Protein AF-0000000078078209 (afdb_homodimer)

Secondary structure (DSSP, 8-state):
--TTTT-EEEEESTTSHHHHHHHHHHHHTT--EEEEEES-HHHHHHHHHHHHHHHHHTT---EEEEEE--TT-HHHHHHHHHHHHHHHS---EEEE----------GGGS-HHHHHHHHIIIIIIHHHHHHHHHHHHTTSPPPBPTTSSB--SEEEEEEEETHHHH--TT-HHHHHHHHHHHHHHHHHHHHTGGGTEEEEEEEE----SSS----EE-------/--TTTT-EEEEESTTSHHHHHHHHHHHHTT--EEEEEES-HHHHHHHHHHHHHHHHHTT---EEEEEE--TT-HHHHHHHHHHHHHHHS---EEEE----------GGGS-HHHHHHHHIIIIIIHHHHHHHHHHHHTTSPPPBPTTSSB--SEEEEEEEETHHHH--TT-HHHHHHHHHHHHHHHHHHHHTGGGTEEEEEEEE----SSS----EE-------

pLDDT: mean 86.87, std 19.93, range [18.55, 98.88]

Radius of gyration: 24.51 Å; Cα contacts (8 Å, |Δi|>4): 987; chains: 2; bounding box: 49×75×53 Å

InterPro domains:
  IPR002347 Short-chain dehydrogenase/reductase SDR [PF00106] (8-203)
  IPR002347 Short-chain dehydrogenase/reductase SDR [PR00080] (89-100)
  IPR002347 Short-chain dehydrogenase/reductase SDR [PR00080] (154-162)
  IPR002347 Short-chain dehydrogenase/reductase SDR [PR00080] (174-193)
  IPR002347 Short-chain dehydrogenase/reductase SDR [PR00081] (8-25)
  IPR002347 Short-chain dehydrogenase/reductase SDR [PR00081] (89-100)
  IPR002347 Short-chain dehydrogenase/reductase SDR [PR00081] (148-164)
  IPR002347 Short-chain dehydrogenase/reductase SDR [PR00081] (174-193)
  IPR036291 NAD(P)-binding domain superfamily [SSF51735] (4-203)

Solvent-accessible surface area (backbone atoms only — not comparable to full-atom values): 22340 Å² total; per-residue (Å²): 126,45,94,34,69,90,39,27,37,38,26,29,22,20,43,43,69,70,12,25,52,49,52,51,47,40,49,72,51,51,32,39,33,38,38,34,23,17,65,51,53,68,46,28,50,52,43,50,50,53,49,50,51,50,18,61,75,66,72,43,87,54,47,72,48,76,46,70,25,48,56,60,37,69,69,40,43,51,48,51,53,50,54,42,34,72,72,68,69,52,59,32,36,36,35,40,39,45,65,68,77,62,85,66,33,44,64,70,72,49,50,71,66,58,42,47,52,38,31,34,34,38,24,53,12,43,49,53,50,52,28,55,48,48,55,54,19,74,74,43,73,47,43,79,38,98,82,71,48,77,43,44,19,22,40,37,38,40,58,36,40,41,58,16,72,70,42,36,75,26,21,26,55,43,12,12,19,26,26,15,42,47,29,23,29,50,11,45,24,60,62,26,46,88,69,34,31,47,43,39,40,36,25,44,36,73,53,55,97,84,54,80,60,57,70,52,63,72,67,82,73,68,82,131,128,45,93,34,71,92,39,29,35,37,25,28,22,19,42,44,69,70,12,25,54,48,51,50,48,40,50,74,52,52,32,39,33,37,38,35,24,16,64,51,52,69,45,27,49,50,43,50,49,54,49,50,51,50,22,62,75,63,72,64,74,52,47,71,48,76,46,72,24,48,56,60,35,69,69,40,44,51,51,52,51,49,53,41,33,72,74,67,68,50,60,33,35,36,35,40,40,45,65,69,76,60,85,68,34,45,66,69,71,47,50,70,69,58,44,48,51,39,30,33,33,39,25,53,12,42,49,52,50,52,29,54,48,48,55,52,18,75,73,44,73,48,43,80,37,99,82,71,47,76,43,44,19,20,39,37,38,41,56,36,41,40,57,16,74,71,40,36,75,27,22,26,54,42,13,11,20,26,26,16,40,50,29,24,30,50,11,45,25,61,62,26,47,87,67,35,31,47,41,40,40,37,26,43,37,71,54,56,96,84,53,80,62,57,70,52,63,72,68,84,70,71,83,132

Sequence (448 aa):
MSIFKGGVALVTGAASGIGRATAISFARERCLRLVLADRDADKLKDTQKTINDMSKNQNQNIQVIAIPTDISKEKEIENLYNTTIEKFGRVDYVVNGAGVLSNNKRSHESTIEEFDLINNVNYRGCWLSSRAAIRQMLKQEPLPTHDGRPGARGSIVNVASQLGVVGRPAAPAYCGSKAAVISMTRCDAIDYSKDLIRVNAVCGYPPPVNRAPLMYCCDADLPKMSIFKGGVALVTGAASGIGRATAISFARERCLRLVLADRDADKLKDTQKTINDMSKNQNQNIQVIAIPTDISKEKEIENLYNTTIEKFGRVDYVVNGAGVLSNNKRSHESTIEEFDLINNVNYRGCWLSSRAAIRQMLKQEPLPTHDGRPGARGSIVNVASQLGVVGRPAAPAYCGSKAAVISMTRCDAIDYSKDLIRVNAVCGYPPPVNRAPLMYCCDADLPK

Organism: Fusarium culmorum (NCBI:txid5516)

Nearest PDB structures (foldseek):
  8y83-assembly1_A  TM=9.627E-01  e=1.103E-17  Sphingobacterium siyangense
  8y83-assembly1_B  TM=9.751E-01  e=5.286E-17  Sphingobacterium siyangense
  2o23-assembly1_B-2  TM=8.792E-01  e=3.467E-16  Homo sapiens
  4dry-assembly1_A  TM=9.264E-01  e=1.235E-14  Sinorhizobium meliloti 1021
  3awd-assembly1_D  TM=9.102E-01  e=2.971E-14  Gluconobacter oxydans

Foldseek 3Di:
DQQQPLAAEEFEPCLDDPRVVVQLVCLVSQNQHYEYEYQPQVSQVVSVVVSVVVCVVVVRNRDYDYQYAQLLDLVRLVVSLVVSCVVRVAHAEYEYPWADDFPLADPVGDDPVRLCVRLSTLAVSLVSNVVSNVVRLLVAFADAGPVRDGAASHEYEREAAPCLPPPDHRGPSNNVNRVNSQVVQVVVCVVCVVSRYHGWYWHWYPPDPDDDTDTDTPDPPPPD/DQQQPLAAEEFEPCLDDPRVVVQLVCLVSLVQHYEYEEQPQVSQVVSVVVSVVVCVVVVSNRHYDYQYAQLLDLVRLVVSLVVSCVVRVAHAEYEYPWADDFPLADPVRDDPVRLCVRLSTLAVSLVSNVVSNVVRLLVAFADAGPVRDGAASHEYEREAAPCLPPPDHRGPSNSVNRVNSQVVQVVVCVVCVVSRYHGWYWHWYPPDPDDDTDTDTPDPPPPD

Structure (mmCIF, N/CA/C/O backbone):
data_AF-0000000078078209-model_v1
#
loop_
_entity.id
_entity.type
_entity.pdbx_description
1 polymer 'Putative oxidoreductase'
#
loop_
_atom_site.group_PDB
_atom_site.id
_atom_site.type_symbol
_atom_site.label_atom_id
_atom_site.label_alt_id
_atom_site.label_comp_id
_atom_site.label_asym_id
_atom_site.label_entity_id
_atom_site.label_seq_id
_atom_site.pdbx_PDB_ins_code
_atom_site.Cartn_x
_atom_site.Cartn_y
_atom_site.Cartn_z
_atom_site.occupancy
_atom_site.B_iso_or_equiv
_atom_site.auth_seq_id
_atom_site.auth_comp_id
_atom_site.auth_asym_id
_atom_site.auth_atom_id
_atom_site.pdbx_PDB_model_num
ATOM 1 N N . MET A 1 1 ? 6.062 -39.5 -4.438 1 40.66 1 MET A N 1
ATOM 2 C CA . MET A 1 1 ? 5.121 -38.969 -5.422 1 40.66 1 MET A CA 1
ATOM 3 C C . MET A 1 1 ? 5.062 -37.469 -5.352 1 40.66 1 MET A C 1
ATOM 5 O O . MET A 1 1 ? 5.113 -36.875 -4.262 1 40.66 1 MET A O 1
ATOM 9 N N . SER A 1 2 ? 5.223 -36.812 -6.461 1 52.38 2 SER A N 1
ATOM 10 C CA . SER A 1 2 ? 5.309 -35.344 -6.461 1 52.38 2 SER A CA 1
ATOM 11 C C . SER A 1 2 ? 4.062 -34.719 -5.852 1 52.38 2 SER A C 1
ATOM 13 O O . SER A 1 2 ? 2.943 -35.188 -6.105 1 52.38 2 SER A O 1
ATOM 15 N N . ILE A 1 3 ? 4.25 -33.938 -4.695 1 59.22 3 ILE A N 1
ATOM 16 C CA . ILE A 1 3 ? 3.148 -33.219 -4.055 1 59.22 3 ILE A CA 1
ATOM 17 C C . ILE A 1 3 ? 2.473 -32.312 -5.066 1 59.22 3 ILE A C 1
ATOM 19 O O . ILE A 1 3 ? 1.409 -31.75 -4.793 1 59.22 3 ILE A O 1
ATOM 23 N N . PHE A 1 4 ? 2.982 -32.312 -6.301 1 68.56 4 PHE A N 1
ATOM 24 C CA . PHE A 1 4 ? 2.418 -31.422 -7.293 1 68.56 4 PHE A CA 1
ATOM 25 C C . PHE A 1 4 ? 1.842 -32.188 -8.469 1 68.56 4 PHE A C 1
ATOM 27 O O . PHE A 1 4 ? 1.812 -31.688 -9.594 1 68.56 4 PHE A O 1
ATOM 34 N N . LYS A 1 5 ? 1.42 -33.406 -8.188 1 69.75 5 LYS A N 1
ATOM 35 C CA . LYS A 1 5 ? 0.985 -34.25 -9.289 1 69.75 5 LYS A CA 1
ATOM 36 C C . LYS A 1 5 ? -0.146 -33.594 -10.078 1 69.75 5 LYS A C 1
ATOM 38 O O . LYS A 1 5 ? -1.208 -33.312 -9.531 1 69.75 5 LYS A O 1
ATOM 43 N N . GLY A 1 6 ? 0.228 -33.219 -11.336 1 80.06 6 GLY A N 1
ATOM 44 C CA . GLY A 1 6 ? -0.747 -32.781 -12.328 1 80.06 6 GLY A CA 1
ATOM 45 C C . GLY A 1 6 ? -1 -31.281 -12.297 1 80.06 6 GLY A C 1
ATOM 46 O O . GLY A 1 6 ? -1.745 -30.766 -13.125 1 80.06 6 GLY A O 1
ATOM 47 N N . GLY A 1 7 ? -0.373 -30.609 -11.352 1 92.62 7 GLY A N 1
ATOM 48 C CA . GLY A 1 7 ? -0.666 -29.188 -11.219 1 92.62 7 GLY A CA 1
ATOM 49 C C . GLY A 1 7 ? 0.258 -28.312 -12.047 1 92.62 7 GLY A C 1
ATOM 50 O O . GLY A 1 7 ? 1.285 -28.781 -12.539 1 92.62 7 GLY A O 1
ATOM 51 N N . VAL A 1 8 ? -0.146 -27.094 -12.383 1 97.31 8 VAL A N 1
ATOM 52 C CA . VAL A 1 8 ? 0.608 -26.078 -13.109 1 97.31 8 VAL A CA 1
ATOM 53 C C . VAL A 1 8 ? 1.085 -25 -12.141 1 97.31 8 VAL A C 1
ATOM 55 O O . VAL A 1 8 ? 0.283 -24.422 -11.406 1 97.31 8 VAL A O 1
ATOM 58 N N . ALA A 1 9 ? 2.412 -24.75 -12.117 1 98.31 9 ALA A N 1
ATOM 59 C CA . ALA A 1 9 ? 2.982 -23.703 -11.281 1 98.31 9 ALA A CA 1
ATOM 60 C C . ALA A 1 9 ? 3.363 -22.484 -12.109 1 98.31 9 ALA A C 1
ATOM 62 O O . ALA A 1 9 ? 3.93 -22.625 -13.203 1 98.31 9 ALA A O 1
ATOM 63 N N . LEU A 1 10 ? 2.955 -21.359 -11.68 1 98.81 10 LEU A N 1
ATOM 64 C CA . LEU A 1 10 ? 3.326 -20.094 -12.289 1 98.81 10 LEU A CA 1
ATOM 65 C C . LEU A 1 10 ? 4.125 -19.234 -11.305 1 98.81 10 LEU A C 1
ATOM 67 O O . LEU A 1 10 ? 3.672 -18.969 -10.188 1 98.81 10 LEU A O 1
ATOM 71 N N . VAL A 1 11 ? 5.359 -18.797 -11.68 1 98.69 11 VAL A N 1
ATOM 72 C CA . VAL A 1 11 ? 6.238 -18.016 -10.82 1 98.69 11 VAL A CA 1
ATOM 73 C C . VAL A 1 11 ? 6.57 -16.688 -11.5 1 98.69 11 VAL A C 1
ATOM 75 O O . VAL A 1 11 ? 7.137 -16.672 -12.602 1 98.69 11 VAL A O 1
ATOM 78 N N . THR A 1 12 ? 6.211 -15.617 -10.906 1 98.69 12 THR A N 1
ATOM 79 C CA . THR A 1 12 ? 6.691 -14.32 -11.367 1 98.69 12 THR A CA 1
ATOM 80 C C . THR A 1 12 ? 8.023 -13.969 -10.703 1 98.69 12 THR A C 1
ATOM 82 O O . THR A 1 12 ? 8.336 -14.484 -9.633 1 98.69 12 THR A O 1
ATOM 85 N N . GLY A 1 13 ? 8.766 -13.109 -11.359 1 97.75 13 GLY A N 1
ATOM 86 C CA . GLY A 1 13 ? 10.102 -12.828 -10.867 1 97.75 13 GLY A CA 1
ATOM 87 C C . GLY A 1 13 ? 11.047 -14 -11 1 97.75 13 GLY A C 1
ATOM 88 O O . GLY A 1 13 ? 11.992 -14.141 -10.219 1 97.75 13 GLY A O 1
ATOM 89 N N . ALA A 1 14 ? 10.859 -14.797 -11.977 1 98.19 14 ALA A N 1
ATOM 90 C CA . ALA A 1 14 ? 11.539 -16.078 -12.07 1 98.19 14 ALA A CA 1
ATOM 91 C C . ALA A 1 14 ? 12.945 -15.922 -12.633 1 98.19 14 ALA A C 1
ATOM 93 O O . ALA A 1 14 ? 13.688 -16.906 -12.75 1 98.19 14 ALA A O 1
ATOM 94 N N . ALA A 1 15 ? 13.359 -14.703 -12.977 1 97.19 15 ALA A N 1
ATOM 95 C CA . ALA A 1 15 ? 14.672 -14.484 -13.586 1 97.19 15 ALA A CA 1
ATOM 96 C C . ALA A 1 15 ? 15.75 -14.359 -12.516 1 97.19 15 ALA A C 1
ATOM 98 O O . ALA A 1 15 ? 16.938 -14.438 -12.812 1 97.19 15 ALA A O 1
ATOM 99 N N . SER A 1 16 ? 15.352 -14.109 -11.258 1 92.81 16 SER A N 1
ATOM 100 C CA . SER A 1 16 ? 16.344 -13.898 -10.211 1 92.81 16 SER A CA 1
ATOM 101 C C . SER A 1 16 ? 15.75 -14.109 -8.828 1 92.81 16 SER A C 1
ATOM 103 O O . SER A 1 16 ? 14.547 -14.367 -8.695 1 92.81 16 SER A O 1
ATOM 105 N N . GLY A 1 17 ? 16.641 -14.234 -7.875 1 90.25 17 GLY A N 1
ATOM 106 C CA . GLY A 1 17 ? 16.234 -14.164 -6.48 1 90.25 17 GLY A CA 1
ATOM 107 C C . GLY A 1 17 ? 15.336 -15.312 -6.07 1 90.25 17 GLY A C 1
ATOM 108 O O . GLY A 1 17 ? 15.578 -16.469 -6.434 1 90.25 17 GLY A O 1
ATOM 109 N N . ILE A 1 18 ? 14.383 -14.953 -5.211 1 89.19 18 ILE A N 1
ATOM 110 C CA . ILE A 1 18 ? 13.461 -15.914 -4.621 1 89.19 18 ILE A CA 1
ATOM 111 C C . ILE A 1 18 ? 12.625 -16.562 -5.719 1 89.19 18 ILE A C 1
ATOM 113 O O . ILE A 1 18 ? 12.359 -17.766 -5.676 1 89.19 18 ILE A O 1
ATOM 117 N N . GLY A 1 19 ? 12.281 -15.789 -6.773 1 94.94 19 GLY A N 1
ATOM 118 C CA . GLY A 1 19 ? 11.492 -16.328 -7.867 1 94.94 19 GLY A CA 1
ATOM 119 C C . GLY A 1 19 ? 12.211 -17.422 -8.641 1 94.94 19 GLY A C 1
ATOM 120 O O . GLY A 1 19 ? 11.648 -18.484 -8.883 1 94.94 19 GLY A O 1
ATOM 121 N N . ARG A 1 20 ? 13.414 -17.125 -8.953 1 96.31 20 ARG A N 1
ATOM 122 C CA . ARG A 1 20 ? 14.203 -18.125 -9.68 1 96.31 20 ARG A CA 1
ATOM 123 C C . ARG A 1 20 ? 14.414 -19.375 -8.828 1 96.31 20 ARG A C 1
ATOM 125 O O . ARG A 1 20 ? 14.234 -20.5 -9.312 1 96.31 20 ARG A O 1
ATOM 132 N N . ALA A 1 21 ? 14.781 -19.172 -7.562 1 94.06 21 ALA A N 1
ATOM 133 C CA . ALA A 1 21 ? 14.992 -20.297 -6.656 1 94.06 21 ALA A CA 1
ATOM 134 C C . ALA A 1 21 ? 13.727 -21.141 -6.52 1 94.06 21 ALA A C 1
ATOM 136 O O . ALA A 1 21 ? 13.789 -22.375 -6.488 1 94.06 21 ALA A O 1
ATOM 137 N N . THR A 1 22 ? 12.633 -20.453 -6.438 1 95.38 22 THR A N 1
ATOM 138 C CA . THR A 1 22 ? 11.352 -21.141 -6.301 1 95.38 22 THR A CA 1
ATOM 139 C C . THR A 1 22 ? 11.031 -21.938 -7.559 1 95.38 22 THR A C 1
ATOM 141 O O . THR A 1 22 ? 10.609 -23.094 -7.473 1 95.38 22 THR A O 1
ATOM 144 N N . ALA A 1 23 ? 11.258 -21.344 -8.727 1 97.31 23 ALA A N 1
ATOM 145 C CA . ALA A 1 23 ? 11.023 -22.031 -9.992 1 97.31 23 ALA A CA 1
ATOM 146 C C . ALA A 1 23 ? 11.852 -23.312 -10.086 1 97.31 23 ALA A C 1
ATOM 148 O O . ALA A 1 23 ? 11.336 -24.375 -10.438 1 97.31 23 ALA A O 1
ATOM 149 N N . ILE A 1 24 ? 13.07 -23.219 -9.727 1 96.56 24 ILE A N 1
ATOM 150 C CA . ILE A 1 24 ? 13.984 -24.359 -9.773 1 96.56 24 ILE A CA 1
ATOM 151 C C . ILE A 1 24 ? 13.539 -25.422 -8.773 1 96.56 24 ILE A C 1
ATOM 153 O O . ILE A 1 24 ? 13.57 -26.625 -9.07 1 96.56 24 ILE A O 1
ATOM 157 N N . SER A 1 25 ? 13.078 -24.953 -7.602 1 95 25 SER A N 1
ATOM 158 C CA . SER A 1 25 ? 12.602 -25.891 -6.578 1 95 25 SER A CA 1
ATOM 159 C C . SER A 1 25 ? 11.383 -26.656 -7.055 1 95 25 SER A C 1
ATOM 161 O O . SER A 1 25 ? 11.25 -27.859 -6.785 1 95 25 SER A O 1
ATOM 163 N N . PHE A 1 26 ? 10.477 -26 -7.738 1 95.38 26 PHE A N 1
ATOM 164 C CA . PHE A 1 26 ? 9.312 -26.688 -8.305 1 95.38 26 PHE A CA 1
ATOM 165 C C . PHE A 1 26 ? 9.75 -27.812 -9.25 1 95.38 26 PHE A C 1
ATOM 167 O O . PHE A 1 26 ? 9.203 -28.906 -9.203 1 95.38 26 PHE A O 1
ATOM 174 N N . ALA A 1 27 ? 10.688 -27.469 -10.117 1 94.06 27 ALA A N 1
ATOM 175 C CA . ALA A 1 27 ? 11.211 -28.469 -11.055 1 94.06 27 ALA A CA 1
ATOM 176 C C . ALA A 1 27 ? 11.852 -29.641 -10.312 1 94.06 27 ALA A C 1
ATOM 178 O O . ALA A 1 27 ? 11.617 -30.797 -10.648 1 94.06 27 ALA A O 1
ATOM 179 N N . ARG A 1 28 ? 12.594 -29.297 -9.297 1 92.19 28 ARG A N 1
ATOM 180 C CA . ARG A 1 28 ? 13.281 -30.312 -8.508 1 92.19 28 ARG A CA 1
ATOM 181 C C . ARG A 1 28 ? 12.281 -31.234 -7.824 1 92.19 28 ARG A C 1
ATOM 183 O O . ARG A 1 28 ? 12.547 -32.438 -7.684 1 92.19 28 ARG A O 1
ATOM 190 N N . GLU A 1 29 ? 11.203 -30.672 -7.426 1 90.75 29 GLU A N 1
ATOM 191 C CA . GLU A 1 29 ? 10.188 -31.438 -6.715 1 90.75 29 GLU A CA 1
ATOM 192 C C . GLU A 1 29 ? 9.195 -32.094 -7.68 1 90.75 29 GLU A C 1
ATOM 194 O O . GLU A 1 29 ? 8.109 -32.5 -7.281 1 90.75 29 GLU A O 1
ATOM 199 N N . ARG A 1 30 ? 9.5 -32.062 -8.961 1 89.12 30 ARG A N 1
ATOM 200 C CA . ARG A 1 30 ? 8.836 -32.812 -10.031 1 89.12 30 ARG A CA 1
ATOM 201 C C . ARG A 1 30 ? 7.492 -32.188 -10.375 1 89.12 30 ARG A C 1
ATOM 203 O O . ARG A 1 30 ? 6.52 -32.906 -10.633 1 89.12 30 ARG A O 1
ATOM 210 N N . CYS A 1 31 ? 7.348 -30.891 -10.188 1 91.69 31 CYS A N 1
ATOM 211 C CA . CYS A 1 31 ? 6.273 -30.188 -10.875 1 91.69 31 CYS A CA 1
ATOM 212 C C . CYS A 1 31 ? 6.527 -30.141 -12.375 1 91.69 31 CYS A C 1
ATOM 214 O O . CYS A 1 31 ? 7.48 -29.516 -12.828 1 91.69 31 CYS A O 1
ATOM 216 N N . LEU A 1 32 ? 5.672 -30.75 -13.117 1 93 32 LEU A N 1
ATOM 217 C CA . LEU A 1 32 ? 6.016 -31.062 -14.5 1 93 32 LEU A CA 1
ATOM 218 C C . LEU A 1 32 ? 5.559 -29.953 -15.438 1 93 32 LEU A C 1
ATOM 220 O O . LEU A 1 32 ? 5.941 -29.938 -16.609 1 93 32 LEU A O 1
ATOM 224 N N . ARG A 1 33 ? 4.727 -29.078 -15.023 1 97.06 33 ARG A N 1
ATOM 225 C CA . ARG A 1 33 ? 4.25 -27.953 -15.828 1 97.06 33 ARG A CA 1
ATOM 226 C C . ARG A 1 33 ? 4.527 -26.625 -15.133 1 97.06 33 ARG A C 1
ATOM 228 O O . ARG A 1 33 ? 3.941 -26.328 -14.086 1 97.06 33 ARG A O 1
ATOM 235 N N . LEU A 1 34 ? 5.461 -25.812 -15.766 1 98 34 LEU A N 1
ATOM 236 C CA . LEU A 1 34 ? 5.957 -24.594 -15.133 1 98 34 LEU A CA 1
ATOM 237 C C . LEU A 1 34 ? 5.848 -23.406 -16.078 1 98 34 LEU A C 1
ATOM 239 O O . LEU A 1 34 ? 6.172 -23.516 -17.266 1 98 34 LEU A O 1
ATOM 243 N N . VAL A 1 35 ? 5.32 -22.328 -15.586 1 98.81 35 VAL A N 1
ATOM 244 C CA . VAL A 1 35 ? 5.273 -21.062 -16.297 1 98.81 35 VAL A CA 1
ATOM 245 C C . VAL A 1 35 ? 6.141 -20.031 -15.57 1 98.81 35 VAL A C 1
ATOM 247 O O . VAL A 1 35 ? 5.957 -19.781 -14.375 1 98.81 35 VAL A O 1
ATOM 250 N N . LEU A 1 36 ? 7.121 -19.469 -16.281 1 98.81 36 LEU A N 1
ATOM 251 C CA . LEU A 1 36 ? 8.047 -18.484 -15.727 1 98.81 36 LEU A CA 1
ATOM 252 C C . LEU A 1 36 ? 7.762 -17.094 -16.297 1 98.81 36 LEU A C 1
ATOM 254 O O . LEU A 1 36 ? 7.609 -16.938 -17.516 1 98.81 36 LEU A O 1
ATOM 258 N N . ALA A 1 37 ? 7.676 -16.094 -15.453 1 98.88 37 ALA A N 1
ATOM 259 C CA . ALA A 1 37 ? 7.438 -14.719 -15.883 1 98.88 37 ALA A CA 1
ATOM 260 C C . ALA A 1 37 ? 8.445 -13.758 -15.242 1 98.88 37 ALA A C 1
ATOM 262 O O . ALA A 1 37 ? 8.75 -13.875 -14.055 1 98.88 37 ALA A O 1
ATOM 263 N N . ASP A 1 38 ? 8.977 -12.898 -15.969 1 98.56 38 ASP A N 1
ATOM 264 C CA . ASP A 1 38 ? 9.875 -11.82 -15.547 1 98.56 38 ASP A CA 1
ATOM 265 C C . ASP A 1 38 ? 10.023 -10.773 -16.656 1 98.56 38 ASP A C 1
ATOM 267 O O . ASP A 1 38 ? 9.883 -11.086 -17.844 1 98.56 38 ASP A O 1
ATOM 271 N N . ARG A 1 39 ? 10.336 -9.617 -16.266 1 97.81 39 ARG A N 1
ATOM 272 C CA . ARG A 1 39 ? 10.516 -8.578 -17.281 1 97.81 39 ARG A CA 1
ATOM 273 C C . ARG A 1 39 ? 11.852 -8.75 -18 1 97.81 39 ARG A C 1
ATOM 275 O O . ARG A 1 39 ? 12.016 -8.281 -19.125 1 97.81 39 ARG A O 1
ATOM 282 N N . ASP A 1 40 ? 12.828 -9.359 -17.344 1 97.56 40 ASP A N 1
ATOM 283 C CA . ASP A 1 40 ? 14.141 -9.594 -17.953 1 97.56 40 ASP A CA 1
ATOM 284 C C . ASP A 1 40 ? 14.141 -10.859 -18.797 1 97.56 40 ASP A C 1
ATOM 286 O O . ASP A 1 40 ? 14.406 -11.953 -18.297 1 97.56 40 ASP A O 1
ATOM 290 N N . ALA A 1 41 ? 13.977 -10.695 -20.078 1 98 41 ALA A N 1
ATOM 291 C CA . ALA A 1 41 ? 13.789 -11.82 -21 1 98 41 ALA A CA 1
ATOM 292 C C . ALA A 1 41 ? 15.031 -12.703 -21.047 1 98 41 ALA A C 1
ATOM 294 O O . ALA A 1 41 ? 14.93 -13.93 -21.078 1 98 41 ALA A O 1
ATOM 295 N N . ASP A 1 42 ? 16.172 -12.094 -21 1 98 42 ASP A N 1
ATOM 296 C CA . ASP A 1 42 ? 17.406 -12.852 -21.125 1 98 42 ASP A CA 1
ATOM 297 C C . ASP A 1 42 ? 17.656 -13.719 -19.891 1 98 42 ASP A C 1
ATOM 299 O O . ASP A 1 42 ? 17.922 -14.914 -20 1 98 42 ASP A O 1
ATOM 303 N N . LYS A 1 43 ? 17.5 -13.117 -18.719 1 98.06 43 LYS A N 1
ATOM 304 C CA . LYS A 1 43 ? 17.688 -13.867 -17.469 1 98.06 43 LYS A CA 1
ATOM 305 C C . LYS A 1 43 ? 16.594 -14.914 -17.297 1 98.06 43 LYS A C 1
ATOM 307 O O . LYS A 1 43 ? 16.844 -15.977 -16.703 1 98.06 43 LYS A O 1
ATOM 312 N N . LEU A 1 44 ? 15.461 -14.594 -17.766 1 98.44 44 LEU A N 1
ATOM 313 C CA . LEU A 1 44 ? 14.359 -15.547 -17.734 1 98.44 44 LEU A CA 1
ATOM 314 C C . LEU A 1 44 ? 14.672 -16.781 -18.562 1 98.44 44 LEU A C 1
ATOM 316 O O . LEU A 1 44 ? 14.414 -17.906 -18.125 1 98.44 44 LEU A O 1
ATOM 320 N N . LYS A 1 45 ? 15.242 -16.594 -19.75 1 98.19 45 LYS A N 1
ATOM 321 C CA . LYS A 1 45 ? 15.648 -17.703 -20.625 1 98.19 45 LYS A CA 1
ATOM 322 C C . LYS A 1 45 ? 16.719 -18.562 -19.953 1 98.19 45 LYS A C 1
ATOM 324 O O . LYS A 1 45 ? 16.75 -19.781 -20.141 1 98.19 45 LYS A O 1
ATOM 329 N N . ASP A 1 46 ? 17.531 -17.875 -19.219 1 98.25 46 ASP A N 1
ATOM 330 C CA . ASP A 1 46 ? 18.562 -18.625 -18.484 1 98.25 46 ASP A CA 1
ATOM 331 C C . ASP A 1 46 ? 17.922 -19.562 -17.469 1 98.25 46 ASP A C 1
ATOM 333 O O . ASP A 1 46 ? 18.375 -20.688 -17.297 1 98.25 46 ASP A O 1
ATOM 337 N N . THR A 1 47 ? 16.922 -19.062 -16.719 1 98.25 47 THR A N 1
ATOM 338 C CA . THR A 1 47 ? 16.203 -19.922 -15.781 1 98.25 47 THR A CA 1
ATOM 339 C C . THR A 1 47 ? 15.531 -21.078 -16.5 1 98.25 47 THR A C 1
ATOM 341 O O . THR A 1 47 ? 15.594 -22.219 -16.047 1 98.25 47 THR A O 1
ATOM 344 N N . GLN A 1 48 ? 14.906 -20.797 -17.609 1 98.31 48 GLN A N 1
ATOM 345 C CA . GLN A 1 48 ? 14.258 -21.828 -18.406 1 98.31 48 GLN A CA 1
ATOM 346 C C . GLN A 1 48 ? 15.25 -22.891 -18.844 1 98.31 48 GLN A C 1
ATOM 348 O O . GLN A 1 48 ? 14.969 -24.094 -18.781 1 98.31 48 GLN A O 1
ATOM 353 N N . LYS A 1 49 ? 16.406 -22.469 -19.312 1 98.12 49 LYS A N 1
ATOM 354 C CA . LYS A 1 49 ? 17.453 -23.391 -19.75 1 98.12 49 LYS A CA 1
ATOM 355 C C . LYS A 1 49 ? 17.891 -24.297 -18.594 1 98.12 49 LYS A C 1
ATOM 357 O O . LYS A 1 49 ? 18.078 -25.5 -18.797 1 98.12 49 LYS A O 1
ATOM 362 N N . THR A 1 50 ? 18.078 -23.672 -17.438 1 97.44 50 THR A N 1
ATOM 363 C CA . THR A 1 50 ? 18.469 -24.438 -16.266 1 97.44 50 THR A CA 1
ATOM 364 C C . THR A 1 50 ? 17.453 -25.531 -15.969 1 97.44 50 THR A C 1
ATOM 366 O O . THR A 1 50 ? 17.844 -26.688 -15.711 1 97.44 50 THR A O 1
ATOM 369 N N . ILE A 1 51 ? 16.203 -25.234 -16.062 1 97.38 51 ILE A N 1
ATOM 370 C CA . ILE A 1 51 ? 15.133 -26.203 -15.766 1 97.38 51 ILE A CA 1
ATOM 371 C C . ILE A 1 51 ? 15.086 -27.266 -16.859 1 97.38 51 ILE A C 1
ATOM 373 O O . ILE A 1 51 ? 14.906 -28.453 -16.562 1 97.38 51 ILE A O 1
ATOM 377 N N . ASN A 1 52 ? 15.281 -26.891 -18.094 1 96.94 52 ASN A N 1
ATOM 378 C CA . ASN A 1 52 ? 15.312 -27.844 -19.203 1 96.94 52 ASN A CA 1
ATOM 379 C C . ASN A 1 52 ? 16.469 -28.844 -19.047 1 96.94 52 ASN A C 1
ATOM 381 O O . ASN A 1 52 ? 16.297 -30.031 -19.297 1 96.94 52 ASN A O 1
ATOM 385 N N . ASP A 1 53 ? 17.562 -28.297 -18.656 1 96.44 53 ASP A N 1
ATOM 386 C CA . ASP A 1 53 ? 18.719 -29.172 -18.438 1 96.44 53 ASP A CA 1
ATOM 387 C C . ASP A 1 53 ? 18.453 -30.172 -17.312 1 96.44 53 ASP A C 1
ATOM 389 O O . ASP A 1 53 ? 18.797 -31.344 -17.438 1 96.44 53 ASP A O 1
ATOM 393 N N . MET A 1 54 ? 17.859 -29.656 -16.266 1 93.94 54 MET A N 1
ATOM 394 C CA . MET A 1 54 ? 17.484 -30.531 -15.156 1 93.94 54 MET A CA 1
ATOM 395 C C . MET A 1 54 ? 16.5 -31.609 -15.625 1 93.94 54 MET A C 1
ATOM 397 O O . MET A 1 54 ? 16.609 -32.781 -15.227 1 93.94 54 MET A O 1
ATOM 401 N N . SER A 1 55 ? 15.547 -31.219 -16.422 1 92.88 55 SER A N 1
ATOM 402 C CA . SER A 1 55 ? 14.539 -32.125 -16.969 1 92.88 55 SER A CA 1
ATOM 403 C C . SER A 1 55 ? 15.188 -33.25 -17.766 1 92.88 55 SER A C 1
ATOM 405 O O . SER A 1 55 ? 14.828 -34.406 -17.625 1 92.88 55 SER A O 1
ATOM 407 N N . LYS A 1 56 ? 16.156 -32.938 -18.547 1 93.06 56 LYS A N 1
ATOM 408 C CA . LYS A 1 56 ? 16.859 -33.906 -19.375 1 93.06 56 LYS A CA 1
ATOM 409 C C . LYS A 1 56 ? 17.703 -34.844 -18.531 1 93.06 56 LYS A C 1
ATOM 411 O O . LYS A 1 56 ? 17.656 -36.062 -18.719 1 93.06 56 LYS A O 1
ATOM 416 N N . ASN A 1 57 ? 18.359 -34.281 -17.609 1 91.75 57 ASN A N 1
ATOM 417 C CA . ASN A 1 57 ? 19.281 -35.062 -16.797 1 91.75 57 ASN A CA 1
ATOM 418 C C . ASN A 1 57 ? 18.547 -36.031 -15.898 1 91.75 57 ASN A C 1
ATOM 420 O O . ASN A 1 57 ? 19.078 -37.094 -15.578 1 91.75 57 ASN A O 1
ATOM 424 N N . GLN A 1 58 ? 17.406 -35.656 -15.484 1 89.56 58 GLN A N 1
ATOM 425 C CA . GLN A 1 58 ? 16.656 -36.5 -14.547 1 89.56 58 GLN A CA 1
ATOM 426 C C . GLN A 1 58 ? 15.531 -37.25 -15.25 1 89.56 58 GLN A C 1
ATOM 428 O O . GLN A 1 58 ? 14.68 -37.844 -14.594 1 89.56 58 GLN A O 1
ATOM 433 N N . ASN A 1 59 ? 15.492 -37.156 -16.547 1 86.25 59 ASN A N 1
ATOM 434 C CA . ASN A 1 59 ? 14.477 -37.812 -17.359 1 86.25 59 ASN A CA 1
ATOM 435 C C . ASN A 1 59 ? 13.07 -37.469 -16.891 1 86.25 59 ASN A C 1
ATOM 437 O O . ASN A 1 59 ? 12.234 -38.344 -16.719 1 86.25 59 ASN A O 1
ATOM 441 N N . GLN A 1 60 ? 13.055 -36.156 -16.531 1 81.5 60 GLN A N 1
ATOM 442 C CA . GLN A 1 60 ? 11.75 -35.594 -16.219 1 81.5 60 GLN A CA 1
ATOM 443 C C . GLN A 1 60 ? 11.148 -34.875 -17.438 1 81.5 60 GLN A C 1
ATOM 445 O O . GLN A 1 60 ? 11.875 -34.344 -18.25 1 81.5 60 GLN A O 1
ATOM 450 N N . ASN A 1 61 ? 9.977 -35.125 -17.969 1 90.75 61 ASN A N 1
ATOM 451 C CA . ASN A 1 61 ? 9.227 -34.5 -19.062 1 90.75 61 ASN A CA 1
ATOM 452 C C . ASN A 1 61 ? 8.539 -33.219 -18.609 1 90.75 61 ASN A C 1
ATOM 454 O O . ASN A 1 61 ? 7.332 -33.031 -18.812 1 90.75 61 ASN A O 1
ATOM 458 N N . ILE A 1 62 ? 9.555 -32.312 -18.047 1 93.69 62 ILE A N 1
ATOM 459 C CA . ILE A 1 62 ? 9.008 -31.047 -17.562 1 93.69 62 ILE A CA 1
ATOM 460 C C . ILE A 1 62 ? 8.695 -30.125 -18.75 1 93.69 62 ILE A C 1
ATOM 462 O O . ILE A 1 62 ? 9.531 -29.953 -19.641 1 93.69 62 ILE A O 1
ATOM 466 N N . GLN A 1 63 ? 7.531 -29.641 -18.828 1 96.25 63 GLN A N 1
ATOM 467 C CA . GLN A 1 63 ? 7.133 -28.609 -19.781 1 96.25 63 GLN A CA 1
ATOM 468 C C . GLN A 1 63 ? 7.215 -27.219 -19.156 1 96.25 63 GLN A C 1
ATOM 470 O O . GLN A 1 63 ? 6.422 -26.891 -18.266 1 96.25 63 GLN A O 1
ATOM 475 N N . VAL A 1 64 ? 8.203 -26.438 -19.578 1 97.81 64 VAL A N 1
ATOM 476 C CA . VAL A 1 64 ? 8.406 -25.109 -19.016 1 97.81 64 VAL A CA 1
ATOM 477 C C . VAL A 1 64 ? 8.25 -24.062 -20.109 1 97.81 64 VAL A C 1
ATOM 479 O O . VAL A 1 64 ? 8.812 -24.203 -21.203 1 97.81 64 VAL A O 1
ATOM 482 N N . ILE A 1 65 ? 7.441 -23.062 -19.891 1 97.94 65 ILE A N 1
ATOM 483 C CA . ILE A 1 65 ? 7.371 -21.922 -20.812 1 97.94 65 ILE A CA 1
ATOM 484 C C . ILE A 1 65 ? 7.754 -20.641 -20.078 1 97.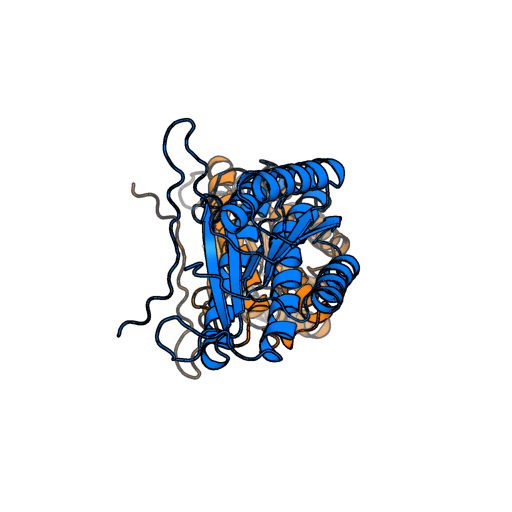94 65 ILE A C 1
ATOM 486 O O . ILE A 1 65 ? 7.445 -20.484 -18.891 1 97.94 65 ILE A O 1
ATOM 490 N N . ALA A 1 66 ? 8.547 -19.797 -20.781 1 98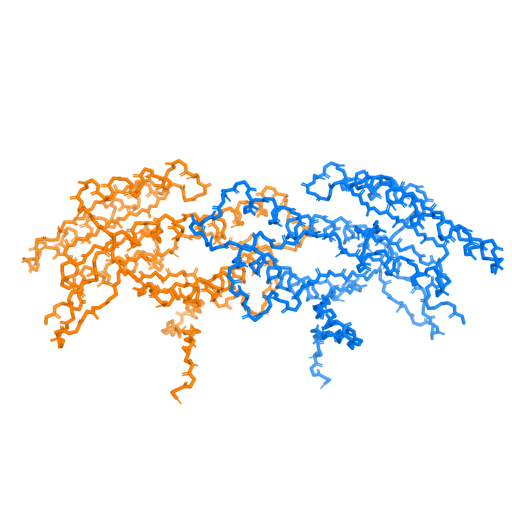.69 66 ALA A N 1
ATOM 491 C CA . ALA A 1 66 ? 8.977 -18.5 -20.281 1 98.69 66 ALA A CA 1
ATOM 492 C C . ALA A 1 66 ? 8.25 -17.375 -21.016 1 98.69 66 ALA A C 1
ATOM 494 O O . ALA A 1 66 ? 8.281 -17.297 -22.25 1 98.69 66 ALA A O 1
ATOM 495 N N . ILE A 1 67 ? 7.566 -16.5 -20.266 1 98.75 67 ILE A N 1
ATOM 496 C CA . ILE A 1 67 ? 6.789 -15.414 -20.859 1 98.75 67 ILE A CA 1
ATOM 497 C C . ILE A 1 67 ? 7.27 -14.078 -20.281 1 98.75 67 ILE A C 1
ATOM 499 O O . ILE A 1 67 ? 6.977 -13.742 -19.141 1 98.75 67 ILE A O 1
ATOM 503 N N . PRO A 1 68 ? 8.086 -13.336 -21.078 1 98.75 68 PRO A N 1
ATOM 504 C CA . PRO A 1 68 ? 8.445 -12 -20.609 1 98.75 68 PRO A CA 1
ATOM 505 C C . PRO A 1 68 ? 7.23 -11.164 -20.203 1 98.75 68 PRO A C 1
ATOM 507 O O . PRO A 1 68 ? 6.301 -11.008 -21 1 98.75 68 PRO A O 1
ATOM 510 N N . THR A 1 69 ? 7.219 -10.711 -18.938 1 98.81 69 THR A N 1
ATOM 511 C CA . THR A 1 69 ? 6.043 -10.039 -18.391 1 98.81 69 THR A CA 1
ATOM 512 C C . THR A 1 69 ? 6.449 -8.93 -17.438 1 98.81 69 THR A C 1
ATOM 514 O O . THR A 1 69 ? 7.242 -9.156 -16.516 1 98.81 69 THR A O 1
ATOM 517 N N . ASP A 1 70 ? 6.012 -7.762 -17.703 1 98.56 70 ASP A N 1
ATOM 518 C CA . ASP A 1 70 ? 6.035 -6.688 -16.719 1 98.56 70 ASP A CA 1
ATOM 519 C C . ASP A 1 70 ? 4.762 -6.691 -15.875 1 98.56 70 ASP A C 1
ATOM 521 O O . ASP A 1 70 ? 3.695 -6.293 -16.344 1 98.56 70 ASP A O 1
ATOM 525 N N . ILE A 1 71 ? 4.93 -7.074 -14.625 1 98.12 71 ILE A N 1
ATOM 526 C CA . ILE A 1 71 ? 3.758 -7.352 -13.805 1 98.12 71 ILE A CA 1
ATOM 527 C C . ILE A 1 71 ? 3.049 -6.043 -13.461 1 98.12 71 ILE A C 1
ATOM 529 O O . ILE A 1 71 ? 1.927 -6.055 -12.945 1 98.12 71 ILE A O 1
ATOM 533 N N . SER A 1 72 ? 3.693 -4.883 -13.648 1 97.81 72 SER A N 1
ATOM 534 C CA . SER A 1 72 ? 3.051 -3.6 -13.391 1 97.81 72 SER A CA 1
ATOM 535 C C . SER A 1 72 ? 2.064 -3.24 -14.492 1 97.81 72 SER A C 1
ATOM 537 O O . SER A 1 72 ? 1.312 -2.271 -14.375 1 97.81 72 SER A O 1
ATOM 539 N N . LYS A 1 73 ? 2.084 -4.016 -15.586 1 98.38 73 LYS A N 1
ATOM 540 C CA . LYS A 1 73 ? 1.226 -3.734 -16.734 1 98.38 73 LYS A CA 1
ATOM 541 C C . LYS A 1 73 ? 0.064 -4.723 -16.812 1 98.38 73 LYS A C 1
ATOM 543 O O . LYS A 1 73 ? 0.271 -5.914 -17.031 1 98.38 73 LYS A O 1
ATOM 548 N N . GLU A 1 74 ? -1.078 -4.207 -16.781 1 98 74 GLU A N 1
ATOM 549 C CA . GLU A 1 74 ? -2.297 -5.012 -16.75 1 98 74 GLU A CA 1
ATOM 550 C C . GLU A 1 74 ? -2.385 -5.938 -17.953 1 98 74 GLU A C 1
ATOM 552 O O . GLU A 1 74 ? -2.66 -7.133 -17.812 1 98 74 GLU A O 1
ATOM 557 N N . LYS A 1 75 ? -2.131 -5.461 -19.094 1 98.31 75 LYS A N 1
ATOM 558 C CA . LYS A 1 75 ? -2.271 -6.227 -20.328 1 98.31 75 LYS A CA 1
ATOM 559 C C . LYS A 1 75 ? -1.267 -7.375 -20.391 1 98.31 75 LYS A C 1
ATOM 561 O O . LYS A 1 75 ? -1.561 -8.438 -20.938 1 98.31 75 LYS A O 1
ATOM 566 N N . GLU A 1 76 ? -0.121 -7.168 -19.812 1 98.69 76 GLU A N 1
ATOM 567 C CA . GLU A 1 76 ? 0.892 -8.219 -19.828 1 98.69 76 GLU A CA 1
ATOM 568 C C . GLU A 1 76 ? 0.536 -9.336 -18.859 1 98.69 76 GLU A C 1
ATOM 570 O O . GLU A 1 76 ? 0.827 -10.508 -19.109 1 98.69 76 GLU A O 1
ATOM 575 N N . ILE A 1 77 ? -0.138 -8.984 -17.766 1 98.62 77 ILE A N 1
ATOM 5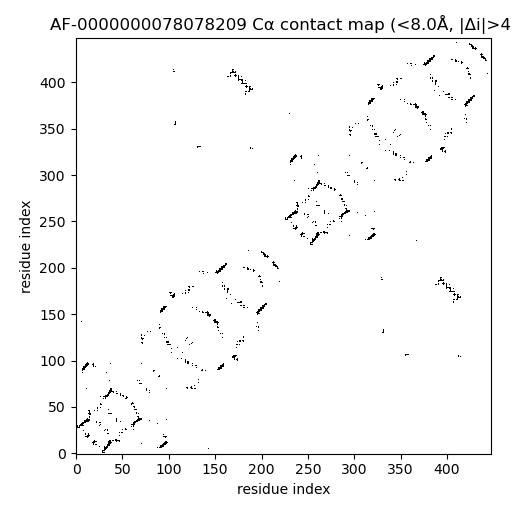76 C CA . ILE A 1 77 ? -0.628 -9.992 -16.828 1 98.62 77 ILE A CA 1
ATOM 577 C C . ILE A 1 77 ? -1.721 -10.82 -17.484 1 98.62 77 ILE A C 1
ATOM 579 O O . ILE A 1 77 ? -1.729 -12.055 -17.375 1 98.62 77 ILE A O 1
ATOM 583 N N . GLU A 1 78 ? -2.578 -10.141 -18.156 1 98.25 78 GLU A N 1
ATOM 584 C CA . GLU A 1 78 ? -3.621 -10.852 -18.891 1 98.25 78 GLU A CA 1
ATOM 585 C C . GLU A 1 78 ? -3.018 -11.828 -19.906 1 98.25 78 GLU A C 1
ATOM 587 O O . GLU A 1 78 ? -3.447 -12.977 -20 1 98.25 78 GLU A O 1
ATOM 592 N N . ASN A 1 79 ? -2.047 -11.367 -20.625 1 98.75 79 ASN A N 1
ATOM 593 C CA . ASN A 1 79 ? -1.364 -12.219 -21.594 1 98.75 79 ASN A CA 1
ATOM 594 C C . ASN A 1 79 ? -0.697 -13.414 -20.922 1 98.75 79 ASN A C 1
ATOM 596 O O . ASN A 1 79 ? -0.755 -14.531 -21.422 1 98.75 79 ASN A O 1
ATOM 600 N N . LEU A 1 80 ? -0.101 -13.164 -19.781 1 98.88 80 LEU A N 1
ATOM 601 C CA . LEU A 1 80 ? 0.571 -14.203 -19.016 1 98.88 80 LEU A CA 1
ATOM 602 C C . LEU A 1 80 ? -0.4 -15.328 -18.656 1 98.88 80 LEU A C 1
ATOM 604 O O . LEU A 1 80 ? -0.135 -16.5 -18.938 1 98.88 80 LEU A O 1
ATOM 608 N N . TYR A 1 81 ? -1.54 -15.016 -18.109 1 98.81 81 TYR A N 1
ATOM 609 C CA . TYR A 1 81 ? -2.484 -16.016 -17.625 1 98.81 81 TYR A CA 1
ATOM 610 C C . TYR A 1 81 ? -3.246 -16.641 -18.797 1 98.81 81 TYR A C 1
ATOM 612 O O . TYR A 1 81 ? -3.514 -17.844 -18.781 1 98.81 81 TYR A O 1
ATOM 620 N N . ASN A 1 82 ? -3.561 -15.828 -19.828 1 98.69 82 ASN A N 1
ATOM 621 C CA . ASN A 1 82 ? -4.195 -16.391 -21.016 1 98.69 82 ASN A CA 1
ATOM 622 C C . ASN A 1 82 ? -3.305 -17.453 -21.688 1 98.69 82 ASN A C 1
ATOM 624 O O . ASN A 1 82 ? -3.773 -18.531 -22.047 1 98.69 82 ASN A O 1
ATOM 628 N N . THR A 1 83 ? -2.055 -17.125 -21.859 1 98.81 83 THR A N 1
ATOM 629 C CA . THR A 1 83 ? -1.111 -18.062 -22.469 1 98.81 83 THR A CA 1
ATOM 630 C C . THR A 1 83 ? -0.977 -19.328 -21.625 1 98.81 83 THR A C 1
ATOM 632 O O . THR A 1 83 ? -0.924 -20.438 -22.172 1 98.81 83 THR A O 1
ATOM 635 N N . THR A 1 84 ? -0.925 -19.141 -20.266 1 98.75 84 THR A N 1
ATOM 636 C CA . THR A 1 84 ? -0.844 -20.266 -19.344 1 98.75 84 THR A CA 1
ATOM 637 C C . THR A 1 84 ? -2.047 -21.188 -19.516 1 98.75 84 THR A C 1
ATOM 639 O O . THR A 1 84 ? -1.889 -22.406 -19.625 1 98.75 84 THR A O 1
ATOM 642 N N . ILE A 1 85 ? -3.246 -20.594 -19.609 1 98.25 85 ILE A N 1
ATOM 643 C CA . ILE A 1 85 ? -4.48 -21.359 -19.688 1 98.25 85 ILE A CA 1
ATOM 644 C C . ILE A 1 85 ? -4.59 -22.031 -21.062 1 98.25 85 ILE A C 1
ATOM 646 O O . ILE A 1 85 ? -5.047 -23.172 -21.172 1 98.25 85 ILE A O 1
ATOM 650 N N . GLU A 1 86 ? -4.215 -21.328 -22.062 1 98.31 86 GLU A N 1
ATOM 651 C CA . GLU A 1 86 ? -4.223 -21.906 -23.406 1 98.31 86 GLU A CA 1
ATOM 652 C C . GLU A 1 86 ? -3.314 -23.125 -23.484 1 98.31 86 GLU A C 1
ATOM 654 O O . GLU A 1 86 ? -3.666 -24.125 -24.109 1 98.31 86 GLU A O 1
ATOM 659 N N . LYS A 1 87 ? -2.23 -23.062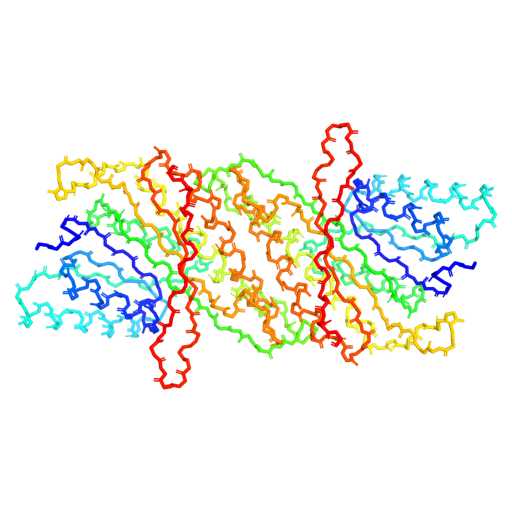 -22.828 1 97.94 87 LYS A N 1
ATOM 660 C CA . LYS A 1 87 ? -1.231 -24.125 -22.938 1 97.94 87 LYS A CA 1
ATOM 661 C C . LYS A 1 87 ? -1.562 -25.281 -22.016 1 97.94 87 LYS A C 1
ATOM 663 O O . LYS A 1 87 ? -1.449 -26.453 -22.391 1 97.94 87 LYS A O 1
ATOM 668 N N . PHE A 1 88 ? -1.957 -24.984 -20.797 1 97.56 88 PHE A N 1
ATOM 669 C CA . PHE A 1 88 ? -2 -26.031 -19.797 1 97.56 88 PHE A CA 1
ATOM 670 C C . PHE A 1 88 ? -3.42 -26.234 -19.281 1 97.56 88 PHE A C 1
ATOM 672 O O . PHE A 1 88 ? -3.695 -27.203 -18.562 1 97.56 88 PHE A O 1
ATOM 679 N N . GLY A 1 89 ? -4.316 -25.266 -19.516 1 97.19 89 GLY A N 1
ATOM 680 C CA . GLY A 1 89 ? -5.73 -25.391 -19.203 1 97.19 89 GLY A CA 1
ATOM 681 C C . GLY A 1 89 ? -6.055 -24.984 -17.766 1 97.19 89 GLY A C 1
ATOM 682 O O . GLY A 1 89 ? -7.227 -24.859 -17.406 1 97.19 89 GLY A O 1
ATOM 683 N N . ARG A 1 90 ? -5.039 -24.844 -16.938 1 97.06 90 ARG A N 1
ATOM 684 C CA . ARG A 1 90 ? -5.258 -24.531 -15.523 1 97.06 90 ARG A CA 1
ATOM 685 C C . ARG A 1 90 ? -4.023 -23.875 -14.914 1 97.06 90 ARG A C 1
ATOM 687 O O . ARG A 1 90 ? -2.973 -23.797 -15.555 1 97.06 90 ARG A O 1
ATOM 694 N N . VAL A 1 91 ? -4.137 -23.312 -13.711 1 98.19 91 VAL A N 1
ATOM 695 C CA . VAL A 1 91 ? -3.051 -22.797 -12.875 1 98.19 91 VAL A CA 1
ATOM 696 C C . VAL A 1 91 ? -3.326 -23.141 -11.414 1 98.19 91 VAL A C 1
ATOM 698 O O . VAL A 1 91 ? -4.367 -22.766 -10.867 1 98.19 91 VAL A O 1
ATOM 701 N N . ASP A 1 92 ? -2.357 -23.828 -10.773 1 97.12 92 ASP A N 1
ATOM 702 C CA . ASP A 1 92 ? -2.66 -24.438 -9.477 1 97.12 92 ASP A CA 1
ATOM 703 C C . ASP A 1 92 ? -1.799 -23.828 -8.375 1 97.12 92 ASP A C 1
ATOM 705 O O . ASP A 1 92 ? -2.223 -23.734 -7.219 1 97.12 92 ASP A O 1
ATOM 709 N N . TYR A 1 93 ? -0.615 -23.484 -8.688 1 97.19 93 TYR A N 1
ATOM 710 C CA . TYR A 1 93 ? 0.333 -22.906 -7.746 1 97.19 93 TYR A CA 1
ATOM 711 C C . TYR A 1 93 ? 0.919 -21.609 -8.297 1 97.19 93 TYR A C 1
ATOM 713 O O . TYR A 1 93 ? 1.576 -21.609 -9.336 1 97.19 93 TYR A O 1
ATOM 721 N N . VAL A 1 94 ? 0.615 -20.547 -7.645 1 98.44 94 VAL A N 1
ATOM 722 C CA . VAL A 1 94 ? 1.125 -19.266 -8.094 1 98.44 94 VAL A CA 1
ATOM 723 C C . VAL A 1 94 ? 2.029 -18.656 -7.023 1 98.44 94 VAL A C 1
ATOM 725 O O . VAL A 1 94 ? 1.643 -18.562 -5.855 1 98.44 94 VAL A O 1
ATOM 728 N N . VAL A 1 95 ? 3.248 -18.359 -7.367 1 98.12 95 VAL A N 1
ATOM 729 C CA . VAL A 1 95 ? 4.172 -17.625 -6.504 1 98.12 95 VAL A CA 1
ATOM 730 C C . VAL A 1 95 ? 4.48 -16.266 -7.113 1 98.12 95 VAL A C 1
ATOM 732 O O . VAL A 1 95 ? 5.148 -16.172 -8.148 1 98.12 95 VAL A O 1
ATOM 735 N N . ASN A 1 96 ? 3.959 -15.281 -6.504 1 98.19 96 ASN A N 1
ATOM 736 C CA . ASN A 1 96 ? 4.25 -13.906 -6.914 1 98.19 96 ASN A CA 1
ATOM 737 C C . ASN A 1 96 ? 5.535 -13.391 -6.27 1 98.19 96 ASN A C 1
ATOM 739 O O . ASN A 1 96 ? 5.496 -12.789 -5.195 1 98.19 96 ASN A O 1
ATOM 743 N N . GLY A 1 97 ? 6.633 -13.625 -7.023 1 95.75 97 GLY A N 1
ATOM 744 C CA . GLY A 1 97 ? 7.941 -13.297 -6.488 1 95.75 97 GLY A CA 1
ATOM 745 C C . GLY A 1 97 ? 8.547 -12.055 -7.121 1 95.75 97 GLY A C 1
ATOM 746 O O . GLY A 1 97 ? 9.617 -11.602 -6.711 1 95.75 97 GLY A O 1
ATOM 747 N N . ALA A 1 98 ? 7.848 -11.469 -8.133 1 96 98 ALA A N 1
ATOM 748 C CA . ALA A 1 98 ? 8.344 -10.25 -8.758 1 96 98 ALA A CA 1
ATOM 749 C C . ALA A 1 98 ? 8.328 -9.078 -7.777 1 96 98 ALA A C 1
ATOM 751 O O . ALA A 1 98 ? 7.375 -8.922 -7.004 1 96 98 ALA A O 1
ATOM 752 N N . GLY A 1 99 ? 9.383 -8.336 -7.742 1 93 99 GLY A N 1
ATOM 753 C CA . GLY A 1 99 ? 9.484 -7.164 -6.883 1 93 99 GLY A CA 1
ATOM 754 C C . GLY A 1 99 ? 10.734 -6.344 -7.137 1 93 99 GLY A C 1
ATOM 755 O O . GLY A 1 99 ? 11.656 -6.801 -7.82 1 93 99 GLY A O 1
ATOM 756 N N . VAL A 1 100 ? 10.695 -5.152 -6.68 1 91.94 100 VAL A N 1
ATOM 757 C CA . VAL A 1 100 ? 11.867 -4.285 -6.742 1 91.94 100 VAL A CA 1
ATOM 758 C C . VAL A 1 100 ? 12.281 -3.877 -5.332 1 91.94 100 VAL A C 1
ATOM 760 O O . VAL A 1 100 ? 11.461 -3.885 -4.41 1 91.94 100 VAL A O 1
ATOM 763 N N . LEU A 1 101 ? 13.516 -3.545 -5.203 1 87.12 101 LEU A N 1
ATOM 764 C CA . LEU A 1 101 ? 14.086 -3.162 -3.92 1 87.12 101 LEU A CA 1
ATOM 765 C C . LEU A 1 101 ? 13.781 -1.703 -3.602 1 87.12 101 LEU A C 1
ATOM 767 O O . LEU A 1 101 ? 13.305 -0.962 -4.465 1 87.12 101 LEU A O 1
ATOM 771 N N . SER A 1 102 ? 14.125 -1.398 -2.381 1 86.44 102 SER A N 1
ATOM 772 C CA . SER A 1 102 ? 13.945 -0.03 -1.908 1 86.44 102 SER A CA 1
ATOM 773 C C . SER A 1 102 ? 14.883 0.931 -2.625 1 86.44 102 SER A C 1
ATOM 775 O O . SER A 1 102 ? 15.953 0.532 -3.086 1 86.44 102 SER A O 1
ATOM 777 N N . ASN A 1 103 ? 14.461 2.16 -2.709 1 86.81 103 ASN A N 1
ATOM 778 C CA . ASN A 1 103 ? 15.328 3.213 -3.234 1 86.81 103 ASN A CA 1
ATOM 779 C C . ASN A 1 103 ? 16.25 3.777 -2.154 1 86.81 103 ASN A C 1
ATOM 781 O O . ASN A 1 103 ? 17.109 4.613 -2.438 1 86.81 103 ASN A O 1
ATOM 785 N N . ASN A 1 104 ? 16.062 3.371 -0.894 1 89.62 104 ASN A N 1
ATOM 786 C CA . ASN A 1 104 ? 16.875 3.77 0.25 1 89.62 104 ASN A CA 1
ATOM 787 C C . ASN A 1 104 ? 16.875 5.285 0.437 1 89.62 104 ASN A C 1
ATOM 789 O O . ASN A 1 104 ? 17.938 5.891 0.596 1 89.62 104 ASN A O 1
ATOM 793 N N . LYS A 1 105 ? 15.773 5.883 0.355 1 94.75 105 LYS A N 1
ATOM 794 C CA . LYS A 1 105 ? 15.586 7.324 0.516 1 94.75 105 LYS A CA 1
ATOM 795 C C . LYS A 1 105 ? 14.461 7.625 1.504 1 94.75 105 LYS A C 1
ATOM 797 O O . LYS A 1 105 ? 13.484 6.879 1.589 1 94.75 105 LYS A O 1
ATOM 802 N N . ARG A 1 106 ? 14.711 8.734 2.25 1 96.25 106 ARG A N 1
ATOM 803 C CA . ARG A 1 106 ? 13.609 9.258 3.053 1 96.25 106 ARG A CA 1
ATOM 804 C C . ARG A 1 106 ? 12.484 9.773 2.168 1 96.25 106 ARG A C 1
ATOM 806 O O . ARG A 1 106 ? 12.68 9.992 0.969 1 96.25 106 ARG A O 1
ATOM 813 N N . SER A 1 107 ? 11.328 9.93 2.723 1 97.56 107 SER A N 1
ATOM 814 C CA . SER A 1 107 ? 10.148 10.305 1.955 1 97.56 107 SER A CA 1
ATOM 815 C C . SER A 1 107 ? 10.383 11.594 1.179 1 97.56 107 SER A C 1
ATOM 817 O O . SER A 1 107 ? 10.078 11.672 -0.013 1 97.56 107 SER A O 1
ATOM 819 N N . HIS A 1 108 ? 11.008 12.594 1.812 1 97.25 108 HIS A N 1
ATOM 820 C CA . HIS A 1 108 ? 11.156 13.883 1.147 1 97.25 108 HIS A CA 1
ATOM 821 C C . HIS A 1 108 ? 12.211 13.812 0.044 1 97.25 108 HIS A C 1
ATOM 823 O O . HIS A 1 108 ? 12.273 14.695 -0.814 1 97.25 108 HIS A O 1
ATOM 829 N N . GLU A 1 109 ? 13.047 12.766 0.062 1 97.19 109 GLU A N 1
ATOM 830 C CA . GLU A 1 109 ? 14.102 12.586 -0.932 1 97.19 109 GLU A CA 1
ATOM 831 C C . GLU A 1 109 ? 13.617 11.711 -2.09 1 97.19 109 GLU A C 1
ATOM 833 O O . GLU A 1 109 ? 14.258 11.664 -3.143 1 97.19 109 GLU A O 1
ATOM 838 N N . SER A 1 110 ? 12.531 11.023 -1.894 1 96.5 110 SER A N 1
ATOM 839 C CA . SER A 1 110 ? 11.992 10.125 -2.912 1 96.5 110 SER A CA 1
ATOM 840 C C . SER A 1 110 ? 11.156 10.891 -3.932 1 96.5 110 SER A C 1
ATOM 842 O O . SER A 1 110 ? 10.32 11.727 -3.561 1 96.5 110 SER A O 1
ATOM 844 N N . THR A 1 111 ? 11.422 10.625 -5.242 1 97.12 111 THR A N 1
ATOM 845 C CA . THR A 1 111 ? 10.57 11.219 -6.262 1 97.12 111 THR A CA 1
ATOM 846 C C . THR A 1 111 ? 9.234 10.477 -6.352 1 97.12 111 THR A C 1
ATOM 848 O O . THR A 1 111 ? 9.125 9.336 -5.891 1 97.12 111 THR A O 1
ATOM 851 N N . ILE A 1 112 ? 8.258 11.141 -6.918 1 97.81 112 ILE A N 1
ATOM 852 C CA . ILE A 1 112 ? 6.949 10.523 -7.109 1 97.81 112 ILE A CA 1
ATOM 853 C C . ILE A 1 112 ? 7.078 9.312 -8.031 1 97.81 112 ILE A C 1
ATOM 855 O O . ILE A 1 112 ? 6.43 8.289 -7.816 1 97.81 112 ILE A O 1
ATOM 859 N N . GLU A 1 113 ? 7.938 9.438 -9.023 1 97.19 113 GLU A N 1
ATOM 860 C CA . GLU A 1 113 ? 8.164 8.344 -9.969 1 97.19 113 GLU A CA 1
ATOM 861 C C . GLU A 1 113 ? 8.742 7.117 -9.266 1 97.19 113 GLU A C 1
ATOM 863 O O . GLU A 1 113 ? 8.367 5.984 -9.578 1 97.19 113 GLU A O 1
ATOM 868 N N . GLU A 1 114 ? 9.68 7.348 -8.383 1 96.62 114 GLU A N 1
ATOM 869 C CA . GLU A 1 114 ? 10.281 6.25 -7.633 1 96.62 114 GLU A CA 1
ATOM 870 C C . GLU A 1 114 ? 9.258 5.562 -6.738 1 96.62 114 GLU A C 1
ATOM 872 O O . GLU A 1 114 ? 9.219 4.336 -6.66 1 96.62 114 GLU A O 1
ATOM 877 N N . PHE A 1 115 ? 8.461 6.348 -6.008 1 98 115 PHE A N 1
ATOM 878 C CA . PHE A 1 115 ? 7.379 5.816 -5.184 1 98 115 PHE A CA 1
ATOM 879 C C . PHE A 1 115 ? 6.438 4.953 -6.012 1 98 115 PHE A C 1
ATOM 881 O O . PHE A 1 115 ? 6.109 3.83 -5.625 1 98 115 PHE A O 1
ATOM 888 N N . ASP A 1 116 ? 6.043 5.477 -7.176 1 98.25 116 ASP A N 1
ATOM 889 C CA . ASP A 1 116 ? 5.098 4.793 -8.047 1 98.25 116 ASP A CA 1
ATOM 890 C C . ASP A 1 116 ? 5.684 3.49 -8.586 1 98.25 116 ASP A C 1
ATOM 892 O O . ASP A 1 116 ? 4.984 2.48 -8.68 1 98.25 116 ASP A O 1
ATOM 896 N N . LEU A 1 117 ? 6.902 3.533 -8.945 1 97.5 117 LEU A N 1
ATOM 897 C CA . LEU A 1 117 ? 7.547 2.338 -9.477 1 97.5 117 LEU A CA 1
ATOM 898 C C . LEU A 1 117 ? 7.516 1.205 -8.453 1 97.5 117 LEU A C 1
ATOM 900 O O . LEU A 1 117 ? 7.105 0.087 -8.773 1 97.5 117 LEU A O 1
ATOM 904 N N . ILE A 1 118 ? 7.895 1.477 -7.258 1 96.12 118 ILE A N 1
ATOM 905 C CA . ILE A 1 118 ? 7.953 0.479 -6.195 1 96.12 118 ILE A CA 1
ATOM 906 C C . ILE A 1 118 ? 6.555 -0.075 -5.93 1 96.12 118 ILE A C 1
ATOM 908 O O . ILE A 1 118 ? 6.363 -1.292 -5.887 1 96.12 118 ILE A O 1
ATOM 912 N N . ASN A 1 119 ? 5.586 0.79 -5.773 1 97.75 119 ASN A N 1
ATOM 913 C CA . ASN A 1 119 ? 4.234 0.355 -5.438 1 97.75 119 ASN A CA 1
ATOM 914 C C . ASN A 1 119 ? 3.561 -0.345 -6.613 1 97.75 119 ASN A C 1
ATOM 916 O O . ASN A 1 119 ? 2.789 -1.286 -6.422 1 97.75 119 ASN A O 1
ATOM 920 N N . ASN A 1 120 ? 3.863 0.114 -7.855 1 98.31 120 ASN A N 1
ATOM 921 C CA . ASN A 1 120 ? 3.264 -0.492 -9.039 1 98.31 120 ASN A CA 1
ATOM 922 C C . ASN A 1 120 ? 3.744 -1.927 -9.242 1 98.31 120 ASN A C 1
ATOM 924 O O . ASN A 1 120 ? 2.986 -2.779 -9.711 1 98.31 120 ASN A O 1
ATOM 928 N N . VAL A 1 121 ? 4.93 -2.145 -8.875 1 97.5 121 VAL A N 1
ATOM 929 C CA . VAL A 1 121 ? 5.484 -3.48 -9.062 1 97.5 121 VAL A CA 1
ATOM 930 C C . VAL A 1 121 ? 5.18 -4.34 -7.836 1 97.5 121 VAL A C 1
ATOM 932 O O . VAL A 1 121 ? 4.523 -5.383 -7.949 1 97.5 121 VAL A O 1
ATOM 935 N N . ASN A 1 122 ? 5.566 -3.898 -6.645 1 96.31 122 ASN A N 1
ATOM 936 C CA . ASN A 1 122 ? 5.551 -4.723 -5.441 1 96.31 122 ASN A CA 1
ATOM 937 C C . ASN A 1 122 ? 4.129 -4.973 -4.949 1 96.31 122 ASN A C 1
ATOM 939 O O . ASN A 1 122 ? 3.83 -6.043 -4.414 1 96.31 122 ASN A O 1
ATOM 943 N N . TYR A 1 123 ? 3.289 -3.988 -5.074 1 97.25 123 TYR A N 1
ATOM 944 C CA . TYR A 1 123 ? 1.961 -4.062 -4.477 1 97.25 123 TYR A CA 1
ATOM 945 C C . TYR A 1 123 ? 0.891 -4.227 -5.551 1 97.25 123 TYR A C 1
ATOM 947 O O . TYR A 1 123 ? 0.307 -5.305 -5.691 1 97.25 123 TYR A O 1
ATOM 955 N N . ARG A 1 124 ? 0.721 -3.25 -6.402 1 98.56 124 ARG A N 1
ATOM 956 C CA . ARG A 1 124 ? -0.312 -3.299 -7.43 1 98.56 124 ARG A CA 1
ATOM 957 C C . ARG A 1 124 ? -0.094 -4.48 -8.367 1 98.56 124 ARG A C 1
ATOM 959 O O . ARG A 1 124 ? -1.041 -5.188 -8.711 1 98.56 124 ARG A O 1
ATOM 966 N N . GLY A 1 125 ? 1.171 -4.688 -8.812 1 98.62 125 GLY A N 1
ATOM 967 C CA . GLY A 1 125 ? 1.491 -5.809 -9.68 1 98.62 125 GLY A CA 1
ATOM 968 C C . GLY A 1 125 ? 1.205 -7.156 -9.047 1 98.62 125 GLY A C 1
ATOM 969 O O . GLY A 1 125 ? 0.686 -8.062 -9.703 1 98.62 125 GLY A O 1
ATOM 970 N N . CYS A 1 126 ? 1.558 -7.285 -7.785 1 98.06 126 CYS A N 1
ATOM 971 C CA . CYS A 1 126 ? 1.254 -8.5 -7.043 1 98.06 126 CYS A CA 1
ATOM 972 C C . CYS A 1 126 ? -0.25 -8.742 -6.98 1 98.06 126 CYS A C 1
ATOM 974 O O . CYS A 1 126 ? -0.711 -9.867 -7.188 1 98.06 126 CYS A O 1
ATOM 976 N N . TRP A 1 127 ? -1.009 -7.691 -6.711 1 98.56 127 TRP A N 1
ATOM 977 C CA . TRP A 1 127 ? -2.463 -7.793 -6.656 1 98.56 127 TRP A CA 1
ATOM 978 C C . TRP A 1 127 ? -3.031 -8.203 -8.008 1 98.56 127 TRP A C 1
ATOM 980 O O . TRP A 1 127 ? -3.918 -9.062 -8.086 1 98.56 127 TRP A O 1
ATOM 990 N N . LEU A 1 128 ? -2.559 -7.598 -9.086 1 98.69 128 LEU A N 1
ATOM 991 C CA . LEU A 1 128 ? -3.027 -7.918 -10.43 1 98.69 128 LEU A CA 1
ATOM 992 C C . LEU A 1 128 ? -2.822 -9.398 -10.742 1 98.69 128 LEU A C 1
ATOM 994 O O . LEU A 1 128 ? -3.723 -10.055 -11.266 1 98.69 128 LEU A O 1
ATOM 998 N N . SER A 1 129 ? -1.646 -9.883 -10.406 1 98.75 129 SER A N 1
ATOM 999 C CA . SER A 1 129 ? -1.342 -11.289 -10.656 1 98.75 129 SER A CA 1
ATOM 1000 C C . SER A 1 129 ? -2.197 -12.203 -9.789 1 98.75 129 SER A C 1
ATOM 1002 O O . SER A 1 129 ? -2.764 -13.18 -10.281 1 98.75 129 SER A O 1
ATOM 1004 N N . SER A 1 130 ? -2.303 -11.898 -8.5 1 98.62 130 SER A N 1
ATOM 1005 C CA . SER A 1 130 ? -3.121 -12.688 -7.582 1 98.62 130 SER A CA 1
ATOM 1006 C C . SER A 1 130 ? -4.578 -12.719 -8.031 1 98.62 130 SER A C 1
ATOM 1008 O O . SER A 1 130 ? -5.219 -13.766 -8.016 1 98.62 130 SER A O 1
ATOM 1010 N N . ARG A 1 131 ? -5.078 -11.562 -8.414 1 98.5 131 ARG A N 1
ATOM 1011 C CA . ARG A 1 131 ? -6.445 -11.43 -8.898 1 98.5 131 ARG A CA 1
ATOM 1012 C C . ARG A 1 131 ? -6.684 -12.312 -10.117 1 98.5 131 ARG A C 1
ATOM 1014 O O . ARG A 1 131 ? -7.703 -13 -10.203 1 98.5 131 ARG A O 1
ATOM 1021 N N . ALA A 1 132 ? -5.781 -12.297 -11.062 1 98.69 132 ALA A N 1
ATOM 1022 C CA . ALA A 1 132 ? -5.895 -13.117 -12.266 1 98.69 132 ALA A CA 1
ATOM 1023 C C . ALA A 1 132 ? -5.863 -14.602 -11.922 1 98.69 132 ALA A C 1
ATOM 1025 O O . ALA A 1 132 ? -6.629 -15.391 -12.477 1 98.69 132 ALA A O 1
ATOM 1026 N N . ALA A 1 133 ? -5.004 -15 -11.016 1 98.81 133 ALA A N 1
ATOM 1027 C CA . ALA A 1 133 ? -4.922 -16.391 -10.57 1 98.81 133 ALA A CA 1
ATOM 1028 C C . ALA A 1 133 ? -6.234 -16.844 -9.938 1 98.81 133 ALA A C 1
ATOM 1030 O O . ALA A 1 133 ? -6.754 -17.906 -10.273 1 98.81 133 ALA A O 1
ATOM 1031 N N . ILE A 1 134 ? -6.746 -15.992 -9.055 1 98.69 134 ILE A N 1
ATOM 1032 C CA . ILE A 1 134 ? -7.977 -16.312 -8.336 1 98.69 134 ILE A CA 1
ATOM 1033 C C . ILE A 1 134 ? -9.117 -16.5 -9.328 1 98.69 134 ILE A C 1
ATOM 1035 O O . ILE A 1 134 ? -9.891 -17.453 -9.227 1 98.69 134 ILE A O 1
ATOM 1039 N N . ARG A 1 135 ? -9.203 -15.609 -10.312 1 98.44 135 ARG A N 1
ATOM 1040 C CA . ARG A 1 135 ? -10.258 -15.703 -11.312 1 98.44 135 ARG A CA 1
ATOM 1041 C C . ARG A 1 135 ? -10.227 -17.047 -12.031 1 98.44 135 ARG A C 1
ATOM 1043 O O . ARG A 1 135 ? -11.266 -17.656 -12.258 1 98.44 135 ARG A O 1
ATOM 1050 N N . GLN A 1 136 ? -9.086 -17.5 -12.32 1 98.56 136 GLN A N 1
ATOM 1051 C CA . GLN A 1 136 ? -8.945 -18.781 -13 1 98.56 136 GLN A CA 1
ATOM 1052 C C . GLN A 1 136 ? -9.227 -19.938 -12.047 1 98.56 136 GLN A C 1
ATOM 1054 O O . GLN A 1 136 ? -9.93 -20.891 -12.406 1 98.56 136 GLN A O 1
ATOM 1059 N N . MET A 1 137 ? -8.727 -19.859 -10.844 1 98.44 137 MET A N 1
ATOM 1060 C CA . MET A 1 137 ? -8.828 -20.953 -9.867 1 98.44 137 MET A CA 1
ATOM 1061 C C . MET A 1 137 ? -10.273 -21.188 -9.461 1 98.44 137 MET A C 1
ATOM 1063 O O . MET A 1 137 ? -10.672 -22.312 -9.188 1 98.44 137 MET A O 1
ATOM 1067 N N . LEU A 1 138 ? -11.055 -20.094 -9.469 1 98.38 138 LEU A N 1
ATOM 1068 C CA . LEU A 1 138 ? -12.469 -20.203 -9.125 1 98.38 138 LEU A CA 1
ATOM 1069 C C . LEU A 1 138 ? -13.203 -21.094 -10.125 1 98.38 138 LEU A C 1
ATOM 1071 O O . LEU A 1 138 ? -14.242 -21.672 -9.805 1 98.38 138 LEU A O 1
ATOM 1075 N N . LYS A 1 139 ? -12.633 -21.25 -11.312 1 97.56 139 LYS A N 1
ATOM 1076 C CA . LYS A 1 139 ? -13.281 -22.016 -12.375 1 97.56 139 LYS A CA 1
ATOM 1077 C C . LYS A 1 139 ? -12.75 -23.438 -12.43 1 97.56 139 LYS A C 1
ATOM 1079 O O . LYS A 1 139 ? -13.227 -24.25 -13.227 1 97.56 139 LYS A O 1
ATOM 1084 N N . GLN A 1 140 ? -11.812 -23.75 -11.609 1 96.19 140 GLN A N 1
ATOM 1085 C CA . GLN A 1 140 ? -11.125 -25.031 -11.688 1 96.19 140 GLN A CA 1
ATOM 1086 C C . GLN A 1 140 ? -11.648 -26 -10.633 1 96.19 140 GLN A C 1
ATOM 1088 O O . GLN A 1 140 ? -12.117 -25.578 -9.57 1 96.19 140 GLN A O 1
ATOM 1093 N N . GLU A 1 141 ? -11.555 -27.297 -10.93 1 93.88 141 GLU A N 1
ATOM 1094 C CA . GLU A 1 141 ? -11.789 -28.328 -9.922 1 93.88 141 GLU A CA 1
ATOM 1095 C C . GLU A 1 141 ? 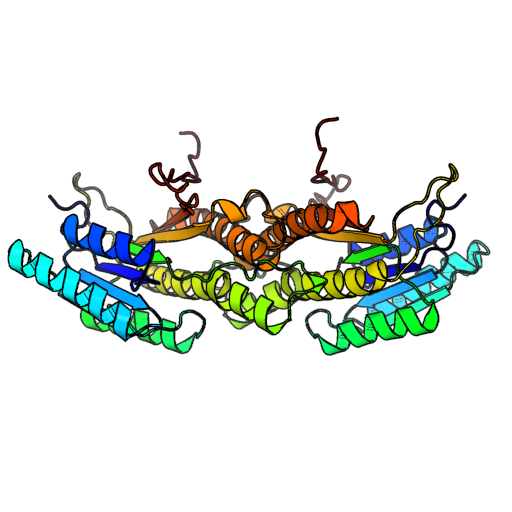-10.547 -28.547 -9.062 1 93.88 141 GLU A C 1
ATOM 1097 O O . GLU A 1 141 ? -9.422 -28.438 -9.547 1 93.88 141 GLU A O 1
ATOM 1102 N N . PRO A 1 142 ? -10.805 -28.875 -7.793 1 93 142 PRO A N 1
ATOM 1103 C CA . PRO A 1 142 ? -9.648 -29.125 -6.934 1 93 142 PRO A CA 1
ATOM 1104 C C . PRO A 1 142 ? -8.781 -30.281 -7.441 1 93 142 PRO A C 1
ATOM 1106 O O . PRO A 1 142 ? -9.297 -31.234 -8.023 1 93 142 PRO A O 1
ATOM 1109 N N . LEU A 1 143 ? -7.52 -30.125 -7.281 1 89.44 143 LEU A N 1
ATOM 1110 C CA . LEU A 1 143 ? -6.621 -31.234 -7.582 1 89.44 143 LEU A CA 1
ATOM 1111 C C . LEU A 1 143 ? -6.793 -32.344 -6.566 1 89.44 143 LEU A C 1
ATOM 1113 O O . LEU A 1 143 ? -7.121 -32.094 -5.406 1 89.44 143 LEU A O 1
ATOM 1117 N N . PRO A 1 144 ? -6.633 -33.562 -7.02 1 82.12 144 PRO A N 1
ATOM 1118 C CA . PRO A 1 144 ? -6.711 -34.688 -6.078 1 82.12 144 PRO A CA 1
ATOM 1119 C C . PRO A 1 144 ? -5.57 -34.688 -5.059 1 82.12 144 PRO A C 1
ATOM 1121 O O . PRO A 1 144 ? -4.492 -34.156 -5.336 1 82.12 144 PRO A O 1
ATOM 1124 N N . THR A 1 145 ? -5.895 -35.094 -3.842 1 79 145 THR A N 1
ATOM 1125 C CA . THR A 1 145 ? -4.895 -35.219 -2.789 1 79 145 THR A CA 1
ATOM 1126 C C . THR A 1 145 ? -4.477 -36.688 -2.617 1 79 145 THR A C 1
ATOM 1128 O O . THR A 1 145 ? -5.074 -37.562 -3.217 1 79 145 THR A O 1
ATOM 1131 N N . HIS A 1 146 ? -3.35 -36.844 -1.822 1 73.19 146 HIS A N 1
ATOM 1132 C CA . HIS A 1 146 ? -2.805 -38.188 -1.626 1 73.19 146 HIS A CA 1
ATOM 1133 C C . HIS A 1 146 ? -3.789 -39.094 -0.876 1 73.19 146 HIS A C 1
ATOM 1135 O O . HIS A 1 146 ? -3.752 -40.312 -1.013 1 73.19 146 HIS A O 1
ATOM 1141 N N . ASP A 1 147 ? -4.699 -38.406 -0.117 1 70.25 147 ASP A N 1
ATOM 1142 C CA . ASP A 1 147 ? -5.602 -39.188 0.722 1 70.25 147 ASP A CA 1
ATOM 1143 C C . ASP A 1 147 ? -6.988 -39.281 0.091 1 70.25 147 ASP A C 1
ATOM 1145 O O . ASP A 1 147 ? -7.938 -39.75 0.737 1 70.25 147 ASP A O 1
ATOM 1149 N N . GLY A 1 148 ? -7.203 -38.938 -1.052 1 69.12 148 GLY A N 1
ATOM 1150 C CA . GLY A 1 148 ? -8.445 -39.062 -1.795 1 69.12 148 GLY A CA 1
ATOM 1151 C C . GLY A 1 148 ? -9.398 -37.906 -1.578 1 69.12 148 GLY A C 1
ATOM 1152 O O . GLY A 1 148 ? -10.445 -37.844 -2.225 1 69.12 148 GLY A O 1
ATOM 1153 N N . ARG A 1 149 ? -9.172 -37.125 -0.614 1 74.44 149 ARG A N 1
ATOM 1154 C CA . ARG A 1 149 ? -10.023 -35.969 -0.394 1 74.44 149 ARG A CA 1
ATOM 1155 C C . ARG A 1 149 ? -9.68 -34.844 -1.376 1 74.44 149 ARG A C 1
ATOM 1157 O O . ARG A 1 149 ? -8.547 -34.781 -1.857 1 74.44 149 ARG A O 1
ATOM 1164 N N . PRO A 1 150 ? -10.688 -34.125 -1.831 1 76.31 150 PRO A N 1
ATOM 1165 C CA . PRO A 1 150 ? -10.375 -32.969 -2.713 1 76.31 150 PRO A CA 1
ATOM 1166 C C . PRO A 1 150 ? -9.367 -32 -2.098 1 76.31 150 PRO A C 1
ATOM 1168 O O . PRO A 1 150 ? -9.406 -31.766 -0.891 1 76.31 150 PRO A O 1
ATOM 1171 N N . GLY A 1 151 ? -8.461 -31.656 -2.959 1 85.12 151 GLY A N 1
ATOM 1172 C CA . GLY A 1 151 ? -7.473 -30.672 -2.547 1 85.12 151 GLY A CA 1
ATOM 1173 C C . GLY A 1 151 ? -7.926 -29.234 -2.771 1 85.12 151 GLY A C 1
ATOM 1174 O O . GLY A 1 151 ? -9.094 -28.906 -2.572 1 85.12 151 GLY A O 1
ATOM 1175 N N . ALA A 1 152 ? -7.051 -28.422 -3.109 1 90.5 152 ALA A N 1
ATOM 1176 C CA . ALA A 1 152 ? -7.336 -27 -3.344 1 90.5 152 ALA A CA 1
ATOM 1177 C C . ALA A 1 152 ? -7.527 -26.719 -4.832 1 90.5 152 ALA A C 1
ATOM 1179 O O . ALA A 1 152 ? -6.965 -27.422 -5.68 1 90.5 152 ALA A O 1
ATOM 1180 N N . ARG A 1 153 ? -8.414 -25.75 -5.109 1 95.88 153 ARG A N 1
ATOM 1181 C CA . ARG A 1 153 ? -8.578 -25.25 -6.469 1 95.88 153 ARG A CA 1
ATOM 1182 C C . ARG A 1 153 ? -7.344 -24.469 -6.922 1 95.88 153 ARG A C 1
ATOM 1184 O O . ARG A 1 153 ? -7.125 -24.281 -8.117 1 95.88 153 ARG A O 1
ATOM 1191 N N . GLY A 1 154 ? -6.621 -24 -5.922 1 96.69 154 GLY A N 1
ATOM 1192 C CA . GLY A 1 154 ? -5.395 -23.266 -6.18 1 96.69 154 GLY A CA 1
ATOM 1193 C C . GLY A 1 154 ? -4.738 -22.734 -4.914 1 96.69 154 GLY A C 1
ATOM 1194 O O . GLY A 1 154 ? -5.371 -22.672 -3.861 1 96.69 154 GLY A O 1
ATOM 1195 N N . SER A 1 155 ? -3.438 -22.516 -4.98 1 97 155 SER A N 1
ATOM 1196 C CA . SER A 1 155 ? -2.641 -21.938 -3.906 1 97 155 SER A CA 1
ATOM 1197 C C . SER A 1 155 ? -1.788 -20.781 -4.414 1 97 155 SER A C 1
ATOM 1199 O O . SER A 1 155 ? -1.076 -20.922 -5.414 1 97 155 SER A O 1
ATOM 1201 N N . ILE A 1 156 ? -1.945 -19.672 -3.758 1 98.19 156 ILE A N 1
ATOM 1202 C CA . ILE A 1 156 ? -1.201 -18.469 -4.121 1 98.19 156 ILE A CA 1
ATOM 1203 C C . ILE A 1 156 ? -0.269 -18.078 -2.977 1 98.19 156 ILE A C 1
ATOM 1205 O O . ILE A 1 156 ? -0.679 -18.047 -1.813 1 98.19 156 ILE A O 1
ATOM 1209 N N . VAL A 1 157 ? 1.007 -17.875 -3.273 1 97.56 157 VAL A N 1
ATOM 1210 C CA . VAL A 1 157 ? 1.979 -17.328 -2.328 1 97.56 157 VAL A CA 1
ATOM 1211 C C . VAL A 1 157 ? 2.471 -15.969 -2.812 1 97.56 157 VAL A C 1
ATOM 1213 O O . VAL A 1 157 ? 3.068 -15.867 -3.885 1 97.56 157 VAL A O 1
ATOM 1216 N N . ASN A 1 158 ? 2.18 -14.93 -2.08 1 97.06 158 ASN A N 1
ATOM 1217 C CA . ASN A 1 158 ? 2.703 -13.594 -2.324 1 97.06 158 ASN A CA 1
ATOM 1218 C C . ASN A 1 158 ? 3.982 -13.336 -1.532 1 97.06 158 ASN A C 1
ATOM 1220 O O . ASN A 1 158 ? 3.988 -13.445 -0.304 1 97.06 158 ASN A O 1
ATOM 1224 N N . VAL A 1 159 ? 5.066 -13.055 -2.215 1 92.56 159 VAL A N 1
ATOM 1225 C CA . VAL A 1 159 ? 6.336 -12.82 -1.532 1 92.56 159 VAL A CA 1
ATOM 1226 C C . VAL A 1 159 ? 6.387 -11.391 -1.001 1 92.56 159 VAL A C 1
ATOM 1228 O O . VAL A 1 159 ? 6.309 -10.43 -1.773 1 92.56 159 VAL A O 1
ATOM 1231 N N . ALA A 1 160 ? 6.449 -11.359 0.24 1 88.88 160 ALA A N 1
ATOM 1232 C CA . ALA A 1 160 ? 6.598 -10.086 0.945 1 88.88 160 ALA A CA 1
ATOM 1233 C C . ALA A 1 160 ? 8.016 -9.922 1.478 1 88.88 160 ALA A C 1
ATOM 1235 O O . ALA A 1 160 ? 8.961 -10.508 0.944 1 88.88 160 ALA A O 1
ATOM 1236 N N . SER A 1 161 ? 8.477 -8.961 2.123 1 67.19 161 SER A N 1
ATOM 1237 C CA . SER A 1 161 ? 9.82 -8.781 2.666 1 67.19 161 SER A CA 1
ATOM 1238 C C . SER A 1 161 ? 9.781 -8.602 4.18 1 67.19 161 SER A C 1
ATOM 1240 O O . SER A 1 161 ? 8.812 -8.078 4.727 1 67.19 161 SER A O 1
ATOM 1242 N N . GLN A 1 162 ? 10.758 -9.375 4.867 1 52.44 162 GLN A N 1
ATOM 1243 C CA . GLN A 1 162 ? 10.945 -9.156 6.297 1 52.44 162 GLN A CA 1
ATOM 1244 C C . GLN A 1 162 ? 11.117 -7.672 6.605 1 52.44 162 GLN A C 1
ATOM 1246 O O . GLN A 1 162 ? 10.719 -7.207 7.676 1 52.44 162 GLN A O 1
ATOM 1251 N N . LEU A 1 163 ? 11.812 -7.047 5.688 1 48.31 163 LEU A N 1
ATOM 1252 C CA . LEU A 1 163 ? 12.047 -5.633 5.969 1 48.31 163 LEU A CA 1
ATOM 1253 C C . LEU A 1 163 ? 10.742 -4.852 5.973 1 48.31 163 LEU A C 1
ATOM 1255 O O . LEU A 1 163 ? 10.688 -3.723 6.461 1 48.31 163 LEU A O 1
ATOM 1259 N N . GLY A 1 164 ? 9.703 -5.273 5.34 1 45.59 164 GLY A N 1
ATOM 1260 C CA . GLY A 1 164 ? 8.422 -4.598 5.215 1 45.59 164 GLY A CA 1
ATOM 1261 C C . GLY A 1 164 ? 7.684 -4.473 6.535 1 45.59 164 GLY A C 1
ATOM 1262 O O . GLY A 1 164 ? 6.805 -3.617 6.688 1 45.59 164 GLY A O 1
ATOM 1263 N N . VAL A 1 165 ? 8.055 -5.395 7.555 1 50.69 165 VAL A N 1
ATOM 1264 C CA . VAL A 1 165 ? 7.273 -5.391 8.789 1 50.69 165 VAL A CA 1
ATOM 1265 C C . VAL A 1 165 ? 7.926 -4.457 9.805 1 50.69 165 VAL A C 1
ATOM 1267 O O . VAL A 1 165 ? 7.234 -3.764 10.555 1 50.69 165 VAL A O 1
ATOM 1270 N N . VAL A 1 166 ? 9.219 -4.383 9.852 1 49.94 166 VAL A N 1
ATOM 1271 C CA . VAL A 1 166 ? 9.766 -3.676 11 1 49.94 166 VAL A CA 1
ATOM 1272 C C . VAL A 1 166 ? 10.07 -2.229 10.625 1 49.94 166 VAL A C 1
ATOM 1274 O O . VAL A 1 166 ? 10.266 -1.38 11.5 1 49.94 166 VAL A O 1
ATOM 1277 N N . GLY A 1 167 ? 9.68 -1.764 9.664 1 59.88 167 GLY A N 1
ATOM 1278 C CA . GLY A 1 167 ? 10.141 -0.432 9.312 1 59.88 167 GLY A CA 1
ATOM 1279 C C . GLY A 1 167 ? 11.641 -0.355 9.117 1 59.88 167 GLY A C 1
ATOM 1280 O O . GLY A 1 167 ? 12.406 -0.818 9.969 1 59.88 167 GLY A O 1
ATOM 1281 N N . ARG A 1 168 ? 12.164 -0.222 7.977 1 68.56 168 ARG A N 1
ATOM 1282 C CA . ARG A 1 168 ? 13.562 0.059 7.668 1 68.56 168 ARG A CA 1
ATOM 1283 C C . ARG A 1 168 ? 13.773 1.541 7.371 1 68.56 168 ARG A C 1
ATOM 1285 O O . ARG A 1 168 ? 12.992 2.145 6.625 1 68.56 168 ARG A O 1
ATOM 1292 N N . PRO A 1 169 ? 14.781 2.08 8.188 1 79.25 169 PRO A N 1
ATOM 1293 C CA . PRO A 1 169 ? 15.078 3.477 7.852 1 79.25 169 PRO A CA 1
ATOM 1294 C C . PRO A 1 169 ? 15.297 3.689 6.355 1 79.25 169 PRO A C 1
ATOM 1296 O O . PRO A 1 169 ? 15.836 2.811 5.676 1 79.25 169 PRO A O 1
ATOM 1299 N N . ALA A 1 170 ? 14.781 4.734 5.891 1 85.75 170 ALA A N 1
ATOM 1300 C CA . ALA A 1 170 ? 14.984 5.238 4.535 1 85.75 170 ALA A CA 1
ATOM 1301 C C . ALA A 1 170 ? 14.352 4.309 3.506 1 85.75 170 ALA A C 1
ATOM 1303 O O . ALA A 1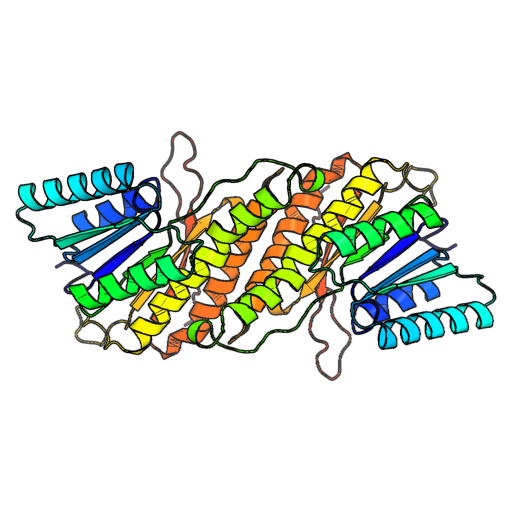 170 ? 14.945 4.035 2.459 1 85.75 170 ALA A O 1
ATOM 1304 N N . ALA A 1 171 ? 13.148 3.785 3.805 1 90.31 171 ALA A N 1
ATOM 1305 C CA . ALA A 1 171 ? 12.484 2.891 2.863 1 90.31 171 ALA A CA 1
ATOM 1306 C C . ALA A 1 171 ? 10.969 2.93 3.051 1 90.31 171 ALA A C 1
ATOM 1308 O O . ALA A 1 171 ? 10.312 1.885 3.094 1 90.31 171 ALA A O 1
ATOM 1309 N N . PRO A 1 172 ? 10.406 4.113 3.139 1 92.44 172 PRO A N 1
ATOM 1310 C CA . PRO A 1 172 ? 8.969 4.148 3.424 1 92.44 172 PRO A CA 1
ATOM 1311 C C . PRO A 1 172 ? 8.125 3.557 2.297 1 92.44 172 PRO A C 1
ATOM 1313 O O . PRO A 1 172 ? 7.152 2.846 2.557 1 92.44 172 PRO A O 1
ATOM 1316 N N . ALA A 1 173 ? 8.531 3.83 1.038 1 93.88 173 ALA A N 1
ATOM 1317 C CA . ALA A 1 173 ? 7.758 3.32 -0.093 1 93.88 173 ALA A CA 1
ATOM 1318 C C . ALA A 1 173 ? 7.832 1.799 -0.165 1 93.88 173 ALA A C 1
ATOM 1320 O O . ALA A 1 173 ? 6.82 1.134 -0.403 1 93.88 173 ALA A O 1
ATOM 1321 N N . TYR A 1 174 ? 8.992 1.285 0.056 1 93.12 174 TYR A N 1
ATOM 1322 C CA . TYR A 1 174 ? 9.188 -0.16 0.013 1 93.12 174 TYR A CA 1
ATOM 1323 C C . TYR A 1 174 ? 8.438 -0.844 1.15 1 93.12 174 TYR A C 1
ATOM 1325 O O . TYR A 1 174 ? 7.676 -1.786 0.922 1 93.12 174 TYR A O 1
ATOM 1333 N N . CYS A 1 175 ? 8.633 -0.357 2.355 1 91.31 175 CYS A N 1
ATOM 1334 C CA . CYS A 1 175 ? 7.969 -0.934 3.521 1 91.31 175 CYS A CA 1
ATOM 1335 C C . CYS A 1 175 ? 6.453 -0.841 3.393 1 91.31 175 CYS A C 1
ATOM 1337 O O . CYS A 1 175 ? 5.738 -1.783 3.738 1 91.31 175 CYS A O 1
ATOM 1339 N N . GLY A 1 176 ? 5.988 0.303 2.939 1 93.62 176 GLY A N 1
ATOM 1340 C CA . GLY A 1 176 ? 4.562 0.445 2.699 1 93.62 176 GLY A CA 1
ATOM 1341 C C . GLY A 1 176 ? 4.02 -0.568 1.708 1 93.62 176 GLY A C 1
ATOM 1342 O O . GLY A 1 176 ? 2.98 -1.188 1.95 1 93.62 176 GLY A O 1
ATOM 1343 N N . SER A 1 177 ? 4.711 -0.79 0.619 1 94.38 177 SER A N 1
ATOM 1344 C CA . SER A 1 177 ? 4.273 -1.721 -0.415 1 94.38 177 SER A CA 1
ATOM 1345 C C . SER A 1 177 ? 4.199 -3.146 0.121 1 94.38 177 SER A C 1
ATOM 1347 O O . SER A 1 177 ? 3.236 -3.867 -0.152 1 94.38 177 SER A O 1
ATOM 1349 N N . LYS A 1 178 ? 5.176 -3.514 0.846 1 92.25 178 LYS A N 1
ATOM 1350 C CA . LYS A 1 178 ? 5.223 -4.875 1.365 1 92.25 178 LYS A CA 1
ATOM 1351 C C . LYS A 1 178 ? 4.18 -5.086 2.459 1 92.25 178 LYS A C 1
ATOM 1353 O O . LYS A 1 178 ? 3.592 -6.164 2.568 1 92.25 178 LYS A O 1
ATOM 1358 N N . ALA A 1 179 ? 3.988 -4.094 3.283 1 90.75 179 ALA A N 1
ATOM 1359 C CA . ALA A 1 179 ? 2.914 -4.168 4.27 1 90.75 179 ALA A CA 1
ATOM 1360 C C . ALA A 1 179 ? 1.556 -4.328 3.592 1 90.75 179 ALA A C 1
ATOM 1362 O O . ALA A 1 179 ? 0.695 -5.062 4.078 1 90.75 179 ALA A O 1
ATOM 1363 N N . ALA A 1 180 ? 1.386 -3.605 2.555 1 94.38 180 ALA A N 1
ATOM 1364 C CA . ALA A 1 180 ? 0.144 -3.709 1.791 1 94.38 180 ALA A CA 1
ATOM 1365 C C . ALA A 1 180 ? -0.068 -5.129 1.277 1 94.38 180 ALA A C 1
ATOM 1367 O O . ALA A 1 180 ? -1.177 -5.664 1.351 1 94.38 180 ALA A O 1
ATOM 1368 N N . VAL A 1 181 ? 0.99 -5.73 0.791 1 95.31 181 VAL A N 1
ATOM 1369 C CA . VAL A 1 181 ? 0.919 -7.09 0.268 1 95.31 181 VAL A CA 1
ATOM 1370 C C . VAL A 1 181 ? 0.501 -8.047 1.38 1 95.31 181 VAL A C 1
ATOM 1372 O O . VAL A 1 181 ? -0.366 -8.906 1.178 1 95.31 181 VAL A O 1
ATOM 1375 N N . ILE A 1 182 ? 1.084 -7.906 2.498 1 92.25 182 ILE A N 1
ATOM 1376 C CA . ILE A 1 182 ? 0.765 -8.773 3.625 1 92.25 182 ILE A CA 1
ATOM 1377 C C . ILE A 1 182 ? -0.71 -8.625 3.992 1 92.25 182 ILE A C 1
ATOM 1379 O O . ILE A 1 182 ? -1.417 -9.617 4.168 1 92.25 182 ILE A O 1
ATOM 1383 N N . SER A 1 183 ? -1.17 -7.438 4.086 1 91.56 183 SER A N 1
ATOM 1384 C CA . SER A 1 183 ? -2.541 -7.172 4.512 1 91.56 183 SER A CA 1
ATOM 1385 C C . SER A 1 183 ? -3.547 -7.672 3.482 1 91.56 183 SER A C 1
ATOM 1387 O O . SER A 1 183 ? -4.547 -8.297 3.836 1 91.56 183 SER A O 1
ATOM 1389 N N . MET A 1 184 ? -3.322 -7.379 2.248 1 93.88 184 MET A N 1
ATOM 1390 C CA . MET A 1 184 ? -4.262 -7.84 1.23 1 93.88 184 MET A CA 1
ATOM 1391 C C . MET A 1 184 ? -4.289 -9.367 1.168 1 93.88 184 MET A C 1
ATOM 1393 O O . MET A 1 184 ? -5.328 -9.961 0.872 1 93.88 184 MET A O 1
ATOM 1397 N N . THR A 1 185 ? -3.104 -9.984 1.406 1 95.25 185 THR A N 1
ATOM 1398 C CA . THR A 1 185 ? -3.023 -11.438 1.442 1 95.25 185 THR A CA 1
ATOM 1399 C C . THR A 1 185 ? -3.922 -12 2.539 1 95.25 185 THR A C 1
ATOM 1401 O O . THR A 1 185 ? -4.641 -12.977 2.316 1 95.25 185 THR A O 1
ATOM 1404 N N . ARG A 1 186 ? -3.873 -11.375 3.691 1 92.56 186 ARG A N 1
ATOM 1405 C CA . ARG A 1 186 ? -4.719 -11.812 4.797 1 92.56 186 ARG A CA 1
ATOM 1406 C C . ARG A 1 186 ? -6.195 -11.727 4.426 1 92.56 186 ARG A C 1
ATOM 1408 O O . ARG A 1 186 ? -6.965 -12.656 4.703 1 92.56 186 ARG A O 1
ATOM 1415 N N . CYS A 1 187 ? -6.562 -10.664 3.809 1 93.69 187 CYS A N 1
ATOM 1416 C CA . CYS A 1 187 ? -7.949 -10.492 3.381 1 93.69 187 CYS A CA 1
ATOM 1417 C C . CYS A 1 187 ? -8.352 -11.562 2.381 1 93.69 187 CYS A C 1
ATOM 1419 O O . CYS A 1 187 ? -9.406 -12.18 2.518 1 93.69 187 CYS A O 1
ATOM 1421 N N . ASP A 1 188 ? -7.52 -11.797 1.437 1 96.69 188 ASP A N 1
ATOM 1422 C CA . ASP A 1 188 ? -7.816 -12.773 0.4 1 96.69 188 ASP A CA 1
ATOM 1423 C C . ASP A 1 188 ? -7.875 -14.188 0.982 1 96.69 188 ASP A C 1
ATOM 1425 O O . ASP A 1 188 ? -8.672 -15.016 0.534 1 96.69 188 ASP A O 1
ATOM 1429 N N . ALA A 1 189 ? -6.969 -14.461 1.934 1 96.19 189 ALA A N 1
ATOM 1430 C CA . ALA A 1 189 ? -6.996 -15.773 2.588 1 96.19 189 ALA A CA 1
ATOM 1431 C C . ALA A 1 189 ? -8.359 -16.047 3.211 1 96.19 189 ALA A C 1
ATOM 1433 O O . ALA A 1 189 ? -8.883 -17.156 3.121 1 96.19 189 ALA A O 1
ATOM 1434 N N . ILE A 1 190 ? -8.898 -15.039 3.814 1 94.19 190 ILE A N 1
ATOM 1435 C CA . ILE A 1 190 ? -10.211 -15.156 4.449 1 94.19 190 ILE A CA 1
ATOM 1436 C C . ILE A 1 190 ? -11.289 -15.25 3.377 1 94.19 190 ILE A C 1
ATOM 1438 O O . ILE A 1 190 ? -12.141 -16.156 3.42 1 94.19 190 ILE A O 1
ATOM 1442 N N . ASP A 1 191 ? -11.258 -14.469 2.406 1 96.19 191 ASP A N 1
ATOM 1443 C CA . ASP A 1 191 ? -12.305 -14.32 1.4 1 96.19 191 ASP A CA 1
ATOM 1444 C C . ASP A 1 191 ? -12.461 -15.594 0.573 1 96.19 191 ASP A C 1
ATOM 1446 O O . ASP A 1 191 ? -13.555 -15.914 0.122 1 96.19 191 ASP A O 1
ATOM 1450 N N . TYR A 1 192 ? -11.344 -16.281 0.442 1 97.5 192 TYR A N 1
ATOM 1451 C CA . TYR A 1 192 ? -11.414 -17.359 -0.53 1 97.5 192 TYR A CA 1
ATOM 1452 C C . TYR A 1 192 ? -11.25 -18.719 0.151 1 97.5 192 TYR A C 1
ATOM 1454 O O . TYR A 1 192 ? -11.133 -19.75 -0.52 1 97.5 192 TYR A O 1
ATOM 1462 N N . SER A 1 193 ? -11.234 -18.734 1.427 1 95.06 193 SER A N 1
ATOM 1463 C CA . SER A 1 193 ? -11.094 -19.969 2.18 1 95.06 193 SER A CA 1
ATOM 1464 C C . SER A 1 193 ? -12.203 -20.953 1.829 1 95.06 193 SER A C 1
ATOM 1466 O O . SER A 1 193 ? -11.945 -22.141 1.628 1 95.06 193 SER A O 1
ATOM 1468 N N . LYS A 1 194 ? -13.406 -20.5 1.648 1 95.44 194 LYS A N 1
ATOM 1469 C CA . LYS A 1 194 ? -14.547 -21.375 1.355 1 95.44 194 LYS A CA 1
ATOM 1470 C C . LYS A 1 194 ? -14.516 -21.844 -0.097 1 95.44 194 LYS A C 1
ATOM 1472 O O . LYS A 1 194 ? -15.203 -22.797 -0.459 1 95.44 194 LYS A O 1
ATOM 1477 N N . ASP A 1 195 ? -13.789 -21.141 -0.872 1 96.94 195 ASP A N 1
ATOM 1478 C CA . ASP A 1 195 ? -13.672 -21.5 -2.281 1 96.94 195 ASP A CA 1
ATOM 1479 C C . ASP A 1 195 ? -12.547 -22.516 -2.494 1 96.94 195 ASP A C 1
ATOM 1481 O O . ASP A 1 195 ? -12.219 -22.859 -3.633 1 96.94 195 ASP A O 1
ATOM 1485 N N . LEU A 1 196 ? -11.883 -22.906 -1.467 1 96.38 196 LEU A N 1
ATOM 1486 C CA . LEU A 1 196 ? -10.781 -23.859 -1.5 1 96.38 196 LEU A CA 1
ATOM 1487 C C . LEU A 1 196 ? -9.586 -23.281 -2.254 1 96.38 196 LEU A C 1
ATOM 1489 O O . LEU A 1 196 ? -8.93 -23.984 -3.02 1 96.38 196 LEU A O 1
ATOM 1493 N N . ILE A 1 197 ? -9.438 -22.047 -2.184 1 97.81 197 ILE A N 1
ATOM 1494 C CA . ILE A 1 197 ? -8.242 -21.359 -2.664 1 97.81 197 ILE A CA 1
ATOM 1495 C C . ILE A 1 197 ? -7.434 -20.844 -1.477 1 97.81 197 ILE A C 1
ATOM 1497 O O . ILE A 1 197 ? -7.969 -20.141 -0.612 1 97.81 197 ILE A O 1
ATOM 1501 N N . ARG A 1 198 ? -6.227 -21.266 -1.42 1 96.62 198 ARG A N 1
ATOM 1502 C CA . ARG A 1 198 ? -5.336 -20.828 -0.347 1 96.62 198 ARG A CA 1
ATOM 1503 C C . ARG A 1 198 ? -4.492 -19.641 -0.785 1 96.62 198 ARG A C 1
ATOM 1505 O O . ARG A 1 198 ? -3.91 -19.656 -1.871 1 96.62 198 ARG A O 1
ATOM 1512 N N . VAL A 1 199 ? -4.492 -18.609 -0.012 1 97.38 199 VAL A N 1
ATOM 1513 C CA . VAL A 1 199 ? -3.678 -17.422 -0.266 1 97.38 199 VAL A CA 1
ATOM 1514 C C . VAL A 1 199 ? -2.805 -17.125 0.951 1 97.38 199 VAL A C 1
ATOM 1516 O O . VAL A 1 199 ? -3.314 -16.953 2.059 1 97.38 199 VAL A O 1
ATOM 1519 N N . ASN A 1 200 ? -1.428 -17.125 0.726 1 95.38 200 ASN A N 1
ATOM 1520 C CA . ASN A 1 200 ? -0.481 -16.891 1.812 1 95.38 200 ASN A CA 1
ATOM 1521 C C . ASN A 1 200 ? 0.616 -15.914 1.406 1 95.38 200 ASN A C 1
ATOM 1523 O O . ASN A 1 200 ? 0.804 -15.641 0.218 1 95.38 200 ASN A O 1
ATOM 1527 N N . ALA A 1 201 ? 1.197 -15.352 2.422 1 93.5 201 ALA A N 1
ATOM 1528 C CA . ALA A 1 201 ? 2.363 -14.5 2.193 1 93.5 201 ALA A CA 1
ATOM 1529 C C . ALA A 1 201 ? 3.605 -15.086 2.865 1 93.5 201 ALA A C 1
ATOM 1531 O O . ALA A 1 201 ? 3.512 -15.695 3.932 1 93.5 201 ALA A O 1
ATOM 1532 N N . VAL A 1 202 ? 4.781 -14.891 2.225 1 87.25 202 VAL A N 1
ATOM 1533 C CA . VAL A 1 202 ? 6.047 -15.273 2.834 1 87.25 202 VAL A CA 1
ATOM 1534 C C . VAL A 1 202 ? 6.953 -14.055 2.971 1 87.25 202 VAL A C 1
ATOM 1536 O O . VAL A 1 202 ? 7.02 -13.219 2.064 1 87.25 202 VAL A O 1
ATOM 1539 N N . CYS A 1 203 ? 7.387 -13.773 4.148 1 74.88 203 CYS A N 1
ATOM 1540 C CA . CYS A 1 203 ? 8.289 -12.656 4.383 1 74.88 203 CYS A CA 1
ATOM 1541 C C . CYS A 1 203 ? 9.742 -13.117 4.375 1 74.88 203 CYS A C 1
ATOM 1543 O O . CYS A 1 203 ? 10.117 -14.031 5.117 1 74.88 203 CYS A O 1
ATOM 1545 N N . GLY A 1 204 ? 10.445 -12.906 3.27 1 58.38 204 GLY A N 1
ATOM 1546 C CA . GLY A 1 204 ? 11.844 -13.305 3.184 1 58.38 204 GLY A CA 1
ATOM 1547 C C . GLY A 1 204 ? 12.758 -12.484 4.078 1 58.38 204 GLY A C 1
ATOM 1548 O O . GLY A 1 204 ? 12.477 -11.312 4.348 1 58.38 204 GLY A O 1
ATOM 1549 N N . TYR A 1 205 ? 13.469 -12.984 5.137 1 45.69 205 TYR A N 1
ATOM 1550 C CA . TYR A 1 205 ? 14.594 -12.289 5.754 1 45.69 205 TYR A CA 1
ATOM 1551 C C . TYR A 1 205 ? 15.742 -12.117 4.77 1 45.69 205 TYR A C 1
ATOM 1553 O O . TYR A 1 205 ? 15.984 -12.992 3.938 1 45.69 205 TYR A O 1
ATOM 1561 N N . PRO A 1 206 ? 16.078 -10.883 4.527 1 44.56 206 PRO A N 1
ATOM 1562 C CA . PRO A 1 206 ? 17.344 -10.898 3.787 1 44.56 206 PRO A CA 1
ATOM 1563 C C . PRO A 1 206 ? 18.312 -11.961 4.301 1 44.56 206 PRO A C 1
ATOM 1565 O O . PRO A 1 206 ? 18.344 -12.242 5.5 1 44.56 206 PRO A O 1
ATOM 1568 N N . PRO A 1 207 ? 18.719 -12.922 3.492 1 36.62 207 PRO A N 1
ATOM 1569 C CA . PRO A 1 207 ? 19.781 -13.742 4.078 1 36.62 207 PRO A CA 1
ATOM 1570 C C . PRO A 1 207 ? 20.812 -12.922 4.836 1 36.62 207 PRO A C 1
ATOM 1572 O O . PRO A 1 207 ? 21.234 -11.859 4.363 1 36.62 207 PRO A O 1
ATOM 1575 N N . PRO A 1 208 ? 20.828 -12.867 6.219 1 34.41 208 PRO A N 1
ATOM 1576 C CA . PRO A 1 208 ? 22.188 -12.398 6.527 1 34.41 208 PRO A CA 1
ATOM 1577 C C . PRO A 1 208 ? 23.234 -12.961 5.578 1 34.41 208 PRO A C 1
ATOM 1579 O O . PRO A 1 208 ? 23.016 -13.992 4.941 1 34.41 208 PRO A O 1
ATOM 1582 N N . VAL A 1 209 ? 24.453 -12.266 5.281 1 33 209 VAL A N 1
ATOM 1583 C CA . VAL A 1 209 ? 25.547 -12.898 4.574 1 33 209 VAL A CA 1
ATOM 1584 C C . VAL A 1 209 ? 25.5 -14.414 4.785 1 33 209 VAL A C 1
ATOM 1586 O O . VAL A 1 209 ? 25.859 -15.188 3.891 1 33 209 VAL A O 1
ATOM 1589 N N . ASN A 1 210 ? 25.734 -14.914 6.031 1 31.77 210 ASN A N 1
ATOM 1590 C CA . ASN A 1 210 ? 26.125 -16.312 6.242 1 31.77 210 ASN A CA 1
ATOM 1591 C C . ASN A 1 210 ? 24.906 -17.219 6.363 1 31.77 210 ASN A C 1
ATOM 1593 O O . ASN A 1 210 ? 25.047 -18.438 6.484 1 31.77 210 ASN A O 1
ATOM 1597 N N . ARG A 1 211 ? 23.797 -16.891 7.227 1 35.75 211 ARG A N 1
ATOM 1598 C CA . ARG A 1 211 ? 22.969 -18.031 7.598 1 35.75 211 ARG A CA 1
ATOM 1599 C C . ARG A 1 211 ? 21.703 -18.078 6.742 1 35.75 211 ARG A C 1
ATOM 1601 O O . ARG A 1 211 ? 21.281 -17.062 6.195 1 35.75 211 ARG A O 1
ATOM 1608 N N . ALA A 1 212 ? 20.953 -19.266 6.707 1 33.53 212 ALA A N 1
ATOM 1609 C CA . ALA A 1 212 ? 19.812 -19.781 5.953 1 33.53 212 ALA A CA 1
ATOM 1610 C C . ALA A 1 212 ? 18.594 -18.875 6.105 1 33.53 212 ALA A C 1
ATOM 1612 O O . ALA A 1 212 ? 18.312 -18.375 7.199 1 33.53 212 ALA A O 1
ATOM 1613 N N . PRO A 1 213 ? 18.031 -18.375 5.137 1 36.38 213 PRO A N 1
ATOM 1614 C CA . PRO A 1 213 ? 16.859 -17.5 5.051 1 36.38 213 PRO A CA 1
ATOM 1615 C C . PRO A 1 213 ? 15.695 -17.984 5.922 1 36.38 213 PRO A C 1
ATOM 1617 O O . PRO A 1 213 ? 15.344 -19.156 5.891 1 36.38 213 PRO A O 1
ATOM 1620 N N . LEU A 1 214 ? 15.453 -17.469 7.172 1 33.81 214 LEU A N 1
ATOM 1621 C CA . LEU A 1 214 ? 14.305 -17.844 8 1 33.81 214 LEU A CA 1
ATOM 1622 C C . LEU A 1 214 ? 13.008 -17.328 7.391 1 33.81 214 LEU A C 1
ATOM 1624 O O . LEU A 1 214 ? 12.891 -16.156 7.047 1 33.81 214 LEU A O 1
ATOM 1628 N N . MET A 1 215 ? 12.188 -18.156 6.82 1 34.62 215 MET A N 1
ATOM 1629 C CA . MET A 1 215 ? 10.844 -17.953 6.285 1 34.62 215 MET A CA 1
ATOM 1630 C C . MET A 1 215 ? 9.844 -17.719 7.41 1 34.62 215 MET A C 1
ATOM 1632 O O . MET A 1 215 ? 9.758 -18.516 8.344 1 34.62 215 MET A O 1
ATOM 1636 N N . TYR A 1 216 ? 9.586 -16.656 7.965 1 34.91 216 TYR A N 1
ATOM 1637 C CA . TYR A 1 216 ? 8.461 -16.5 8.875 1 34.91 216 TYR A CA 1
ATOM 1638 C C . TYR A 1 216 ? 7.141 -16.453 8.117 1 34.91 216 TYR A C 1
ATOM 1640 O O . TYR A 1 216 ? 7.02 -15.742 7.113 1 34.91 216 TYR A O 1
ATOM 1648 N N . CYS A 1 217 ? 6.414 -17.562 8.094 1 34.66 217 CYS A N 1
ATOM 1649 C CA . CYS A 1 217 ? 5.078 -17.734 7.531 1 34.66 217 CYS A CA 1
ATOM 1650 C C . CYS A 1 217 ? 4.035 -17.031 8.391 1 34.66 217 CYS A C 1
ATOM 1652 O O . CYS A 1 217 ? 4.016 -17.203 9.617 1 34.66 217 CYS A O 1
ATOM 1654 N N . CYS A 1 218 ? 3.604 -15.945 8.172 1 38.5 218 CYS A N 1
ATOM 1655 C CA . CYS A 1 218 ? 2.377 -15.492 8.812 1 38.5 218 CYS A CA 1
ATOM 1656 C C . CYS A 1 218 ? 1.229 -16.453 8.539 1 38.5 218 CYS A C 1
ATOM 1658 O O . CYS A 1 218 ? 0.695 -16.5 7.43 1 38.5 218 CYS A O 1
ATOM 1660 N N . ASP A 1 219 ? 1.24 -17.703 9.047 1 32.28 219 ASP A N 1
ATOM 1661 C CA . ASP A 1 219 ? 0.143 -18.656 9.016 1 32.28 219 ASP A CA 1
ATOM 1662 C C . ASP A 1 219 ? -1.075 -18.125 9.766 1 32.28 219 ASP A C 1
ATOM 1664 O O . ASP A 1 219 ? -0.954 -17.641 10.891 1 32.28 219 ASP A O 1
ATOM 1668 N N . ALA A 1 220 ? -2.197 -17.906 9.117 1 34.84 220 ALA A N 1
ATOM 1669 C CA . ALA A 1 220 ? -3.49 -17.797 9.781 1 34.84 220 ALA A CA 1
ATOM 1670 C C . ALA A 1 220 ? -3.793 -19.047 10.602 1 34.84 220 ALA A C 1
ATOM 1672 O O . ALA A 1 220 ? -4.234 -20.062 10.062 1 34.84 220 ALA A O 1
ATOM 1673 N N . ASP A 1 221 ? -3.139 -19.484 11.523 1 29.23 221 ASP A N 1
ATOM 1674 C CA . ASP A 1 221 ? -3.699 -20.547 12.352 1 29.23 221 ASP A CA 1
ATOM 1675 C C . ASP A 1 221 ? -4.98 -20.094 13.039 1 29.23 221 ASP A C 1
ATOM 1677 O O . ASP A 1 221 ? -4.965 -19.141 13.828 1 29.23 221 ASP A O 1
ATOM 1681 N N . LEU A 1 222 ? -6.18 -20.312 12.453 1 26.69 222 LEU A N 1
ATOM 1682 C CA . LEU A 1 222 ? -7.422 -20.422 13.211 1 26.69 222 LEU A CA 1
ATOM 1683 C C . LEU A 1 222 ? -7.25 -21.359 14.398 1 26.69 222 LEU A C 1
ATOM 1685 O O . LEU A 1 222 ? -6.559 -22.375 14.297 1 26.69 222 LEU A O 1
ATOM 1689 N N . PRO A 1 223 ? -7.273 -20.859 15.664 1 22.94 223 PRO A N 1
ATOM 1690 C CA . PRO A 1 223 ? -7.41 -21.953 16.625 1 22.94 223 PRO A CA 1
ATOM 1691 C C . PRO A 1 223 ? -8.344 -23.062 16.125 1 22.94 223 PRO A C 1
ATOM 1693 O O . PRO A 1 223 ? -9.344 -22.766 15.461 1 22.94 223 PRO A O 1
ATOM 1696 N N . LYS A 1 224 ? -7.918 -24.406 16.203 1 18.56 224 LYS A N 1
ATOM 1697 C CA . LYS A 1 224 ? -8.898 -25.5 16.234 1 18.56 224 LYS A CA 1
ATOM 1698 C C . LYS A 1 224 ? -9.922 -25.281 17.344 1 18.56 224 LYS A C 1
ATOM 1700 O O . LYS A 1 224 ? -9.57 -24.891 18.453 1 18.56 224 LYS A O 1
ATOM 1705 N N . MET B 1 1 ? -3.445 27.969 28.188 1 40.28 1 MET B N 1
ATOM 1706 C CA . MET B 1 1 ? -2.73 28.453 27.016 1 40.28 1 MET B CA 1
ATOM 1707 C C . MET B 1 1 ? -2.773 27.406 25.891 1 40.28 1 MET B C 1
ATOM 1709 O O . MET B 1 1 ? -2.691 26.203 26.156 1 40.28 1 MET B O 1
ATOM 1713 N N . SER B 1 2 ? -3.156 27.828 24.734 1 52.12 2 SER B N 1
ATOM 1714 C CA . SER B 1 2 ? -3.357 26.891 23.641 1 52.12 2 SER B CA 1
ATOM 1715 C C . SER B 1 2 ? -2.08 26.109 23.344 1 52.12 2 SER B C 1
ATOM 1717 O O . SER B 1 2 ? -0.986 26.672 23.344 1 52.12 2 SER B O 1
ATOM 1719 N N . ILE B 1 3 ? -2.139 24.719 23.5 1 59.12 3 ILE B N 1
ATOM 1720 C CA . ILE B 1 3 ? -1.01 23.844 23.172 1 59.12 3 ILE B CA 1
ATOM 1721 C C . ILE B 1 3 ? -0.582 24.078 21.719 1 59.12 3 ILE B C 1
ATOM 1723 O O . ILE B 1 3 ? 0.463 23.578 21.297 1 59.12 3 ILE B O 1
ATOM 1727 N N . PHE B 1 4 ? -1.281 24.984 21.047 1 68.56 4 PHE B N 1
ATOM 1728 C CA . PHE B 1 4 ? -0.957 25.203 19.641 1 68.56 4 PHE B CA 1
ATOM 1729 C C . PHE B 1 4 ? -0.524 26.656 19.406 1 68.56 4 PHE B C 1
ATOM 1731 O O . PHE B 1 4 ? -0.712 27.188 18.312 1 68.56 4 PHE B O 1
ATOM 1738 N N . LYS B 1 5 ? 0.021 27.25 20.422 1 69.81 5 LYS B N 1
ATOM 1739 C CA . LYS B 1 5 ? 0.333 28.672 20.328 1 69.81 5 LYS B CA 1
ATOM 1740 C C . LYS B 1 5 ? 1.268 28.938 19.141 1 69.81 5 LYS B C 1
ATOM 1742 O O . LYS B 1 5 ? 2.379 28.406 19.094 1 69.81 5 LYS B O 1
ATOM 1747 N N . GLY B 1 6 ? 0.672 29.625 18.141 1 79.94 6 GLY B N 1
ATOM 1748 C CA . GLY B 1 6 ? 1.44 30.172 17.031 1 79.94 6 GLY B CA 1
ATOM 1749 C C . GLY B 1 6 ? 1.582 29.203 15.867 1 79.94 6 GLY B C 1
ATOM 1750 O O . GLY B 1 6 ? 2.15 29.547 14.828 1 79.94 6 GLY B O 1
ATOM 1751 N N . GLY B 1 7 ? 1.048 28 16.016 1 92.62 7 GLY B N 1
ATOM 1752 C CA . GLY B 1 7 ? 1.252 27 14.977 1 92.62 7 GLY B CA 1
ATOM 1753 C C . GLY B 1 7 ? 0.143 27 13.938 1 92.62 7 GLY B C 1
ATOM 1754 O O . GLY B 1 7 ? -0.913 27.594 14.148 1 92.62 7 GLY B O 1
ATOM 1755 N N . VAL B 1 8 ? 0.397 26.531 12.742 1 97.31 8 VAL B N 1
ATOM 1756 C CA . VAL B 1 8 ? -0.54 26.375 11.633 1 97.31 8 VAL B CA 1
ATOM 1757 C C . VAL B 1 8 ? -0.932 24.906 11.492 1 97.31 8 VAL B C 1
ATOM 1759 O O . VAL B 1 8 ? -0.067 24.031 11.375 1 97.31 8 VAL B O 1
ATOM 1762 N N . ALA B 1 9 ? -2.246 24.609 11.531 1 98.31 9 ALA B N 1
ATOM 1763 C CA . ALA B 1 9 ? -2.748 23.25 11.352 1 98.31 9 ALA B CA 1
ATOM 1764 C C . ALA B 1 9 ? -3.35 23.078 9.953 1 98.31 9 ALA B C 1
ATOM 1766 O O . ALA B 1 9 ? -4.078 23.953 9.477 1 98.31 9 ALA B O 1
ATOM 1767 N N . LEU B 1 10 ? -2.957 22.062 9.312 1 98.81 10 LEU B N 1
ATOM 1768 C CA . LEU B 1 10 ? -3.518 21.672 8.023 1 98.81 10 LEU B CA 1
ATOM 1769 C C . LEU B 1 10 ? -4.207 20.312 8.109 1 98.81 10 LEU B C 1
ATOM 1771 O O . LEU B 1 10 ? -3.598 19.328 8.531 1 98.81 10 LEU B O 1
ATOM 1775 N N . VAL B 1 11 ? -5.516 20.234 7.746 1 98.69 11 VAL B N 1
ATOM 1776 C CA . VAL B 1 11 ? -6.297 19 7.828 1 98.69 11 VAL B CA 1
ATOM 1777 C C . VAL B 1 11 ? -6.84 18.641 6.445 1 98.69 11 VAL B C 1
ATOM 1779 O O . VAL B 1 11 ? -7.582 19.422 5.84 1 98.69 11 VAL B O 1
ATOM 1782 N N . THR B 1 12 ? -6.469 17.531 5.945 1 98.69 12 THR B N 1
ATOM 1783 C CA . THR B 1 12 ? -7.117 17.016 4.746 1 98.69 12 THR B CA 1
ATOM 1784 C C . THR B 1 12 ? -8.344 16.172 5.113 1 98.69 12 THR B C 1
ATOM 1786 O O . THR B 1 12 ? -8.438 15.664 6.227 1 98.69 12 THR B O 1
ATOM 1789 N N . GLY B 1 13 ? -9.242 16.062 4.176 1 97.75 13 GLY B N 1
ATOM 1790 C CA . GLY B 1 13 ? -10.5 15.398 4.488 1 97.75 13 GLY B CA 1
ATOM 1791 C C . GLY B 1 13 ? -11.367 16.188 5.453 1 97.75 13 GLY B C 1
ATOM 1792 O O . GLY B 1 13 ? -12.156 15.602 6.199 1 97.75 13 GLY B O 1
ATOM 1793 N N . ALA B 1 14 ? -11.281 17.453 5.414 1 98.19 14 ALA B N 1
ATOM 1794 C CA . ALA B 1 14 ? -11.867 18.312 6.449 1 98.19 14 ALA B CA 1
ATOM 1795 C C . ALA B 1 14 ? -13.352 18.531 6.199 1 98.19 14 ALA B C 1
ATOM 1797 O O . ALA B 1 14 ? -14.031 19.188 6.992 1 98.19 14 ALA B O 1
ATOM 1798 N N . ALA B 1 15 ? -13.914 17.969 5.113 1 97.19 15 ALA B N 1
ATOM 1799 C CA . ALA B 1 15 ? -15.32 18.188 4.785 1 97.19 15 ALA B CA 1
ATOM 1800 C C . ALA B 1 15 ? -16.219 17.203 5.527 1 97.19 15 ALA B C 1
ATOM 1802 O O . ALA B 1 15 ? -17.438 17.406 5.594 1 97.19 15 ALA B O 1
ATOM 1803 N N . SER B 1 16 ? -15.633 16.125 6.062 1 92.81 16 SER B N 1
ATOM 1804 C CA . SER B 1 16 ? -16.453 15.117 6.715 1 92.81 16 SER B CA 1
ATOM 1805 C C . SER B 1 16 ? -15.625 14.234 7.645 1 92.81 16 SER B C 1
ATOM 1807 O O . SER B 1 16 ? -14.406 14.406 7.738 1 92.81 16 SER B O 1
ATOM 1809 N N . GLY B 1 17 ? -16.344 13.516 8.469 1 90.31 17 GLY B N 1
ATOM 1810 C CA . GLY B 1 17 ? -15.719 12.445 9.227 1 90.31 17 GLY B CA 1
ATOM 1811 C C . GLY B 1 17 ? -14.68 12.938 10.219 1 90.31 17 GLY B C 1
ATOM 1812 O O . GLY B 1 17 ? -14.898 13.938 10.906 1 90.31 17 GLY B O 1
ATOM 1813 N N . ILE B 1 18 ? -13.625 12.125 10.32 1 89.06 18 ILE B N 1
ATOM 1814 C CA . ILE B 1 18 ? -12.555 12.367 11.281 1 89.06 18 ILE B CA 1
ATOM 1815 C C . ILE B 1 18 ? -11.859 13.688 10.953 1 89.06 18 ILE B C 1
ATOM 1817 O O . ILE B 1 18 ? -11.5 14.445 11.859 1 89.06 18 ILE B O 1
ATOM 1821 N N . GLY B 1 19 ? -11.75 14.016 9.641 1 94.94 19 GLY B N 1
ATOM 1822 C CA . GLY B 1 19 ? -11.109 15.258 9.25 1 94.94 19 GLY B CA 1
ATOM 1823 C C . GLY B 1 19 ? -11.867 16.484 9.711 1 94.94 19 GLY B C 1
ATOM 1824 O O . GLY B 1 19 ? -11.273 17.422 10.273 1 94.94 19 GLY B O 1
ATOM 1825 N N . ARG B 1 20 ? -13.117 16.453 9.5 1 96.25 20 ARG B N 1
ATOM 1826 C CA . ARG B 1 20 ? -13.938 17.578 9.938 1 96.25 20 ARG B CA 1
ATOM 1827 C C . ARG B 1 20 ? -13.914 17.719 11.453 1 96.25 20 ARG B C 1
ATOM 1829 O O . ARG B 1 20 ? -13.734 18.828 11.977 1 96.25 20 ARG B O 1
ATOM 1836 N N . ALA B 1 21 ? -14.078 16.594 12.156 1 94 21 ALA B N 1
ATOM 1837 C CA . ALA B 1 21 ? -14.055 16.609 13.617 1 94 21 ALA B CA 1
ATOM 1838 C C . ALA B 1 21 ? -12.719 17.141 14.133 1 94 21 ALA B C 1
ATOM 1840 O O . ALA B 1 21 ? -12.688 17.906 15.109 1 94 21 ALA B O 1
ATOM 1841 N N . THR B 1 22 ? -11.695 16.734 13.477 1 95.38 22 THR B N 1
ATOM 1842 C CA . THR B 1 22 ? -10.359 17.156 13.875 1 95.38 22 THR B CA 1
ATOM 1843 C C . THR B 1 22 ? -10.188 18.672 13.648 1 95.38 22 THR B C 1
ATOM 1845 O O . THR B 1 22 ? -9.672 19.375 14.516 1 95.38 22 THR B O 1
ATOM 1848 N N . ALA B 1 23 ? -10.656 19.156 12.5 1 97.25 23 ALA B N 1
ATOM 1849 C CA . ALA B 1 23 ? -10.578 20.594 12.203 1 97.25 23 ALA B CA 1
ATOM 1850 C C . ALA B 1 23 ? -11.312 21.406 13.258 1 97.25 23 ALA B C 1
ATOM 1852 O O . ALA B 1 23 ? -10.781 22.406 13.758 1 97.25 23 ALA B O 1
ATOM 1853 N N . ILE B 1 24 ? -12.453 20.984 13.609 1 96.5 24 ILE B N 1
ATOM 1854 C CA . ILE B 1 24 ? -13.273 21.672 14.602 1 96.5 24 ILE B CA 1
ATOM 1855 C C . ILE B 1 24 ? -12.586 21.625 15.961 1 96.5 24 ILE B C 1
ATOM 1857 O O . ILE B 1 24 ? -12.586 22.625 16.688 1 96.5 24 ILE B O 1
ATOM 1861 N N . SER B 1 25 ? -11.977 20.469 16.266 1 94.94 25 SER B N 1
ATOM 1862 C CA . SER B 1 25 ? -11.273 20.328 17.531 1 94.94 25 SER B CA 1
ATOM 1863 C C . SER B 1 25 ? -10.094 21.281 17.625 1 94.94 25 SER B C 1
ATOM 1865 O O . SER B 1 25 ? -9.828 21.859 18.688 1 94.94 25 SER B O 1
ATOM 1867 N N . PHE B 1 26 ? -9.359 21.453 16.547 1 95.25 26 PHE B N 1
ATOM 1868 C CA . PHE B 1 26 ? -8.266 22.422 16.531 1 95.25 26 PHE B CA 1
ATOM 1869 C C . PHE B 1 26 ? -8.766 23.812 16.859 1 95.25 26 PHE B C 1
ATOM 1871 O O . PHE B 1 26 ? -8.141 24.547 17.641 1 95.25 26 PHE B O 1
ATOM 1878 N N . ALA B 1 27 ? -9.859 24.188 16.219 1 93.94 27 ALA B N 1
ATOM 1879 C CA . ALA B 1 27 ? -10.453 25.5 16.469 1 93.94 27 ALA B CA 1
ATOM 1880 C C . ALA B 1 27 ? -10.875 25.641 17.938 1 93.94 27 ALA B C 1
ATOM 1882 O O . ALA B 1 27 ? -10.609 26.656 18.562 1 93.94 27 ALA B O 1
ATOM 1883 N N . ARG B 1 28 ? -11.453 24.594 18.438 1 92.12 28 ARG B N 1
ATOM 1884 C CA . ARG B 1 28 ? -11.922 24.594 19.812 1 92.12 28 ARG B CA 1
ATOM 1885 C C . ARG B 1 28 ? -10.758 24.75 20.781 1 92.12 28 ARG B C 1
ATOM 1887 O O . ARG B 1 28 ? -10.898 25.391 21.828 1 92.12 28 ARG B O 1
ATOM 1894 N N . GLU B 1 29 ? -9.68 24.156 20.422 1 90.56 29 GLU B N 1
ATOM 1895 C CA . GLU B 1 29 ? -8.508 24.188 21.297 1 90.56 29 GLU B CA 1
ATOM 1896 C C . GLU B 1 29 ? -7.641 25.406 21.016 1 90.56 29 GLU B C 1
ATOM 1898 O O . GLU B 1 29 ? -6.473 25.453 21.406 1 90.56 29 GLU B O 1
ATOM 1903 N N . ARG B 1 30 ? -8.141 26.375 20.25 1 88.88 30 ARG B N 1
ATOM 1904 C CA . ARG B 1 30 ? -7.605 27.719 20.031 1 88.88 30 ARG B CA 1
ATOM 1905 C C . ARG B 1 30 ? -6.387 27.672 19.125 1 88.88 30 ARG B C 1
ATOM 1907 O O . ARG B 1 30 ? -5.414 28.406 19.344 1 88.88 30 ARG B O 1
ATOM 1914 N N . CYS B 1 31 ? -6.32 26.703 18.219 1 91.56 31 CYS B N 1
ATOM 1915 C CA . CYS B 1 31 ? -5.434 26.859 17.078 1 91.56 31 CYS B CA 1
ATOM 1916 C C . CYS B 1 31 ? -5.938 27.953 16.141 1 91.56 31 CYS B C 1
ATOM 1918 O O . CYS B 1 31 ? -6.996 27.812 15.523 1 91.56 31 CYS B O 1
ATOM 1920 N N . LEU B 1 32 ? -5.184 28.984 16.016 1 92.94 32 LEU B N 1
ATOM 1921 C CA . LEU B 1 32 ? -5.727 30.219 15.438 1 92.94 32 LEU B CA 1
ATOM 1922 C C . LEU B 1 32 ? -5.512 30.25 13.93 1 92.94 32 LEU B C 1
ATOM 1924 O O . LEU B 1 32 ? -6.086 31.094 13.242 1 92.94 32 LEU B O 1
ATOM 1928 N N . ARG B 1 33 ? -4.684 29.422 13.383 1 97.12 33 ARG B N 1
ATOM 1929 C CA . ARG B 1 33 ? -4.434 29.359 11.953 1 97.12 33 ARG B CA 1
ATOM 1930 C C . ARG B 1 33 ? -4.688 27.953 11.414 1 97.12 33 ARG B C 1
ATOM 1932 O O . ARG B 1 33 ? -3.965 27.016 11.75 1 97.12 33 ARG B O 1
ATOM 1939 N N . LEU B 1 34 ? -5.777 27.844 10.562 1 98 34 LEU B N 1
ATOM 1940 C CA . LEU B 1 34 ? -6.254 26.531 10.117 1 98 34 LEU B CA 1
ATOM 1941 C C . LEU B 1 34 ? -6.391 26.5 8.594 1 98 34 LEU B C 1
ATOM 1943 O O . LEU B 1 34 ? -6.898 27.438 7.992 1 98 34 LEU B O 1
ATOM 1947 N N . VAL B 1 35 ? -5.863 25.469 7.996 1 98.81 35 VAL B N 1
ATOM 1948 C CA . VAL B 1 35 ? -6.031 25.203 6.57 1 98.81 35 VAL B CA 1
ATOM 1949 C C . VAL B 1 35 ? -6.84 23.922 6.383 1 98.81 35 VAL B C 1
ATOM 1951 O O . VAL B 1 35 ? -6.48 22.875 6.91 1 98.81 35 VAL B O 1
ATOM 1954 N N . LEU B 1 36 ? -7.957 24.031 5.672 1 98.81 36 LEU B N 1
ATOM 1955 C CA . LEU B 1 36 ? -8.844 22.906 5.41 1 98.81 36 LEU B CA 1
ATOM 1956 C C . LEU B 1 36 ? -8.766 22.469 3.951 1 98.81 36 LEU B C 1
ATOM 1958 O O . LEU B 1 36 ? -8.828 23.312 3.049 1 98.81 36 LEU B O 1
ATOM 1962 N N . ALA B 1 37 ? -8.617 21.188 3.705 1 98.88 37 ALA B N 1
ATOM 1963 C CA . ALA B 1 37 ? -8.562 20.656 2.348 1 98.88 37 ALA B CA 1
ATOM 1964 C C . ALA B 1 37 ? -9.516 19.484 2.18 1 98.88 37 ALA B C 1
ATOM 1966 O O . ALA B 1 37 ? -9.609 18.625 3.059 1 98.88 37 ALA B O 1
ATOM 1967 N N . ASP B 1 38 ? -10.219 19.438 1.154 1 98.56 38 ASP B N 1
ATOM 1968 C CA . ASP B 1 38 ? -11.109 18.359 0.737 1 98.56 38 ASP B CA 1
ATOM 1969 C C . ASP B 1 38 ? -11.523 18.516 -0.724 1 98.56 38 ASP B C 1
ATOM 1971 O O . ASP B 1 38 ? -11.562 19.641 -1.243 1 98.56 38 ASP B O 1
ATOM 1975 N N . ARG B 1 39 ? -11.859 17.453 -1.315 1 97.88 39 ARG B N 1
ATOM 1976 C CA . ARG B 1 39 ? -12.281 17.547 -2.709 1 97.88 39 ARG B CA 1
ATOM 1977 C C . ARG B 1 39 ? -13.703 18.109 -2.814 1 97.88 39 ARG B C 1
ATOM 1979 O O . ARG B 1 39 ? -14.086 18.656 -3.85 1 97.88 39 ARG B O 1
ATOM 1986 N N . ASP B 1 40 ? -14.508 17.922 -1.776 1 97.56 40 ASP B N 1
ATOM 1987 C CA . ASP B 1 40 ? -15.875 18.422 -1.761 1 97.56 40 ASP B CA 1
ATOM 1988 C C . ASP B 1 40 ? -15.922 19.875 -1.321 1 97.56 40 ASP B C 1
ATOM 1990 O O . ASP B 1 40 ? -16.016 20.172 -0.128 1 97.56 40 ASP B O 1
ATOM 1994 N N . ALA B 1 41 ? -15.984 20.766 -2.271 1 98 41 ALA B N 1
ATOM 1995 C CA . ALA B 1 41 ? -15.867 22.203 -2.014 1 98 41 ALA B CA 1
ATOM 1996 C C . ALA B 1 41 ? -17.031 22.7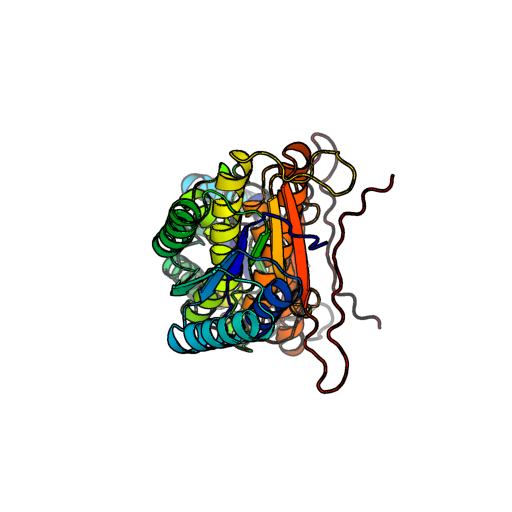03 -1.17 1 98 41 ALA B C 1
ATOM 1998 O O . ALA B 1 41 ? -16.844 23.531 -0.269 1 98 41 ALA B O 1
ATOM 1999 N N . ASP B 1 42 ? -18.188 22.203 -1.418 1 98 42 ASP B N 1
ATOM 2000 C CA . ASP B 1 42 ? -19.375 22.672 -0.71 1 98 42 ASP B CA 1
ATOM 2001 C C . ASP B 1 42 ? -19.344 22.266 0.76 1 98 42 ASP B C 1
ATOM 2003 O O . ASP B 1 42 ? -19.547 23.094 1.648 1 98 42 ASP B O 1
ATOM 2007 N N . LYS B 1 43 ? -19.047 21 1.008 1 98 43 LYS B N 1
ATOM 2008 C CA . LYS B 1 43 ? -18.969 20.531 2.385 1 98 43 LYS B CA 1
ATOM 2009 C C . LYS B 1 43 ? -17.797 21.141 3.123 1 98 43 LYS B C 1
ATOM 2011 O O . LYS B 1 43 ? -17.859 21.359 4.336 1 98 43 LYS B O 1
ATOM 2016 N N . LEU B 1 44 ? -16.766 21.391 2.387 1 98.44 44 LEU B N 1
ATOM 2017 C CA . LEU B 1 44 ? -15.609 22.047 2.961 1 98.44 44 LEU B CA 1
ATOM 2018 C C . LEU B 1 44 ? -15.961 23.453 3.436 1 98.44 44 LEU B C 1
ATOM 2020 O O . LEU B 1 44 ? -15.555 23.875 4.523 1 98.44 44 LEU B O 1
ATOM 2024 N N . LYS B 1 45 ? -16.734 24.203 2.652 1 98.19 45 LYS B N 1
ATOM 2025 C CA . LYS B 1 45 ? -17.203 25.531 3.012 1 98.19 45 LYS B CA 1
ATOM 2026 C C . LYS B 1 45 ? -18.078 25.5 4.262 1 98.19 45 LYS B C 1
ATOM 2028 O O . LYS B 1 45 ? -18.031 26.406 5.082 1 98.19 45 LYS B O 1
ATOM 2033 N N . ASP B 1 46 ? -18.797 24.422 4.344 1 98.19 46 ASP B N 1
ATOM 2034 C CA . ASP B 1 46 ? -19.625 24.25 5.531 1 98.19 46 ASP B CA 1
ATOM 2035 C C . ASP B 1 46 ? -18.766 24.125 6.785 1 98.19 46 ASP B C 1
ATOM 2037 O O . ASP B 1 46 ? -19.094 24.688 7.832 1 98.19 46 ASP B O 1
ATOM 2041 N N . THR B 1 47 ? -17.703 23.328 6.703 1 98.25 47 THR B N 1
ATOM 2042 C CA . THR B 1 47 ? -16.766 23.219 7.824 1 98.25 47 THR B CA 1
ATOM 2043 C C . THR B 1 47 ? -16.141 24.562 8.148 1 98.25 47 THR B C 1
ATOM 2045 O O . THR B 1 47 ? -16.047 24.938 9.32 1 98.25 47 THR B O 1
ATOM 2048 N N . GLN B 1 48 ? -15.734 25.297 7.141 1 98.31 48 GLN B N 1
ATOM 2049 C CA . GLN B 1 48 ? -15.148 26.609 7.32 1 98.31 48 GLN B CA 1
ATOM 2050 C C . GLN B 1 48 ? -16.125 27.562 8.016 1 98.31 48 GLN B C 1
ATOM 2052 O O . GLN B 1 48 ? -15.742 28.297 8.93 1 98.31 48 GLN B O 1
ATOM 2057 N N . LYS B 1 49 ? -17.375 27.531 7.602 1 98.12 49 LYS B N 1
ATOM 2058 C CA . LYS B 1 49 ? -18.406 28.375 8.203 1 98.12 49 LYS B CA 1
ATOM 2059 C C . LYS B 1 49 ? -18.578 28.047 9.688 1 98.12 49 LYS B C 1
ATOM 2061 O O . LYS B 1 49 ? -18.703 28.953 10.516 1 98.12 49 LYS B O 1
ATOM 2066 N N . THR B 1 50 ? -18.609 26.75 9.953 1 97.44 50 THR B N 1
ATOM 2067 C CA . THR B 1 50 ? -18.75 26.312 11.336 1 97.44 50 THR B CA 1
ATOM 2068 C C . THR B 1 50 ? -17.625 26.875 12.195 1 97.44 50 THR B C 1
ATOM 2070 O O . THR B 1 50 ? -17.875 27.375 13.289 1 97.44 50 THR B O 1
ATOM 2073 N N . ILE B 1 51 ? -16.422 26.844 11.711 1 97.31 51 ILE B N 1
ATOM 2074 C CA . ILE B 1 51 ? -15.258 27.328 12.445 1 97.31 51 ILE B CA 1
ATOM 2075 C C . ILE B 1 51 ? -15.312 28.844 12.562 1 97.31 51 ILE B C 1
ATOM 2077 O O . ILE B 1 51 ? -15 29.406 13.617 1 97.31 51 ILE B O 1
ATOM 2081 N N . ASN B 1 52 ? -15.734 29.531 11.523 1 96.94 52 ASN B N 1
ATOM 2082 C CA . ASN B 1 52 ? -15.875 30.984 11.57 1 96.94 52 ASN B CA 1
ATOM 2083 C C . ASN B 1 52 ? -16.906 31.406 12.617 1 96.94 52 ASN B C 1
ATOM 2085 O O . ASN B 1 52 ? -16.688 32.375 13.336 1 96.94 52 ASN B O 1
ATOM 2089 N N . ASP B 1 53 ? -17.969 30.688 12.633 1 96.44 53 ASP B N 1
ATOM 2090 C CA . ASP B 1 53 ? -19 30.984 13.617 1 96.44 53 ASP B CA 1
ATOM 2091 C C . ASP B 1 53 ? -18.484 30.797 15.039 1 96.44 53 ASP B C 1
ATOM 2093 O O . ASP B 1 53 ? -18.75 31.625 15.914 1 96.44 53 ASP B O 1
ATOM 2097 N N . MET B 1 54 ? -17.75 29.719 15.203 1 93.88 54 MET B N 1
ATOM 2098 C CA . MET B 1 54 ? -17.141 29.469 16.5 1 93.88 54 MET B CA 1
ATOM 2099 C C . MET B 1 54 ? -16.172 30.594 16.875 1 93.88 54 MET B C 1
ATOM 2101 O O . MET B 1 54 ? -16.125 31.016 18.031 1 93.88 54 MET B O 1
ATOM 2105 N N . SER B 1 55 ? -15.398 31.031 15.914 1 92.81 55 SER B N 1
ATOM 2106 C CA . SER B 1 55 ? -14.43 32.094 16.109 1 92.81 55 SER B CA 1
ATOM 2107 C C . SER B 1 55 ? -15.109 33.375 16.547 1 92.81 55 SER B C 1
ATOM 2109 O O . SER B 1 55 ? -14.648 34.062 17.484 1 92.81 55 SER B O 1
ATOM 2111 N N . LYS B 1 56 ? -16.234 33.688 15.977 1 93.06 56 LYS B N 1
ATOM 2112 C CA . LYS B 1 56 ? -16.984 34.906 16.312 1 93.06 56 LYS B CA 1
ATOM 2113 C C . LYS B 1 56 ? -17.594 34.812 17.703 1 93.06 56 LYS B C 1
ATOM 2115 O O . LYS B 1 56 ? -17.484 35.719 18.5 1 93.06 56 LYS B O 1
ATOM 2120 N N . ASN B 1 57 ? -18.109 33.688 17.953 1 92 57 ASN B N 1
ATOM 2121 C CA . ASN B 1 57 ? -18.828 33.469 19.203 1 92 57 ASN B CA 1
ATOM 2122 C C . ASN B 1 57 ? -17.891 33.5 20.406 1 92 57 ASN B C 1
ATOM 2124 O O . ASN B 1 57 ? -18.266 33.906 21.5 1 92 57 ASN B O 1
ATOM 2128 N N . GLN B 1 58 ? -16.688 33.062 20.156 1 89.62 58 GLN B N 1
ATOM 2129 C CA . GLN B 1 58 ? -15.742 32.938 21.25 1 89.62 58 GLN B CA 1
ATOM 2130 C C . GLN B 1 58 ? -14.688 34.031 21.188 1 89.62 58 GLN B C 1
ATOM 2132 O O . GLN B 1 58 ? -13.695 34 21.922 1 89.62 58 GLN B O 1
ATOM 2137 N N . ASN B 1 59 ? -14.727 34.969 20.344 1 86.56 59 ASN B N 1
ATOM 2138 C CA . ASN B 1 59 ? -13.812 36.094 20.156 1 86.56 59 ASN B CA 1
ATOM 2139 C C . ASN B 1 59 ? -12.367 35.625 20 1 86.56 59 ASN B C 1
ATOM 2141 O O . ASN B 1 59 ? -11.469 36.125 20.656 1 86.56 59 ASN B O 1
ATOM 2145 N N . GLN B 1 60 ? -11.984 34.562 19.281 1 83.44 60 GLN B N 1
ATOM 2146 C CA . GLN B 1 60 ? -10.672 33.938 19.125 1 83.44 60 GLN B CA 1
ATOM 2147 C C . GLN B 1 60 ? -9.961 34.5 17.891 1 83.44 60 GLN B C 1
ATOM 2149 O O . GLN B 1 60 ? -8.727 34.438 17.797 1 83.44 60 GLN B O 1
ATOM 2154 N N . ASN B 1 61 ? -10.523 35.094 16.906 1 91.19 61 ASN B N 1
ATOM 2155 C CA . ASN B 1 61 ? -9.984 35.594 15.648 1 91.19 61 ASN B CA 1
ATOM 2156 C C . ASN B 1 61 ? -9.25 34.5 14.883 1 91.19 61 ASN B C 1
ATOM 2158 O O . ASN B 1 61 ? -8.102 34.688 14.469 1 91.19 61 ASN B O 1
ATOM 2162 N N . ILE B 1 62 ? -9.828 33.375 14.711 1 93.81 62 ILE B N 1
ATOM 2163 C CA . ILE B 1 62 ? -9.281 32.219 13.969 1 93.81 62 ILE B CA 1
ATOM 2164 C C . ILE B 1 62 ? -9.234 32.562 12.477 1 93.81 62 ILE B C 1
ATOM 2166 O O . ILE B 1 62 ? -10.219 33.062 11.914 1 93.81 62 ILE B O 1
ATOM 2170 N N . GLN B 1 63 ? -8.062 32.469 11.891 1 96.19 63 GLN B N 1
ATOM 2171 C CA . GLN B 1 63 ? -7.898 32.531 10.438 1 96.19 63 GLN B CA 1
ATOM 2172 C C . GLN B 1 63 ? -7.98 31.156 9.797 1 96.19 63 GLN B C 1
ATOM 2174 O O . GLN B 1 63 ? -7.078 30.344 9.961 1 96.19 63 GLN B O 1
ATOM 2179 N N . VAL B 1 64 ? -9.07 30.922 9.094 1 97.75 64 VAL B N 1
ATOM 2180 C CA . VAL B 1 64 ? -9.273 29.625 8.469 1 97.75 64 VAL B CA 1
ATOM 2181 C C . VAL B 1 64 ? -9.383 29.781 6.953 1 97.75 64 VAL B C 1
ATOM 2183 O O . VAL B 1 64 ? -10.094 30.672 6.473 1 97.75 64 VAL B O 1
ATOM 2186 N N . ILE B 1 65 ? -8.609 29.047 6.207 1 97.94 65 ILE B N 1
ATOM 2187 C CA . ILE B 1 65 ? -8.773 29.031 4.758 1 97.94 65 ILE B CA 1
ATOM 2188 C C . ILE B 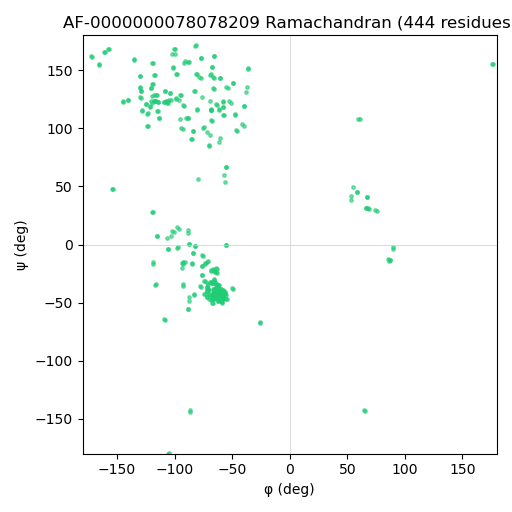1 65 ? -9.125 27.625 4.297 1 97.94 65 ILE B C 1
ATOM 2190 O O . ILE B 1 65 ? -8.641 26.641 4.863 1 97.94 65 ILE B O 1
ATOM 2194 N N . ALA B 1 66 ? -10.078 27.547 3.35 1 98.69 66 ALA B N 1
ATOM 2195 C CA . ALA B 1 66 ? -10.516 26.312 2.725 1 98.69 66 ALA B CA 1
ATOM 2196 C C . ALA B 1 66 ? -10 26.203 1.293 1 98.69 66 ALA B C 1
ATOM 2198 O O . ALA B 1 66 ? -10.234 27.094 0.475 1 98.69 66 ALA B O 1
ATOM 2199 N N . ILE B 1 67 ? -9.273 25.125 0.992 1 98.75 67 ILE B N 1
ATOM 2200 C CA . ILE B 1 67 ? -8.688 24.938 -0.329 1 98.75 67 ILE B CA 1
ATOM 2201 C C . ILE B 1 67 ? -9.164 23.609 -0.919 1 98.75 67 ILE B C 1
ATOM 2203 O O . ILE B 1 67 ? -8.719 22.547 -0.505 1 98.75 67 ILE B O 1
ATOM 2207 N N . PRO B 1 68 ? -10.148 23.688 -1.854 1 98.75 68 PRO B N 1
ATOM 2208 C CA . PRO B 1 68 ? -10.531 22.438 -2.516 1 98.75 68 PRO B CA 1
ATOM 2209 C C . PRO B 1 68 ? -9.328 21.703 -3.102 1 98.75 68 PRO B C 1
ATOM 2211 O O . PRO B 1 68 ? -8.555 22.266 -3.865 1 98.75 68 PRO B O 1
ATOM 2214 N N . THR B 1 69 ? -9.148 20.438 -2.668 1 98.81 69 THR B N 1
ATOM 2215 C CA . THR B 1 69 ? -7.953 19.672 -3.025 1 98.81 69 THR B CA 1
ATOM 2216 C C . THR B 1 69 ? -8.281 18.203 -3.205 1 98.81 69 THR B C 1
ATOM 2218 O O . THR B 1 69 ? -8.891 17.578 -2.33 1 98.81 69 THR B O 1
ATOM 2221 N N . ASP B 1 70 ? -7.984 17.703 -4.34 1 98.56 70 ASP B N 1
ATOM 2222 C CA . ASP B 1 70 ? -7.926 16.25 -4.539 1 98.56 70 ASP B CA 1
ATOM 2223 C C . ASP B 1 70 ? -6.535 15.711 -4.215 1 98.56 70 ASP B C 1
ATOM 2225 O O . ASP B 1 70 ? -5.594 15.898 -4.988 1 98.56 70 ASP B O 1
ATOM 2229 N N . ILE B 1 71 ? -6.469 14.992 -3.105 1 98.12 71 ILE B N 1
ATOM 2230 C CA . ILE B 1 71 ? -5.156 14.633 -2.574 1 98.12 71 ILE B CA 1
ATOM 2231 C C . ILE B 1 71 ? -4.504 13.586 -3.475 1 98.12 71 ILE B C 1
ATOM 2233 O O . ILE B 1 71 ? -3.314 13.289 -3.328 1 98.12 71 ILE B O 1
ATOM 2237 N N . SER B 1 72 ? -5.266 12.945 -4.387 1 97.81 72 SER B N 1
ATOM 2238 C CA . SER B 1 72 ? -4.688 11.977 -5.309 1 97.81 72 SER B CA 1
ATOM 2239 C C . SER B 1 72 ? -3.928 12.664 -6.438 1 97.81 72 SER B C 1
ATOM 2241 O O . SER B 1 72 ? -3.246 12.008 -7.227 1 97.81 72 SER B O 1
ATOM 2243 N N . LYS B 1 73 ? -4.059 13.992 -6.52 1 98.44 73 LYS B N 1
ATOM 2244 C CA . LYS B 1 73 ? -3.422 14.75 -7.59 1 98.44 73 LYS B CA 1
ATOM 2245 C C . LYS B 1 73 ? -2.217 15.531 -7.07 1 98.44 73 LYS B C 1
ATOM 2247 O O . LYS B 1 73 ? -2.369 16.453 -6.27 1 98.44 73 LYS B O 1
ATOM 2252 N N . GLU B 1 74 ? -1.114 15.273 -7.637 1 98.06 74 GLU B N 1
ATOM 2253 C CA . GLU B 1 74 ? 0.151 15.852 -7.199 1 98.06 74 GLU B CA 1
ATOM 2254 C C . GLU B 1 74 ? 0.11 17.375 -7.254 1 98.06 74 GLU B C 1
ATOM 2256 O O . GLU B 1 74 ? 0.492 18.047 -6.297 1 98.06 74 GLU B O 1
ATOM 2261 N N . LYS B 1 75 ? -0.369 17.922 -8.281 1 98.31 75 LYS B N 1
ATOM 2262 C CA . LYS B 1 75 ? -0.378 19.375 -8.492 1 98.31 75 LYS B CA 1
ATOM 2263 C C . LYS B 1 75 ? -1.29 20.062 -7.484 1 98.31 75 LYS B C 1
ATOM 2265 O O . LYS B 1 75 ? -1.012 21.188 -7.059 1 98.31 75 LYS B O 1
ATOM 2270 N N . GLU B 1 76 ? -2.346 19.406 -7.102 1 98.69 76 GLU B N 1
ATOM 2271 C CA . GLU B 1 76 ? -3.266 20 -6.141 1 98.69 76 GLU B CA 1
ATOM 2272 C C . GLU B 1 76 ? -2.672 20 -4.734 1 98.69 76 GLU B C 1
ATOM 2274 O O . GLU B 1 76 ? -2.912 20.922 -3.955 1 98.69 76 GLU B O 1
ATOM 2279 N N . ILE B 1 77 ? -1.852 19 -4.438 1 98.62 77 ILE B N 1
ATOM 2280 C CA . ILE B 1 77 ? -1.141 18.969 -3.162 1 98.62 77 ILE B CA 1
ATOM 2281 C C . ILE B 1 77 ? -0.11 20.094 -3.119 1 98.62 77 ILE B C 1
ATOM 2283 O O . ILE B 1 77 ? 0.011 20.797 -2.113 1 98.62 77 ILE B O 1
ATOM 2287 N N . GLU B 1 78 ? 0.568 20.25 -4.207 1 98.31 78 GLU B N 1
ATOM 2288 C CA . GLU B 1 78 ? 1.528 21.344 -4.289 1 98.31 78 GLU B CA 1
ATOM 2289 C C . GLU B 1 78 ? 0.846 22.688 -4.078 1 98.31 78 GLU B C 1
ATOM 2291 O O . GLU B 1 78 ? 1.344 23.531 -3.324 1 98.31 78 GLU B O 1
ATOM 2296 N N . ASN B 1 79 ? -0.269 22.859 -4.723 1 98.75 79 ASN B N 1
ATOM 2297 C CA . ASN B 1 79 ? -1.032 24.094 -4.559 1 98.75 79 ASN B CA 1
ATOM 2298 C C . ASN B 1 79 ? -1.487 24.281 -3.115 1 98.75 79 ASN B C 1
ATOM 2300 O O . ASN B 1 79 ? -1.43 25.406 -2.584 1 98.75 79 ASN B O 1
ATOM 2304 N N . LEU B 1 80 ? -1.896 23.219 -2.496 1 98.88 80 LEU B N 1
ATOM 2305 C CA . LEU B 1 80 ? -2.352 23.25 -1.111 1 98.88 80 LEU B CA 1
ATOM 2306 C C . LEU B 1 80 ? -1.254 23.766 -0.189 1 98.88 80 LEU B C 1
ATOM 2308 O O . LEU B 1 80 ? -1.473 24.703 0.573 1 98.88 80 LEU B O 1
ATOM 2312 N N . TYR B 1 81 ? -0.07 23.25 -0.279 1 98.81 81 TYR B N 1
ATOM 2313 C CA . TYR B 1 81 ? 1.014 23.594 0.633 1 98.81 81 TYR B CA 1
ATOM 2314 C C . TYR B 1 81 ? 1.622 24.938 0.263 1 98.81 81 TYR B C 1
ATOM 2316 O O . TYR B 1 81 ? 1.975 25.734 1.142 1 98.81 81 TYR B O 1
ATOM 2324 N N . ASN B 1 82 ? 1.702 25.25 -1.056 1 98.69 82 ASN B N 1
ATOM 2325 C CA . ASN B 1 82 ? 2.174 26.562 -1.465 1 98.69 82 ASN B CA 1
ATOM 2326 C C . ASN B 1 82 ? 1.27 27.672 -0.935 1 98.69 82 ASN B C 1
ATOM 2328 O O . ASN B 1 82 ? 1.753 28.672 -0.409 1 98.69 82 ASN B O 1
ATOM 2332 N N . THR B 1 83 ? -0.018 27.516 -1.09 1 98.81 83 THR B N 1
ATOM 2333 C CA . THR B 1 83 ? -0.976 28.5 -0.606 1 98.81 83 THR B CA 1
ATOM 2334 C C . THR B 1 83 ? -0.875 28.656 0.909 1 98.81 83 THR B C 1
ATOM 2336 O O . THR B 1 83 ? -0.935 29.766 1.43 1 98.81 83 THR B O 1
ATOM 2339 N N . THR B 1 84 ? -0.712 27.484 1.618 1 98.75 84 THR B N 1
ATOM 2340 C CA . THR B 1 84 ? -0.557 27.5 3.068 1 98.75 84 THR B CA 1
ATOM 2341 C C . THR B 1 84 ? 0.668 28.312 3.477 1 98.75 84 THR B C 1
ATOM 2343 O O . THR B 1 84 ? 0.586 29.172 4.359 1 98.75 84 THR B O 1
ATOM 2346 N N . ILE B 1 85 ? 1.786 28.094 2.77 1 98.25 85 ILE B N 1
ATOM 2347 C CA . ILE B 1 85 ? 3.047 28.75 3.107 1 98.25 85 ILE B CA 1
ATOM 2348 C C . ILE B 1 85 ? 2.977 30.234 2.74 1 98.25 85 ILE B C 1
ATOM 2350 O O . ILE B 1 85 ? 3.496 31.078 3.467 1 98.25 85 ILE B O 1
ATOM 2354 N N . GLU B 1 86 ? 2.389 30.531 1.645 1 98.31 86 GLU B N 1
ATOM 2355 C CA . GLU B 1 86 ? 2.219 31.922 1.248 1 98.31 86 GLU B CA 1
ATOM 2356 C C . GLU B 1 86 ? 1.403 32.688 2.281 1 98.31 86 GLU B C 1
ATOM 2358 O O . GLU B 1 86 ? 1.721 33.844 2.6 1 98.31 86 GLU B O 1
ATOM 2363 N N . LYS B 1 87 ? 0.436 32.062 2.809 1 97.88 87 LYS B N 1
ATOM 2364 C CA . LYS B 1 87 ? -0.489 32.75 3.711 1 97.88 87 LYS B CA 1
ATOM 2365 C C . LYS B 1 87 ? 0.072 32.812 5.129 1 97.88 87 LYS B C 1
ATOM 2367 O O . LYS B 1 87 ? -0.023 33.844 5.797 1 97.88 87 LYS B O 1
ATOM 2372 N N . PHE B 1 88 ? 0.642 31.719 5.59 1 97.56 88 PHE B N 1
ATOM 2373 C CA . PHE B 1 88 ? 0.927 31.641 7.02 1 97.56 88 PHE B CA 1
ATOM 2374 C C . PHE B 1 88 ? 2.424 31.484 7.266 1 97.56 88 PHE B C 1
ATOM 2376 O O . PHE B 1 88 ? 2.883 31.578 8.406 1 97.56 88 PHE B O 1
ATOM 2383 N N . GLY B 1 89 ? 3.199 31.125 6.219 1 97.12 89 GLY B N 1
ATOM 2384 C CA . GLY B 1 89 ? 4.648 31.062 6.293 1 97.12 89 GLY B CA 1
ATOM 2385 C C . GLY B 1 89 ? 5.172 29.75 6.82 1 97.12 89 GLY B C 1
ATOM 2386 O O . GLY B 1 89 ? 6.375 29.469 6.758 1 97.12 89 GLY B O 1
ATOM 2387 N N . ARG B 1 90 ? 4.293 28.922 7.391 1 97.06 90 ARG B N 1
ATOM 2388 C CA . ARG B 1 90 ? 4.715 27.672 8 1 97.06 90 ARG B CA 1
ATOM 2389 C C . ARG B 1 90 ? 3.555 26.688 8.078 1 97.06 90 ARG B C 1
ATOM 2391 O O . ARG B 1 90 ? 2.41 27.031 7.785 1 97.06 90 ARG B O 1
ATOM 2398 N N . VAL B 1 91 ? 3.824 25.406 8.383 1 98.19 91 VAL B N 1
ATOM 2399 C CA . VAL B 1 91 ? 2.857 24.359 8.695 1 98.19 91 VAL B CA 1
ATOM 2400 C C . VAL B 1 91 ? 3.395 23.484 9.828 1 98.19 91 VAL B C 1
ATOM 2402 O O . VAL B 1 91 ? 4.477 22.906 9.711 1 98.19 91 VAL B O 1
ATOM 2405 N N . ASP B 1 92 ? 2.6 23.375 10.914 1 97.12 92 ASP B N 1
ATOM 2406 C CA . ASP B 1 92 ? 3.154 22.797 12.125 1 97.12 92 ASP B CA 1
ATOM 2407 C C . ASP B 1 92 ? 2.443 21.484 12.492 1 97.12 92 ASP B C 1
ATOM 2409 O O . ASP B 1 92 ? 3.047 20.594 13.078 1 97.12 92 ASP B O 1
ATOM 2413 N N . TYR B 1 93 ? 1.205 21.422 12.219 1 97.19 93 TYR B N 1
ATOM 2414 C CA . TYR B 1 93 ? 0.386 20.25 12.516 1 97.19 93 TYR B CA 1
ATOM 2415 C C . TYR B 1 93 ? -0.378 19.797 11.273 1 97.19 93 TYR B C 1
ATOM 2417 O O . TYR B 1 93 ? -1.19 20.547 10.727 1 97.19 93 TYR B O 1
ATOM 2425 N N . VAL B 1 94 ? -0.057 18.641 10.828 1 98.44 94 VAL B N 1
ATOM 2426 C CA . VAL B 1 94 ? -0.731 18.125 9.648 1 98.44 94 VAL B CA 1
ATOM 2427 C C . VAL B 1 94 ? -1.491 16.844 10.008 1 98.44 94 VAL B C 1
ATOM 2429 O O . VAL B 1 94 ? -0.927 15.922 10.602 1 98.44 94 VAL B O 1
ATOM 2432 N N . VAL B 1 95 ? -2.766 16.828 9.766 1 98.12 95 VAL B N 1
ATOM 2433 C CA . VAL B 1 95 ? -3.588 15.625 9.898 1 98.12 95 VAL B CA 1
ATOM 2434 C C . VAL B 1 95 ? -4.094 15.188 8.523 1 98.12 95 VAL B C 1
ATOM 2436 O O . VAL B 1 95 ? -4.93 15.867 7.918 1 98.12 95 VAL B O 1
ATOM 2439 N N . ASN B 1 96 ? -3.561 14.125 8.062 1 98.12 96 ASN B N 1
ATOM 2440 C CA . ASN B 1 96 ? -4.02 13.539 6.812 1 98.12 96 ASN B CA 1
ATOM 2441 C C . ASN B 1 96 ? -5.215 12.617 7.031 1 98.12 96 ASN B C 1
ATOM 2443 O O . ASN B 1 96 ? -5.043 11.414 7.23 1 98.12 96 ASN B O 1
ATOM 2447 N N . GLY B 1 97 ? -6.391 13.266 6.914 1 95.81 97 GLY B N 1
ATOM 2448 C CA . GLY B 1 97 ? -7.617 12.539 7.207 1 95.81 97 GLY B CA 1
ATOM 2449 C C . GLY B 1 97 ? -8.406 12.18 5.961 1 95.81 97 GLY B C 1
ATOM 2450 O O . GLY B 1 97 ? -9.43 11.492 6.047 1 95.81 97 GLY B O 1
ATOM 2451 N N . ALA B 1 98 ? -7.938 12.633 4.773 1 96.12 98 ALA B N 1
ATOM 2452 C CA . ALA B 1 98 ? -8.617 12.289 3.527 1 96.12 98 ALA B CA 1
ATOM 2453 C C . ALA B 1 98 ? -8.531 10.797 3.252 1 96.12 98 ALA B C 1
ATOM 2455 O O . ALA B 1 98 ? -7.484 10.18 3.455 1 96.12 98 ALA B O 1
ATOM 2456 N N . GLY B 1 99 ? -9.617 10.195 2.885 1 93.12 99 GLY B N 1
ATOM 2457 C CA . GLY B 1 99 ? -9.672 8.781 2.549 1 93.12 99 GLY B CA 1
ATOM 2458 C C . GLY B 1 99 ? -11 8.359 1.965 1 93.12 99 GLY B C 1
ATOM 2459 O O . GLY B 1 99 ? -11.984 9.102 2.037 1 93.12 99 GLY B O 1
ATOM 2460 N N . VAL B 1 100 ? -10.977 7.266 1.334 1 92.06 100 VAL B N 1
ATOM 2461 C CA . VAL B 1 100 ? -12.203 6.668 0.824 1 92.06 100 VAL B CA 1
ATOM 2462 C C . VAL B 1 100 ? -12.414 5.297 1.461 1 92.06 100 VAL B C 1
ATOM 2464 O O . VAL B 1 100 ? -11.461 4.656 1.907 1 92.06 100 VAL B O 1
ATOM 2467 N N . LEU B 1 101 ? -13.641 4.887 1.481 1 87.31 101 LEU B N 1
ATOM 2468 C CA . LEU B 1 101 ? -14.023 3.617 2.088 1 87.31 101 LEU B CA 1
ATOM 2469 C C . LEU B 1 101 ? -13.781 2.461 1.125 1 87.31 101 LEU B C 1
ATOM 2471 O O . LEU B 1 101 ? -13.516 2.678 -0.059 1 87.31 101 LEU B O 1
ATOM 2475 N N . SER B 1 102 ? -13.938 1.312 1.709 1 86.75 102 SER B N 1
ATOM 2476 C CA . SER B 1 102 ? -13.789 0.084 0.934 1 86.75 102 SER B CA 1
ATOM 2477 C C . SER B 1 102 ? -14.906 -0.057 -0.096 1 86.75 102 SER B C 1
ATOM 2479 O O . SER B 1 102 ? -16 0.474 0.093 1 86.75 102 SER B O 1
ATOM 2481 N N . ASN B 1 103 ? -14.602 -0.741 -1.154 1 87.19 103 ASN B N 1
ATOM 2482 C CA . ASN B 1 103 ? -15.617 -1.079 -2.145 1 87.19 103 ASN B CA 1
ATOM 2483 C C . ASN B 1 103 ? -16.391 -2.336 -1.753 1 87.19 103 ASN B C 1
ATOM 2485 O O . ASN B 1 103 ? -17.328 -2.725 -2.434 1 87.19 103 ASN B O 1
ATOM 2489 N N . ASN B 1 104 ? -15.977 -3.023 -0.691 1 89.88 104 ASN B N 1
ATOM 2490 C CA . ASN B 1 104 ? -16.625 -4.215 -0.148 1 89.88 104 ASN B CA 1
ATOM 2491 C C . ASN B 1 104 ? -16.703 -5.328 -1.188 1 89.88 104 ASN B C 1
ATOM 2493 O O . ASN B 1 104 ? -17.766 -5.922 -1.378 1 89.88 104 ASN B O 1
ATOM 2497 N N . LYS B 1 105 ? -15.68 -5.559 -1.874 1 94.88 105 LYS B N 1
ATOM 2498 C CA . LYS B 1 105 ? -15.578 -6.59 -2.902 1 94.88 105 LYS B CA 1
ATOM 2499 C C . LYS B 1 105 ? -14.336 -7.449 -2.697 1 94.88 105 LYS B C 1
ATOM 2501 O O . LYS B 1 105 ? -13.305 -6.961 -2.234 1 94.88 105 LYS B O 1
ATOM 2506 N N . ARG B 1 106 ? -14.539 -8.742 -3.039 1 96.38 106 ARG B N 1
ATOM 2507 C CA . ARG B 1 106 ? -13.367 -9.609 -3.113 1 96.38 106 ARG B CA 1
ATOM 2508 C C . ARG B 1 106 ? -12.438 -9.188 -4.246 1 96.38 106 ARG B C 1
ATOM 2510 O O . ARG B 1 106 ? -12.836 -8.422 -5.129 1 96.38 106 ARG B O 1
ATOM 2517 N N . SER B 1 107 ? -11.227 -9.633 -4.207 1 97.62 107 SER B N 1
ATOM 2518 C CA . SER B 1 107 ? -10.219 -9.195 -5.172 1 97.62 107 SER B CA 1
ATOM 2519 C C . SER B 1 107 ? -10.672 -9.453 -6.605 1 97.62 107 SER B C 1
ATOM 2521 O O . SER B 1 107 ? -10.57 -8.57 -7.461 1 97.62 107 SER B O 1
ATOM 2523 N N . HIS B 1 108 ? -11.258 -10.617 -6.863 1 97.38 108 HIS B N 1
ATOM 2524 C CA . HIS B 1 108 ? -11.617 -10.945 -8.234 1 97.38 108 HIS B CA 1
ATOM 2525 C C . HIS B 1 108 ? -12.828 -10.141 -8.703 1 97.38 108 HIS B C 1
ATOM 2527 O O . HIS B 1 108 ? -13.102 -10.055 -9.898 1 97.38 108 HIS B O 1
ATOM 2533 N N . GLU B 1 109 ? -13.562 -9.555 -7.762 1 97.25 109 GLU B N 1
ATOM 2534 C CA . GLU B 1 109 ? -14.75 -8.758 -8.07 1 97.25 109 GLU B CA 1
ATOM 2535 C C . GLU B 1 109 ? -14.398 -7.277 -8.211 1 97.25 109 GLU B C 1
ATOM 2537 O O . GLU B 1 109 ? -15.195 -6.492 -8.727 1 97.25 109 GLU B O 1
ATOM 2542 N N . SER B 1 110 ? -13.25 -6.902 -7.73 1 96.62 110 SER B N 1
ATOM 2543 C CA . SER B 1 110 ? -12.812 -5.512 -7.777 1 96.62 110 SER B CA 1
ATOM 2544 C C . SER B 1 110 ? -12.211 -5.164 -9.133 1 96.62 110 SER B C 1
ATOM 2546 O O . SER B 1 110 ? -11.406 -5.922 -9.672 1 96.62 110 SER B O 1
ATOM 2548 N N . THR B 1 111 ? -12.664 -4.004 -9.703 1 97.19 111 THR B N 1
ATOM 2549 C CA . THR B 1 111 ? -12.031 -3.543 -10.938 1 97.19 111 THR B CA 1
ATOM 2550 C C . THR B 1 111 ? -10.68 -2.895 -10.641 1 97.19 111 THR B C 1
ATOM 2552 O O . THR B 1 111 ? -10.406 -2.51 -9.5 1 97.19 111 THR B O 1
ATOM 2555 N N . ILE B 1 112 ? -9.859 -2.816 -11.664 1 97.81 112 ILE B N 1
ATOM 2556 C CA . ILE B 1 112 ? -8.562 -2.172 -11.523 1 97.81 112 ILE B CA 1
ATOM 2557 C C . ILE B 1 112 ? -8.75 -0.701 -11.156 1 97.81 112 ILE B C 1
ATOM 2559 O O . ILE B 1 112 ? -7.992 -0.154 -10.352 1 97.81 112 ILE B O 1
ATOM 2563 N N . GLU B 1 113 ? -9.758 -0.081 -11.734 1 97.31 113 GLU B N 1
ATOM 2564 C CA . GLU B 1 113 ? -10.055 1.321 -11.461 1 97.31 113 GLU B CA 1
ATOM 2565 C C . GLU B 1 113 ? -10.422 1.529 -9.992 1 97.31 113 GLU B C 1
ATOM 2567 O O . GLU B 1 113 ? -10.016 2.521 -9.383 1 97.31 113 GLU B O 1
ATOM 2572 N N . GLU B 1 114 ? -11.211 0.633 -9.453 1 96.75 114 GLU B N 1
ATOM 2573 C CA . GLU B 1 114 ? -11.602 0.718 -8.047 1 96.75 114 GLU B CA 1
ATOM 2574 C C . GLU B 1 114 ? -10.391 0.555 -7.133 1 96.75 114 GLU B C 1
ATOM 2576 O O . GLU B 1 114 ? -10.242 1.285 -6.148 1 96.75 114 GLU B O 1
ATOM 2581 N N . PHE B 1 115 ? -9.539 -0.449 -7.406 1 98.06 115 PHE B N 1
ATOM 2582 C CA . PHE B 1 115 ? -8.305 -0.657 -6.664 1 98.06 115 PHE B CA 1
ATOM 2583 C C . PHE B 1 115 ? -7.441 0.601 -6.68 1 98.06 115 PHE B C 1
ATOM 2585 O O . PHE B 1 115 ? -6.969 1.048 -5.633 1 98.06 115 PHE B O 1
ATOM 2592 N N . ASP B 1 116 ? -7.293 1.183 -7.863 1 98.25 116 ASP B N 1
ATOM 2593 C CA . ASP B 1 116 ? -6.449 2.361 -8.047 1 98.25 116 ASP B CA 1
ATOM 2594 C C . ASP B 1 116 ? -7.016 3.561 -7.289 1 98.25 116 ASP B C 1
ATOM 2596 O O . ASP B 1 116 ? -6.266 4.34 -6.691 1 98.25 116 ASP B O 1
ATOM 2600 N N . LEU B 1 117 ? -8.273 3.713 -7.34 1 97.5 117 LEU B N 1
ATOM 2601 C CA . LEU B 1 117 ? -8.906 4.832 -6.652 1 97.5 117 LEU B CA 1
ATOM 2602 C C . LEU B 1 117 ? -8.625 4.781 -5.156 1 97.5 117 LEU B C 1
ATOM 2604 O O . LEU B 1 117 ? -8.188 5.773 -4.566 1 97.5 117 LEU B O 1
ATOM 2608 N N . ILE B 1 118 ? -8.82 3.658 -4.562 1 96.19 118 ILE B N 1
ATOM 2609 C CA . ILE B 1 118 ? -8.633 3.48 -3.125 1 96.19 118 ILE B CA 1
ATOM 2610 C C . ILE B 1 118 ? -7.172 3.742 -2.762 1 96.19 118 ILE B C 1
ATOM 2612 O O . ILE B 1 118 ? -6.883 4.5 -1.832 1 96.19 118 ILE B O 1
ATOM 2616 N N . ASN B 1 119 ? -6.25 3.152 -3.482 1 97.75 119 ASN B N 1
ATOM 2617 C CA . ASN B 1 119 ? -4.832 3.281 -3.158 1 97.75 119 ASN B CA 1
ATOM 2618 C C . ASN B 1 119 ? -4.309 4.68 -3.471 1 97.75 119 ASN B C 1
ATOM 2620 O O . ASN B 1 119 ? -3.451 5.199 -2.756 1 97.75 119 ASN B O 1
ATOM 2624 N N . ASN B 1 120 ? -4.852 5.324 -4.539 1 98.31 120 ASN B N 1
ATOM 2625 C CA . ASN B 1 120 ? -4.41 6.664 -4.914 1 98.31 120 ASN B CA 1
ATOM 2626 C C . ASN B 1 120 ? -4.809 7.695 -3.865 1 98.31 120 ASN B C 1
ATOM 2628 O O . ASN B 1 120 ? -4.078 8.656 -3.629 1 98.31 120 ASN B O 1
ATOM 2632 N N . VAL B 1 121 ? -5.895 7.457 -3.279 1 97.5 121 VAL B N 1
ATOM 2633 C CA . VAL B 1 121 ? -6.371 8.406 -2.279 1 97.5 121 VAL B CA 1
ATOM 2634 C C . VAL B 1 121 ? -5.801 8.047 -0.91 1 97.5 121 VAL B C 1
ATOM 2636 O O . VAL B 1 121 ? -5.105 8.852 -0.289 1 97.5 121 VAL B O 1
ATOM 2639 N N . ASN B 1 122 ? -6.02 6.824 -0.445 1 96.31 122 ASN B N 1
ATOM 2640 C CA . ASN B 1 122 ? -5.746 6.426 0.933 1 96.31 122 ASN B CA 1
ATOM 2641 C C . ASN B 1 122 ? -4.25 6.32 1.201 1 96.31 122 ASN B C 1
ATOM 2643 O O . ASN B 1 122 ? -3.789 6.605 2.309 1 96.31 122 ASN B O 1
ATOM 2647 N N . TYR B 1 123 ? -3.514 5.855 0.236 1 97.25 123 TYR B N 1
ATOM 2648 C CA . TYR B 1 123 ? -2.105 5.547 0.449 1 97.25 123 TYR B CA 1
ATOM 2649 C C . TYR B 1 123 ? -1.212 6.551 -0.269 1 97.25 123 TYR B C 1
ATOM 2651 O O . TYR B 1 123 ? -0.58 7.398 0.37 1 97.25 123 TYR B O 1
ATOM 2659 N N . ARG B 1 124 ? -1.262 6.598 -1.577 1 98.56 124 ARG B N 1
ATOM 2660 C CA . ARG B 1 124 ? -0.409 7.492 -2.354 1 98.56 124 ARG B CA 1
ATOM 2661 C C . ARG B 1 124 ? -0.687 8.953 -2.006 1 98.56 124 ARG B C 1
ATOM 2663 O O . ARG B 1 124 ? 0.243 9.742 -1.831 1 98.56 124 ARG B O 1
ATOM 2670 N N . GLY B 1 125 ? -1.981 9.312 -1.915 1 98.62 125 GLY B N 1
ATOM 2671 C CA . GLY B 1 125 ? -2.354 10.672 -1.551 1 98.62 125 GLY B CA 1
ATOM 2672 C C . GLY B 1 125 ? -1.868 11.078 -0.17 1 98.62 125 GLY B C 1
ATOM 2673 O O . GLY B 1 125 ? -1.394 12.195 0.025 1 98.62 125 GLY B O 1
ATOM 2674 N N . CYS B 1 126 ? -2.008 10.172 0.776 1 98 126 CYS B N 1
ATOM 2675 C CA . CYS B 1 126 ? -1.497 10.406 2.123 1 98 126 CYS B CA 1
ATOM 2676 C C . CYS B 1 126 ? 0.01 10.633 2.104 1 98 126 CYS B C 1
ATOM 2678 O O . CYS B 1 126 ? 0.513 11.547 2.758 1 98 126 CYS B O 1
ATOM 2680 N N . TRP B 1 127 ? 0.729 9.812 1.34 1 98.5 127 TRP B N 1
ATOM 2681 C CA . TRP B 1 127 ? 2.176 9.945 1.217 1 98.5 127 TRP B CA 1
ATOM 2682 C C . TRP B 1 127 ? 2.545 11.289 0.593 1 98.5 127 TRP B C 1
ATOM 2684 O O . TRP B 1 127 ? 3.469 11.961 1.056 1 98.5 127 TRP B O 1
ATOM 2694 N N . LEU B 1 128 ? 1.856 11.688 -0.465 1 98.69 128 LEU B N 1
ATOM 2695 C CA . LEU B 1 128 ? 2.123 12.953 -1.14 1 98.69 128 LEU B CA 1
ATOM 2696 C C . LEU B 1 128 ? 1.983 14.125 -0.173 1 98.69 128 LEU B C 1
ATOM 2698 O O . LEU B 1 128 ? 2.836 15.016 -0.142 1 98.69 128 LEU B O 1
ATOM 2702 N N . SER B 1 129 ? 0.92 14.086 0.6 1 98.75 129 SER B N 1
ATOM 2703 C CA . SER B 1 129 ? 0.683 15.156 1.564 1 98.75 129 SER B CA 1
ATOM 2704 C C . SER B 1 129 ? 1.735 15.148 2.668 1 98.75 129 SER B C 1
ATOM 2706 O O . SER B 1 129 ? 2.283 16.203 3.018 1 98.75 129 SER B O 1
ATOM 2708 N N . SER B 1 130 ? 2.023 13.977 3.229 1 98.62 130 SER B N 1
ATOM 2709 C CA . SER B 1 130 ? 3.035 13.852 4.27 1 98.62 130 SER B CA 1
ATOM 2710 C C . SER B 1 130 ? 4.402 14.32 3.777 1 98.62 130 SER B C 1
ATOM 2712 O O . SER B 1 130 ? 5.113 15.031 4.488 1 98.62 130 SER B O 1
ATOM 2714 N N . ARG B 1 131 ? 4.734 13.906 2.574 1 98.5 131 ARG B N 1
ATOM 2715 C CA . ARG B 1 131 ? 5.996 14.297 1.951 1 98.5 131 ARG B CA 1
ATOM 2716 C C . ARG B 1 131 ? 6.098 15.812 1.824 1 98.5 131 ARG B C 1
ATOM 2718 O O . ARG B 1 131 ? 7.141 16.406 2.131 1 98.5 131 ARG B O 1
ATOM 2725 N N . ALA B 1 132 ? 5.062 16.453 1.373 1 98.69 132 ALA B N 1
ATOM 2726 C CA . ALA B 1 132 ? 5.035 17.906 1.225 1 98.69 132 ALA B CA 1
ATOM 2727 C C . ALA B 1 132 ? 5.172 18.594 2.578 1 98.69 132 ALA B C 1
ATOM 2729 O O . ALA B 1 132 ? 5.895 19.594 2.705 1 98.69 132 ALA B O 1
ATOM 2730 N N . ALA B 1 133 ? 4.508 18.094 3.578 1 98.81 133 ALA B N 1
ATOM 2731 C CA . ALA B 1 133 ? 4.602 18.641 4.93 1 98.81 133 ALA B CA 1
ATOM 2732 C C . ALA B 1 133 ? 6.031 18.547 5.457 1 98.81 133 ALA B C 1
ATOM 2734 O O . ALA B 1 133 ? 6.562 19.531 5.984 1 98.81 133 ALA B O 1
ATOM 2735 N N . ILE B 1 134 ? 6.613 17.375 5.281 1 98.69 134 ILE B N 1
ATOM 2736 C CA . ILE B 1 134 ? 7.965 17.125 5.773 1 98.69 134 ILE B CA 1
ATOM 2737 C C . ILE B 1 134 ? 8.945 18.094 5.113 1 98.69 134 ILE B C 1
ATOM 2739 O O . ILE B 1 134 ? 9.789 18.672 5.785 1 98.69 134 ILE B O 1
ATOM 2743 N N . ARG B 1 135 ? 8.797 18.281 3.811 1 98.44 135 ARG B N 1
ATOM 2744 C CA . ARG B 1 135 ? 9.68 19.188 3.08 1 98.44 135 ARG B CA 1
ATOM 2745 C C . ARG B 1 135 ? 9.633 20.594 3.67 1 98.44 135 ARG B C 1
ATOM 2747 O O . ARG B 1 135 ? 10.664 21.234 3.824 1 98.44 135 ARG B O 1
ATOM 2754 N N . GLN B 1 136 ? 8.5 21.016 4.023 1 98.56 136 GLN B N 1
ATOM 2755 C CA . GLN B 1 136 ? 8.344 22.344 4.602 1 98.56 136 GLN B CA 1
ATOM 2756 C C . GLN B 1 136 ? 8.867 22.391 6.039 1 98.56 136 GLN B C 1
ATOM 2758 O O . GLN B 1 136 ? 9.57 23.312 6.426 1 98.56 136 GLN B O 1
ATOM 2763 N N . MET B 1 137 ? 8.555 21.375 6.809 1 98.44 137 MET B N 1
ATOM 2764 C CA . MET B 1 137 ? 8.891 21.312 8.227 1 98.44 137 MET B CA 1
ATOM 2765 C C . MET B 1 137 ? 10.406 21.281 8.422 1 98.44 137 MET B C 1
ATOM 2767 O O . MET B 1 137 ? 10.922 21.828 9.398 1 98.44 137 MET B O 1
ATOM 2771 N N . LEU B 1 138 ? 11.086 20.656 7.461 1 98.38 138 LEU B N 1
ATOM 2772 C CA . LEU B 1 138 ? 12.539 20.562 7.531 1 98.38 138 LEU B CA 1
ATOM 2773 C C . LEU B 1 138 ? 13.172 21.953 7.457 1 98.38 138 LEU B C 1
ATOM 2775 O O . LEU B 1 138 ? 14.289 22.156 7.93 1 98.38 138 LEU B O 1
ATOM 2779 N N . LYS B 1 139 ? 12.422 22.922 6.941 1 97.56 139 LYS B N 1
ATOM 2780 C CA . LYS B 1 139 ? 12.938 24.266 6.746 1 97.56 139 LYS B CA 1
ATOM 2781 C C . LYS B 1 139 ? 12.523 25.188 7.891 1 97.56 139 LYS B C 1
ATOM 2783 O O . LYS B 1 139 ? 12.914 26.359 7.93 1 97.56 139 LYS B O 1
ATOM 2788 N N . GLN B 1 140 ? 11.75 24.688 8.797 1 96.12 140 GLN B N 1
ATOM 2789 C CA . GLN B 1 140 ? 11.156 25.516 9.836 1 96.12 140 GLN B CA 1
ATOM 2790 C C . GLN B 1 140 ? 11.914 25.375 11.156 1 96.12 140 GLN B C 1
ATOM 2792 O O . GLN B 1 140 ? 12.516 24.328 11.422 1 96.12 140 GLN B O 1
ATOM 2797 N N . GLU B 1 141 ? 11.875 26.422 11.969 1 93.94 141 GLU B N 1
ATOM 2798 C CA . GLU B 1 141 ? 12.344 26.344 13.352 1 93.94 141 GLU B CA 1
ATOM 2799 C C . GLU B 1 141 ? 11.281 25.719 14.25 1 93.94 141 GLU B C 1
ATOM 2801 O O . GLU B 1 141 ? 10.086 25.922 14.047 1 93.94 141 GLU B O 1
ATOM 2806 N N . PRO B 1 142 ? 11.766 24.984 15.25 1 93.12 142 PRO B N 1
ATOM 2807 C CA . PRO B 1 142 ? 10.781 24.406 16.156 1 93.12 142 PRO B CA 1
ATOM 2808 C C . PRO B 1 142 ? 9.93 25.453 16.859 1 93.12 142 PRO B C 1
ATOM 2810 O O . PRO B 1 142 ? 10.414 26.562 17.141 1 93.12 142 PRO B O 1
ATOM 2813 N N . LEU B 1 143 ? 8.711 25.141 17.047 1 89.56 143 LEU B N 1
ATOM 2814 C CA . LEU B 1 143 ? 7.859 26.016 17.859 1 89.56 143 LEU B CA 1
ATOM 2815 C C . LEU B 1 143 ? 8.281 25.984 19.328 1 89.56 143 LEU B C 1
ATOM 2817 O O . LEU B 1 143 ? 8.781 24.953 19.812 1 89.56 143 LEU B O 1
ATOM 2821 N N . PRO B 1 144 ? 8.133 27.094 19.984 1 82 144 PRO B N 1
ATOM 2822 C CA . PRO B 1 144 ? 8.453 27.094 21.422 1 82 144 PRO B CA 1
ATOM 2823 C C . PRO B 1 144 ? 7.496 26.219 22.234 1 82 144 PRO B C 1
ATOM 2825 O O . PRO B 1 144 ? 6.348 26.016 21.844 1 82 144 PRO B O 1
ATOM 2828 N N . THR B 1 145 ? 8.062 25.578 23.25 1 78.81 145 THR B N 1
ATOM 2829 C CA . THR B 1 145 ? 7.258 24.781 24.172 1 78.81 145 THR B CA 1
ATOM 2830 C C . THR B 1 145 ? 6.977 25.547 25.453 1 78.81 145 THR B C 1
ATOM 2832 O O . THR B 1 145 ? 7.523 26.641 25.656 1 78.81 145 THR B O 1
ATOM 2835 N N . HIS B 1 146 ? 6.016 24.984 26.266 1 72.88 146 HIS B N 1
ATOM 2836 C CA . HIS B 1 146 ? 5.605 25.641 27.484 1 72.88 146 HIS B CA 1
ATOM 2837 C C . HIS B 1 146 ? 6.766 25.75 28.469 1 72.88 146 HIS B C 1
ATOM 2839 O O . HIS B 1 146 ? 6.789 26.641 29.328 1 72.88 146 HIS B O 1
ATOM 2845 N N . ASP B 1 147 ? 7.73 24.812 28.297 1 70.06 147 ASP B N 1
ATOM 2846 C CA . ASP B 1 147 ? 8.82 24.766 29.266 1 70.06 147 ASP B CA 1
ATOM 2847 C C . ASP B 1 147 ? 10.078 25.438 28.719 1 70.06 147 ASP B C 1
ATOM 2849 O O . ASP B 1 147 ? 11.156 25.312 29.312 1 70.06 147 ASP B O 1
ATOM 2853 N N . GLY B 1 148 ? 10.062 26.094 27.703 1 68.88 148 GLY B N 1
ATOM 2854 C CA . GLY B 1 148 ? 11.164 26.859 27.141 1 68.88 148 GLY B CA 1
ATOM 2855 C C . GLY B 1 148 ? 12.062 26.031 26.234 1 68.88 148 GLY B C 1
ATOM 2856 O O . GLY B 1 148 ? 12.977 26.562 25.594 1 68.88 148 GLY B O 1
ATOM 2857 N N . ARG B 1 149 ? 11.938 24.781 26.266 1 74.5 149 ARG B N 1
ATOM 2858 C CA . ARG B 1 149 ? 12.734 23.922 25.375 1 74.5 149 ARG B CA 1
ATOM 2859 C C . ARG B 1 149 ? 12.156 23.906 23.969 1 74.5 149 ARG B C 1
ATOM 2861 O O . ARG B 1 149 ? 10.953 24.125 23.781 1 74.5 149 ARG B O 1
ATOM 2868 N N . PRO B 1 150 ? 13.008 23.844 22.953 1 76.25 150 PRO B N 1
ATOM 2869 C CA . PRO B 1 150 ? 12.477 23.75 21.594 1 76.25 150 PRO B CA 1
ATOM 2870 C C . PRO B 1 150 ? 11.523 22.562 21.422 1 76.25 150 PRO B C 1
ATOM 2872 O O . PRO B 1 150 ? 11.758 21.5 22 1 76.25 150 PRO B O 1
ATOM 2875 N N . GLY B 1 151 ? 10.453 22.891 20.766 1 85.12 151 GLY B N 1
ATOM 2876 C CA . GLY B 1 151 ? 9.484 21.859 20.438 1 85.12 151 GLY B CA 1
ATOM 2877 C C . GLY B 1 151 ? 9.789 21.141 19.141 1 85.12 151 GLY B C 1
ATOM 2878 O O . GLY B 1 151 ? 10.945 20.891 18.812 1 85.12 151 GLY B O 1
ATOM 2879 N N . ALA B 1 152 ? 8.812 20.828 18.438 1 90.5 152 ALA B N 1
ATOM 2880 C CA . ALA B 1 152 ? 8.945 20.109 17.156 1 90.5 152 ALA B CA 1
ATOM 2881 C C . ALA B 1 152 ? 8.867 21.078 15.984 1 90.5 152 ALA B C 1
ATOM 2883 O O . ALA B 1 152 ? 8.234 22.141 16.078 1 90.5 152 ALA B O 1
ATOM 2884 N N . ARG B 1 153 ? 9.633 20.734 14.93 1 95.94 153 ARG B N 1
ATOM 2885 C CA . ARG B 1 153 ? 9.531 21.469 13.664 1 95.94 153 ARG B CA 1
ATOM 2886 C C . ARG B 1 153 ? 8.188 21.219 12.992 1 95.94 153 ARG B C 1
ATOM 2888 O O . ARG B 1 153 ? 7.762 22 12.141 1 95.94 153 ARG B O 1
ATOM 2895 N N . GLY B 1 154 ? 7.598 20.109 13.391 1 96.69 154 GLY B N 1
ATOM 2896 C CA . GLY B 1 154 ? 6.297 19.734 12.859 1 96.69 154 GLY B CA 1
ATOM 2897 C C . GLY B 1 154 ? 5.816 18.375 13.352 1 96.69 154 GLY B C 1
ATOM 2898 O O . GLY B 1 154 ? 6.609 17.578 13.859 1 96.69 154 GLY B O 1
ATOM 2899 N N . SER B 1 155 ? 4.508 18.188 13.344 1 97 155 SER B N 1
ATOM 2900 C CA . SER B 1 155 ? 3.855 16.922 13.695 1 97 155 SER B CA 1
ATOM 2901 C C . SER B 1 155 ? 2.848 16.516 12.633 1 97 155 SER B C 1
ATOM 2903 O O . SER B 1 155 ? 1.999 17.312 12.227 1 97 155 SER B O 1
ATOM 2905 N N . ILE B 1 156 ? 3.023 15.312 12.18 1 98.19 156 ILE B N 1
ATOM 2906 C CA . ILE B 1 156 ? 2.141 14.758 11.156 1 98.19 156 ILE B CA 1
ATOM 2907 C C . ILE B 1 156 ? 1.382 13.555 11.727 1 98.19 156 ILE B C 1
ATOM 2909 O O . ILE B 1 156 ? 1.974 12.688 12.375 1 98.19 156 ILE B O 1
ATOM 2913 N N . VAL B 1 157 ? 0.068 13.555 11.586 1 97.56 157 VAL B N 1
ATOM 2914 C CA . VAL B 1 157 ? -0.773 12.414 11.922 1 97.56 157 VAL B CA 1
ATOM 2915 C C . VAL B 1 157 ? -1.438 11.867 10.656 1 97.56 157 VAL B C 1
ATOM 2917 O O . VAL B 1 157 ? -2.209 12.578 10.008 1 97.56 157 VAL B O 1
ATOM 2920 N N . ASN B 1 158 ? -1.109 10.664 10.281 1 97.06 158 ASN B N 1
ATOM 2921 C CA . ASN B 1 158 ? -1.769 9.945 9.188 1 97.06 158 ASN B CA 1
ATOM 2922 C C . ASN B 1 158 ? -2.918 9.086 9.695 1 97.06 158 ASN B C 1
ATOM 2924 O O . ASN B 1 158 ? -2.719 8.219 10.555 1 97.06 158 ASN B O 1
ATOM 2928 N N . VAL B 1 159 ? -4.121 9.352 9.227 1 92.5 159 VAL B N 1
ATOM 2929 C CA . VAL B 1 159 ? -5.277 8.586 9.68 1 92.5 159 VAL B CA 1
ATOM 2930 C C . VAL B 1 159 ? -5.348 7.258 8.93 1 92.5 159 VAL B C 1
ATOM 2932 O O . VAL B 1 159 ? -5.473 7.238 7.703 1 92.5 159 VAL B O 1
ATOM 2935 N N . ALA B 1 160 ? -5.203 6.285 9.688 1 88.94 160 ALA B N 1
ATOM 2936 C CA . ALA B 1 160 ? -5.332 4.922 9.18 1 88.94 160 ALA B CA 1
ATOM 2937 C C . ALA B 1 160 ? -6.656 4.297 9.617 1 88.94 160 ALA B C 1
ATOM 2939 O O . ALA B 1 160 ? -7.629 5.008 9.883 1 88.94 160 ALA B O 1
ATOM 2940 N N . SER B 1 161 ? -7.07 3.154 9.367 1 67 161 SER B N 1
ATOM 2941 C CA . SER B 1 161 ? -8.32 2.525 9.789 1 67 161 SER B CA 1
ATOM 2942 C C . SER B 1 161 ? -8.055 1.267 10.609 1 67 161 SER B C 1
ATOM 2944 O O . SER B 1 161 ? -7.043 0.592 10.414 1 67 161 SER B O 1
ATOM 2946 N N . GLN B 1 162 ? -8.844 1.178 11.781 1 52.16 162 GLN B N 1
ATOM 2947 C CA . GLN B 1 162 ? -8.82 -0.058 12.562 1 52.16 162 GLN B CA 1
ATOM 2948 C C . GLN B 1 162 ? -9.031 -1.273 11.664 1 52.16 162 GLN B C 1
ATOM 2950 O O . GLN B 1 162 ? -8.5 -2.354 11.93 1 52.16 162 GLN B O 1
ATOM 2955 N N . LEU B 1 163 ? -9.914 -1.056 10.719 1 48.09 163 LEU B N 1
ATOM 2956 C CA . LEU B 1 163 ? -10.203 -2.209 9.875 1 48.09 163 LEU B CA 1
ATOM 2957 C C . LEU B 1 163 ? -8.969 -2.609 9.062 1 48.09 163 LEU B C 1
ATOM 2959 O O . LEU B 1 163 ? -8.922 -3.707 8.5 1 48.09 163 LEU B O 1
ATOM 2963 N N . GLY B 1 164 ? -8.008 -1.784 8.805 1 45.28 164 GLY B N 1
ATOM 2964 C CA . GLY B 1 164 ? -6.828 -2.02 7.996 1 45.28 164 GLY B CA 1
ATOM 2965 C C . GLY B 1 164 ? -5.887 -3.047 8.594 1 45.28 164 GLY B C 1
ATOM 2966 O O . GLY B 1 164 ? -5.07 -3.637 7.883 1 45.28 164 GLY B O 1
ATOM 2967 N N . VAL B 1 165 ? -6.012 -3.271 10.008 1 50.81 165 VAL B N 1
ATOM 2968 C CA . VAL B 1 165 ? -5.035 -4.164 10.625 1 50.81 165 VAL B CA 1
ATOM 2969 C C . VAL B 1 165 ? -5.586 -5.59 10.656 1 50.81 165 VAL B C 1
ATOM 2971 O O . VAL B 1 165 ? -4.84 -6.555 10.469 1 50.81 165 VAL B O 1
ATOM 2974 N N . VAL B 1 166 ? -6.863 -5.773 10.828 1 49.88 166 VAL B N 1
ATOM 2975 C CA . VAL B 1 166 ? -7.27 -7.148 11.102 1 49.88 166 VAL B CA 1
ATOM 2976 C C . VAL B 1 166 ? -7.762 -7.801 9.812 1 49.88 166 VAL B C 1
ATOM 2978 O O . VAL B 1 166 ? -7.898 -9.023 9.742 1 49.88 166 VAL B O 1
ATOM 2981 N N . GLY B 1 167 ? -7.543 -7.336 8.773 1 60.22 167 GLY B N 1
ATOM 2982 C CA . GLY B 1 167 ? -8.164 -7.945 7.613 1 60.22 167 GLY B CA 1
ATOM 2983 C C . GLY B 1 167 ? -9.68 -7.953 7.68 1 60.22 167 GLY B C 1
ATOM 2984 O O . GLY B 1 167 ? -10.258 -8.352 8.695 1 60.22 167 GLY B O 1
ATOM 2985 N N . ARG B 1 168 ? -10.383 -7.207 6.949 1 69.38 168 ARG B N 1
ATOM 2986 C CA . ARG B 1 168 ? -11.828 -7.246 6.766 1 69.38 168 ARG B CA 1
ATOM 2987 C C . ARG B 1 168 ? -12.195 -7.984 5.484 1 69.38 168 ARG B C 1
ATOM 2989 O O . ARG B 1 168 ? -11.609 -7.746 4.43 1 69.38 168 ARG B O 1
ATOM 2996 N N . PRO B 1 169 ? -13.102 -9.039 5.758 1 79.88 169 PRO B N 1
ATOM 2997 C CA . PRO B 1 169 ? -13.562 -9.695 4.531 1 79.88 169 PRO B CA 1
ATOM 2998 C C . PRO B 1 169 ? -14.047 -8.711 3.475 1 79.88 169 PRO B C 1
ATOM 3000 O O . PRO B 1 169 ? -14.609 -7.668 3.811 1 79.88 169 PRO B O 1
ATOM 3003 N N . ALA B 1 170 ? -13.703 -8.992 2.301 1 86.12 170 ALA B N 1
ATOM 3004 C CA . ALA B 1 170 ? -14.164 -8.297 1.102 1 86.12 170 ALA B CA 1
ATOM 3005 C C . ALA B 1 170 ? -13.641 -6.859 1.065 1 86.12 170 ALA B C 1
ATOM 3007 O O . ALA B 1 170 ? -14.383 -5.934 0.724 1 86.12 170 ALA B O 1
ATOM 3008 N N . ALA B 1 171 ? -12.367 -6.664 1.45 1 90.62 171 ALA B N 1
ATOM 3009 C CA . ALA B 1 171 ? -11.789 -5.32 1.435 1 90.62 171 ALA B CA 1
ATOM 3010 C C . ALA B 1 171 ? -10.273 -5.375 1.275 1 90.62 171 ALA B C 1
ATOM 3012 O O . ALA B 1 171 ? -9.547 -4.691 1.996 1 90.62 171 ALA B O 1
ATOM 3013 N N . PRO B 1 172 ? -9.797 -6.156 0.333 1 92.69 172 PRO B N 1
ATOM 3014 C CA . PRO B 1 172 ? -8.344 -6.293 0.252 1 92.69 172 PRO B CA 1
ATOM 3015 C C . PRO B 1 172 ? -7.648 -4.988 -0.136 1 92.69 172 PRO B C 1
ATOM 3017 O O . PRO B 1 172 ? -6.594 -4.66 0.411 1 92.69 172 PRO B O 1
ATOM 3020 N N . ALA B 1 173 ? -8.273 -4.227 -1.069 1 94 173 ALA B N 1
ATOM 3021 C CA . ALA B 1 173 ? -7.656 -2.977 -1.512 1 94 173 ALA B CA 1
ATOM 3022 C C . ALA B 1 173 ? -7.625 -1.951 -0.382 1 94 173 ALA B C 1
ATOM 3024 O O . ALA B 1 173 ? -6.617 -1.265 -0.187 1 94 173 ALA B O 1
ATOM 3025 N N . TYR B 1 174 ? -8.688 -1.881 0.344 1 93.25 174 TYR B N 1
ATOM 3026 C CA . TYR B 1 174 ? -8.773 -0.936 1.451 1 93.25 174 TYR B CA 1
ATOM 3027 C C . TYR B 1 174 ? -7.805 -1.309 2.564 1 93.25 174 TYR B C 1
ATOM 3029 O O . TYR B 1 174 ? -7.023 -0.471 3.021 1 93.25 174 TYR B O 1
ATOM 3037 N N . CYS B 1 175 ? -7.844 -2.557 2.979 1 91.44 175 CYS B N 1
ATOM 3038 C CA . CYS B 1 175 ? -6.961 -3.025 4.043 1 91.44 175 CYS B CA 1
ATOM 3039 C C . CYS B 1 175 ? -5.5 -2.875 3.643 1 91.44 175 CYS B C 1
ATOM 3041 O O . CYS B 1 175 ? -4.664 -2.482 4.461 1 91.44 175 CYS B O 1
ATOM 3043 N N . GLY B 1 176 ? -5.195 -3.219 2.412 1 93.69 176 GLY B N 1
ATOM 3044 C CA . GLY B 1 176 ? -3.842 -3.018 1.922 1 93.69 176 GLY B CA 1
ATOM 3045 C C . GLY B 1 176 ? -3.391 -1.57 1.987 1 93.69 176 GLY B C 1
ATOM 3046 O O . GLY B 1 176 ? -2.283 -1.279 2.443 1 93.69 176 GLY B O 1
ATOM 3047 N N . SER B 1 177 ? -4.234 -0.654 1.588 1 94.38 177 SER B N 1
ATOM 3048 C CA . SER B 1 177 ? -3.9 0.767 1.58 1 94.38 177 SER B CA 1
ATOM 3049 C C . SER B 1 177 ? -3.629 1.278 2.99 1 94.38 177 SER B C 1
ATOM 3051 O O . SER B 1 177 ? -2.672 2.023 3.211 1 94.38 177 SER B O 1
ATOM 3053 N N . LYS B 1 178 ? -4.441 0.889 3.881 1 92.25 178 LYS B N 1
ATOM 3054 C CA . LYS B 1 178 ? -4.297 1.363 5.254 1 92.25 178 LYS B CA 1
ATOM 3055 C C . LYS B 1 178 ? -3.076 0.741 5.926 1 92.25 178 LYS B C 1
ATOM 3057 O O . LYS B 1 178 ? -2.398 1.395 6.723 1 92.25 178 LYS B O 1
ATOM 3062 N N . ALA B 1 179 ? -2.834 -0.507 5.656 1 90.75 179 ALA B N 1
ATOM 3063 C CA . ALA B 1 179 ? -1.609 -1.131 6.152 1 90.75 179 ALA B CA 1
ATOM 3064 C C . ALA B 1 179 ? -0.373 -0.407 5.625 1 90.75 179 ALA B C 1
ATOM 3066 O O . ALA B 1 179 ? 0.611 -0.241 6.352 1 90.75 179 ALA B O 1
ATOM 3067 N N . ALA B 1 180 ? -0.433 -0.06 4.402 1 94.38 180 ALA B N 1
ATOM 3068 C CA . ALA B 1 180 ? 0.671 0.683 3.799 1 94.38 180 ALA B CA 1
ATOM 3069 C C . ALA B 1 180 ? 0.906 2.004 4.527 1 94.38 180 ALA B C 1
ATOM 3071 O O . ALA B 1 180 ? 2.051 2.375 4.797 1 94.38 180 ALA B O 1
ATOM 3072 N N . VAL B 1 181 ? -0.161 2.67 4.859 1 95.25 181 VAL B N 1
ATOM 3073 C CA . VAL B 1 181 ? -0.074 3.947 5.559 1 95.25 181 VAL B CA 1
ATOM 3074 C C . VAL B 1 181 ? 0.591 3.748 6.918 1 95.25 181 VAL B C 1
ATOM 3076 O O . VAL B 1 181 ? 1.475 4.516 7.301 1 95.25 181 VAL B O 1
ATOM 3079 N N . ILE B 1 182 ? 0.189 2.762 7.605 1 92.19 182 ILE B N 1
ATOM 3080 C CA . ILE B 1 182 ? 0.755 2.482 8.922 1 92.19 182 ILE B CA 1
ATOM 3081 C C . ILE B 1 182 ? 2.254 2.221 8.789 1 92.19 182 ILE B C 1
ATOM 3083 O O . ILE B 1 182 ? 3.055 2.777 9.547 1 92.19 182 ILE B O 1
ATOM 3087 N N . SER B 1 183 ? 2.633 1.424 7.863 1 91.44 183 SER B N 1
ATOM 3088 C CA . SER B 1 183 ? 4.031 1.033 7.703 1 91.44 183 SER B CA 1
ATOM 3089 C C . SER B 1 183 ? 4.891 2.219 7.277 1 91.44 183 SER B C 1
ATOM 3091 O O . SER B 1 183 ? 5.977 2.428 7.812 1 91.44 183 SER B O 1
ATOM 3093 N N . MET B 1 184 ? 4.434 2.959 6.32 1 93.88 184 MET B N 1
ATOM 3094 C CA . MET B 1 184 ? 5.227 4.105 5.883 1 93.88 184 MET B CA 1
ATOM 3095 C C . MET B 1 184 ? 5.359 5.133 7.004 1 93.88 184 MET B C 1
ATOM 3097 O O . MET B 1 184 ? 6.379 5.82 7.102 1 93.88 184 MET B O 1
ATOM 3101 N N . THR B 1 185 ? 4.285 5.25 7.82 1 95.12 185 THR B N 1
ATOM 3102 C CA . THR B 1 185 ? 4.324 6.148 8.969 1 95.12 185 THR B CA 1
ATOM 3103 C C . THR B 1 185 ? 5.434 5.742 9.938 1 95.12 185 THR B C 1
ATOM 3105 O O . THR B 1 185 ? 6.18 6.59 10.43 1 95.12 185 THR B O 1
ATOM 3108 N N . ARG B 1 186 ? 5.523 4.457 10.188 1 92.5 186 ARG B N 1
ATOM 3109 C CA . ARG B 1 186 ? 6.57 3.951 11.07 1 92.5 186 ARG B CA 1
ATOM 3110 C C . ARG B 1 186 ? 7.953 4.301 10.539 1 92.5 186 ARG B C 1
ATOM 3112 O O . ARG B 1 186 ? 8.828 4.738 11.289 1 92.5 186 ARG B O 1
ATOM 3119 N N . CYS B 1 187 ? 8.133 4.117 9.281 1 93.62 187 CYS B N 1
ATOM 3120 C CA . CYS B 1 187 ? 9.414 4.438 8.656 1 93.62 187 CYS B CA 1
ATOM 3121 C C . CYS B 1 187 ? 9.727 5.926 8.789 1 93.62 187 CYS B C 1
ATOM 3123 O O . CYS B 1 187 ? 10.836 6.301 9.172 1 93.62 187 CYS B O 1
ATOM 3125 N N . ASP B 1 188 ? 8.773 6.727 8.508 1 96.62 188 ASP B N 1
ATOM 3126 C CA . ASP B 1 188 ? 8.969 8.172 8.562 1 96.62 188 ASP B CA 1
ATOM 3127 C C . ASP B 1 188 ? 9.227 8.633 10 1 96.62 188 ASP B C 1
ATOM 3129 O O . ASP B 1 188 ? 10 9.57 10.219 1 96.62 188 ASP B O 1
ATOM 3133 N N . ALA B 1 189 ? 8.516 8.016 10.945 1 96.12 189 ALA B N 1
ATOM 3134 C CA . ALA B 1 189 ? 8.75 8.359 12.352 1 96.12 189 ALA B CA 1
ATOM 3135 C C . ALA B 1 189 ? 10.219 8.164 12.727 1 96.12 189 ALA B C 1
ATOM 3137 O O . ALA B 1 189 ? 10.797 8.984 13.445 1 96.12 189 ALA B O 1
ATOM 3138 N N . ILE B 1 190 ? 10.766 7.105 12.242 1 94.19 190 ILE B N 1
ATOM 3139 C CA . ILE B 1 190 ? 12.172 6.797 12.516 1 94.19 190 ILE B CA 1
ATOM 3140 C C . ILE B 1 190 ? 13.07 7.762 11.742 1 94.19 190 ILE B C 1
ATOM 3142 O O . ILE B 1 190 ? 13.977 8.367 12.312 1 94.19 190 ILE B O 1
ATOM 3146 N N . ASP B 1 191 ? 12.812 7.996 10.547 1 96.12 191 ASP B N 1
ATOM 3147 C CA . ASP B 1 191 ? 13.664 8.75 9.633 1 96.12 191 ASP B CA 1
ATOM 3148 C C . ASP B 1 191 ? 13.773 10.211 10.062 1 96.12 191 ASP B C 1
ATOM 3150 O O . ASP B 1 191 ? 14.805 10.852 9.852 1 96.12 191 ASP B O 1
ATOM 3154 N N . TYR B 1 192 ? 12.711 10.664 10.688 1 97.5 192 TYR B N 1
ATOM 3155 C CA . TYR B 1 192 ? 12.703 12.109 10.898 1 97.5 192 TYR B CA 1
ATOM 3156 C C . TYR B 1 192 ? 12.758 12.445 12.383 1 97.5 192 TYR B C 1
ATOM 3158 O O . TYR B 1 192 ? 12.617 13.609 12.766 1 97.5 192 TYR B O 1
ATOM 3166 N N . SER B 1 193 ? 12.953 11.477 13.195 1 95 193 SER B N 1
ATOM 3167 C CA . SER B 1 193 ? 13.031 11.688 14.641 1 95 193 SER B CA 1
ATOM 3168 C C . SER B 1 193 ? 14.141 12.68 14.992 1 95 193 SER B C 1
ATOM 3170 O O . SER B 1 193 ? 13.938 13.578 15.812 1 95 193 SER B O 1
ATOM 3172 N N . LYS B 1 194 ? 15.258 12.609 14.336 1 95.38 194 LYS B N 1
ATOM 3173 C CA . LYS B 1 194 ? 16.391 13.477 14.633 1 95.38 194 LYS B CA 1
ATOM 3174 C C . LYS B 1 194 ? 16.172 14.883 14.086 1 95.38 194 LYS B C 1
ATOM 3176 O O . LYS B 1 194 ? 16.859 15.828 14.469 1 95.38 194 LYS B O 1
ATOM 3181 N N . ASP B 1 195 ? 15.258 14.961 13.18 1 96.94 195 ASP B N 1
ATOM 3182 C CA . ASP B 1 195 ? 14.938 16.266 12.594 1 96.94 195 ASP B CA 1
ATOM 3183 C C . ASP B 1 195 ? 13.875 16.984 13.422 1 96.94 195 ASP B C 1
ATOM 3185 O O . ASP B 1 195 ? 13.391 18.047 13.016 1 96.94 195 ASP B O 1
ATOM 3189 N N . LEU B 1 196 ? 13.43 16.406 14.469 1 96.44 196 LEU B N 1
ATOM 3190 C CA . LEU B 1 196 ? 12.414 16.969 15.352 1 96.44 196 LEU B CA 1
ATOM 3191 C C . LEU B 1 196 ? 11.07 17.078 14.633 1 96.44 196 LEU B C 1
ATOM 3193 O O . LEU B 1 196 ? 10.352 18.062 14.805 1 96.44 196 LEU B O 1
ATOM 3197 N N . ILE B 1 197 ? 10.828 16.219 13.766 1 97.81 197 ILE B N 1
ATOM 3198 C CA . ILE B 1 197 ? 9.523 16.047 13.133 1 97.81 197 ILE B CA 1
ATOM 3199 C C . ILE B 1 197 ? 8.883 14.75 13.617 1 97.81 197 ILE B C 1
ATOM 3201 O O . ILE B 1 197 ? 9.5 13.68 13.539 1 97.81 197 ILE B O 1
ATOM 3205 N N . ARG B 1 198 ? 7.738 14.891 14.172 1 96.62 198 ARG B N 1
ATOM 3206 C CA . ARG B 1 198 ? 7.008 13.719 14.648 1 96.62 198 ARG B CA 1
ATOM 3207 C C . ARG B 1 198 ? 6.016 13.227 13.602 1 96.62 198 ARG B C 1
ATOM 3209 O O . ARG B 1 198 ? 5.266 14.016 13.023 1 96.62 198 ARG B O 1
ATOM 3216 N N . VAL B 1 199 ? 6.07 11.969 13.297 1 97.38 199 VAL B N 1
ATOM 3217 C CA . VAL B 1 199 ? 5.137 11.336 12.367 1 97.38 199 VAL B CA 1
ATOM 3218 C C . VAL B 1 199 ? 4.457 10.148 13.039 1 97.38 199 VAL B C 1
ATOM 3220 O O . VAL B 1 199 ? 5.129 9.219 13.508 1 97.38 199 VAL B O 1
ATOM 3223 N N . ASN B 1 200 ? 3.064 10.211 13.117 1 95.31 200 ASN B N 1
ATOM 3224 C CA . ASN B 1 200 ? 2.297 9.156 13.781 1 95.31 200 ASN B CA 1
ATOM 3225 C C . ASN B 1 200 ? 1.074 8.758 12.953 1 95.31 200 ASN B C 1
ATOM 3227 O O . ASN B 1 200 ? 0.683 9.469 12.031 1 95.31 200 ASN B O 1
ATOM 3231 N N . ALA B 1 201 ? 0.618 7.582 13.258 1 93.44 201 ALA B N 1
ATOM 3232 C CA . ALA B 1 201 ? -0.631 7.125 12.656 1 93.44 201 ALA B CA 1
ATOM 3233 C C . ALA B 1 201 ? -1.697 6.883 13.719 1 93.44 201 ALA B C 1
ATOM 3235 O O . ALA B 1 201 ? -1.385 6.465 14.836 1 93.44 201 ALA B O 1
ATOM 3236 N N . VAL B 1 202 ? -2.971 7.16 13.359 1 87.12 202 VAL B N 1
ATOM 3237 C CA . VAL B 1 202 ? -4.09 6.844 14.234 1 87.12 202 VAL B CA 1
ATOM 3238 C C . VAL B 1 202 ? -5.043 5.879 13.539 1 87.12 202 VAL B C 1
ATOM 3240 O O . VAL B 1 202 ? -5.32 6.027 12.344 1 87.12 202 VAL B O 1
ATOM 3243 N N . CYS B 1 203 ? -5.277 4.75 14.117 1 74.44 203 CYS B N 1
ATOM 3244 C CA . CYS B 1 203 ? -6.211 3.779 13.562 1 74.44 203 CYS B CA 1
ATOM 3245 C C . CYS B 1 203 ? -7.605 3.967 14.148 1 74.44 203 CYS B C 1
ATOM 3247 O O . CYS B 1 203 ? -7.781 3.947 15.367 1 74.44 203 CYS B O 1
ATOM 3249 N N . GLY B 1 204 ? -8.5 4.637 13.406 1 58.09 204 GLY B N 1
ATOM 3250 C CA . GLY B 1 204 ? -9.852 4.852 13.883 1 58.09 204 GLY B CA 1
ATOM 3251 C C . GLY B 1 204 ? -10.672 3.578 13.953 1 58.09 204 GLY B C 1
ATOM 3252 O O . GLY B 1 204 ? -10.445 2.648 13.172 1 58.09 204 GLY B O 1
ATOM 3253 N N . TYR B 1 205 ? -11.172 3.029 15.109 1 45.69 205 TYR B N 1
ATOM 3254 C CA . TYR B 1 205 ? -12.227 2.023 15.141 1 45.69 205 TYR B CA 1
ATOM 3255 C C . TYR B 1 205 ? -13.531 2.578 14.586 1 45.69 205 TYR B C 1
ATOM 3257 O O . TYR B 1 205 ? -13.828 3.762 14.758 1 45.69 205 TYR B O 1
ATOM 3265 N N . PRO B 1 206 ? -14.008 1.918 13.547 1 44.59 206 PRO B N 1
ATOM 3266 C CA . PRO B 1 206 ? -15.367 2.404 13.305 1 44.59 206 PRO B CA 1
ATOM 3267 C C . PRO B 1 206 ? -16.156 2.643 14.594 1 44.59 206 PRO B C 1
ATOM 3269 O O . PRO B 1 206 ? -15.969 1.918 15.57 1 44.59 206 PRO B O 1
ATOM 3272 N N . PRO B 1 207 ? -16.594 3.848 14.867 1 36.94 207 PRO B N 1
ATOM 3273 C CA . PRO B 1 207 ? -17.484 3.869 16.031 1 36.94 207 PRO B CA 1
ATOM 3274 C C . PRO B 1 207 ? -18.438 2.684 16.078 1 36.94 207 PRO B C 1
ATOM 3276 O O . PRO B 1 207 ? -19.016 2.318 15.039 1 36.94 207 PRO B O 1
ATOM 3279 N N . PRO B 1 208 ? -18.234 1.608 16.906 1 34.75 208 PRO B N 1
ATOM 3280 C CA . PRO B 1 208 ? -19.547 0.953 16.984 1 34.75 208 PRO B CA 1
ATOM 3281 C C . PRO B 1 208 ? -20.703 1.946 16.984 1 34.75 208 PRO B C 1
ATOM 3283 O O . PRO B 1 208 ? -20.516 3.121 17.312 1 34.75 208 PRO B O 1
ATOM 3286 N N . VAL B 1 209 ? -21.969 1.609 16.469 1 33.25 209 VAL B N 1
ATOM 3287 C CA . VAL B 1 209 ? -23.125 2.469 16.672 1 33.25 209 VAL B CA 1
ATOM 3288 C C . VAL B 1 209 ? -22.938 3.301 17.938 1 33.25 209 VAL B C 1
ATOM 3290 O O . VAL B 1 209 ? -23.391 4.449 18 1 33.25 209 VAL B O 1
ATOM 3293 N N . ASN B 1 210 ? -22.938 2.678 19.156 1 32.22 210 ASN B N 1
ATOM 3294 C CA . ASN B 1 210 ? -23.203 3.391 20.406 1 32.22 210 ASN B CA 1
ATOM 3295 C C . ASN B 1 210 ? -21.922 3.984 20.984 1 32.22 210 ASN B C 1
ATOM 3297 O O . ASN B 1 210 ? -21.953 4.66 22.016 1 32.22 210 ASN B O 1
ATOM 3301 N N . ARG B 1 211 ? -20.688 3.23 21.062 1 36.16 211 ARG B N 1
ATOM 3302 C CA . ARG B 1 211 ? -19.719 3.742 22.031 1 36.16 211 ARG B CA 1
ATOM 3303 C C . ARG B 1 211 ? -18.609 4.523 21.312 1 36.16 211 ARG B C 1
ATOM 3305 O O . ARG B 1 211 ? -18.359 4.312 20.125 1 36.16 211 ARG B O 1
ATOM 3312 N N . ALA B 1 212 ? -17.797 5.371 22.062 1 33.84 212 ALA B N 1
ATOM 3313 C CA . ALA B 1 212 ? -16.766 6.359 21.781 1 33.84 212 ALA B CA 1
ATOM 3314 C C . ALA B 1 212 ? -15.609 5.742 21 1 33.84 212 ALA B C 1
ATOM 3316 O O . ALA B 1 212 ? -15.188 4.617 21.281 1 33.84 212 ALA B O 1
ATOM 3317 N N . PRO B 1 213 ? -15.242 6.207 19.906 1 36.78 213 PRO B N 1
ATOM 3318 C CA . PRO B 1 213 ? -14.172 5.777 19 1 36.78 213 PRO B CA 1
ATOM 3319 C C . PRO B 1 213 ? -12.859 5.508 19.734 1 36.78 213 PRO B C 1
ATOM 3321 O O . PRO B 1 213 ? -12.422 6.32 20.562 1 36.78 213 PRO B O 1
ATOM 3324 N N . LEU B 1 214 ? -12.453 4.242 20.094 1 33.59 214 LEU B N 1
ATOM 3325 C CA . LEU B 1 214 ? -11.172 3.92 20.719 1 33.59 214 LEU B CA 1
ATOM 3326 C C . LEU B 1 214 ? -10.016 4.172 19.75 1 33.59 214 LEU B C 1
ATOM 3328 O O . LEU B 1 214 ? -10.039 3.697 18.609 1 33.59 214 LEU B O 1
ATOM 3332 N N . MET B 1 215 ? -9.25 5.188 19.906 1 34.38 215 MET B N 1
ATOM 3333 C CA . MET B 1 215 ? -8.023 5.582 19.219 1 34.38 215 MET B CA 1
ATOM 3334 C C . MET B 1 215 ? -6.875 4.648 19.594 1 34.38 215 MET B C 1
ATOM 3336 O O . MET B 1 215 ? -6.594 4.438 20.766 1 34.38 215 MET B O 1
ATOM 3340 N N . TYR B 1 216 ? -6.605 3.562 19.062 1 34.69 216 TYR B N 1
ATOM 3341 C CA . TYR B 1 216 ? -5.359 2.855 19.344 1 34.69 216 TYR B CA 1
ATOM 3342 C C . TYR B 1 216 ? -4.188 3.523 18.625 1 34.69 216 TYR B C 1
ATOM 3344 O O . TYR B 1 216 ? -4.277 3.844 17.438 1 34.69 216 TYR B O 1
ATOM 3352 N N . CYS B 1 217 ? -3.428 4.316 19.359 1 34.59 217 CYS B N 1
ATOM 3353 C CA . CYS B 1 217 ? -2.184 4.961 18.953 1 34.59 217 CYS B CA 1
ATOM 3354 C C . CYS B 1 217 ? -1.068 3.936 18.781 1 34.59 217 CYS B C 1
ATOM 3356 O O . CYS B 1 217 ? -0.844 3.107 19.672 1 34.59 217 CYS B O 1
ATOM 3358 N N . CYS B 1 218 ? -0.769 3.42 17.75 1 38.03 218 CYS B N 1
ATOM 3359 C CA . CYS B 1 218 ? 0.517 2.746 17.609 1 38.03 218 CYS B CA 1
ATOM 3360 C C . CYS B 1 218 ? 1.665 3.678 17.969 1 38.03 218 CYS B C 1
ATOM 3362 O O . CYS B 1 218 ? 2.002 4.586 17.203 1 38.03 218 CYS B O 1
ATOM 3364 N N . ASP B 1 219 ? 1.812 4.094 19.234 1 32.62 219 ASP B N 1
ATOM 3365 C CA . ASP B 1 219 ? 2.949 4.84 19.766 1 32.62 219 ASP B CA 1
ATOM 3366 C C . ASP B 1 219 ? 4.238 4.031 19.641 1 32.62 219 ASP B C 1
ATOM 3368 O O . ASP B 1 219 ? 4.277 2.855 20.016 1 32.62 219 ASP B O 1
ATOM 3372 N N . ALA B 1 220 ? 5.227 4.453 18.875 1 34.62 220 ALA B N 1
ATOM 3373 C CA . ALA B 1 220 ? 6.605 3.99 19.016 1 34.62 220 ALA B CA 1
ATOM 3374 C C . ALA B 1 220 ? 7.125 4.219 20.438 1 34.62 220 ALA B C 1
ATOM 3376 O O . ALA B 1 220 ? 7.566 5.32 20.766 1 34.62 220 ALA B O 1
ATOM 3377 N N . ASP B 1 221 ? 6.629 3.863 21.484 1 29.05 221 ASP B N 1
ATOM 3378 C CA . ASP B 1 221 ? 7.406 3.975 22.703 1 29.05 221 ASP B CA 1
ATOM 3379 C C . ASP B 1 221 ? 8.672 3.123 22.641 1 29.05 221 ASP B C 1
ATOM 3381 O O . ASP B 1 221 ? 8.602 1.897 22.531 1 29.05 221 ASP B O 1
ATOM 3385 N N . LEU B 1 222 ? 9.836 3.662 22.109 1 27.23 222 LEU B N 1
ATOM 3386 C CA . LEU B 1 222 ? 11.141 3.166 22.531 1 27.23 222 LEU B CA 1
ATOM 3387 C C . LEU B 1 222 ? 11.219 3.066 24.047 1 27.23 222 LEU B C 1
ATOM 3389 O O . LEU B 1 222 ? 10.664 3.906 24.766 1 27.23 222 LEU B O 1
ATOM 3393 N N . PRO B 1 223 ? 11.305 1.804 24.641 1 23.23 223 PRO B N 1
ATOM 3394 C CA . PRO B 1 223 ? 11.664 1.934 26.047 1 23.23 223 PRO B CA 1
ATOM 3395 C C . PRO B 1 223 ? 12.664 3.059 26.297 1 23.23 223 PRO B C 1
ATOM 3397 O O . PRO B 1 223 ? 13.547 3.305 25.484 1 23.23 223 PRO B O 1
ATOM 3400 N N . LYS B 1 224 ? 12.453 3.955 27.406 1 18.55 224 LYS B N 1
ATOM 3401 C CA . LYS B 1 224 ? 13.539 4.73 28 1 18.55 224 LYS B CA 1
ATOM 3402 C C . LYS B 1 224 ? 14.688 3.828 28.422 1 18.55 224 LYS B C 1
ATOM 3404 O O . LYS B 1 224 ? 14.469 2.736 28.953 1 18.55 224 LYS B O 1
#